Protein 3WVJ (pdb70)

InterPro domains:
  IPR000757 Beta-glucanase-like, N-terminal domain [PF00722] (58-225)
  IPR000757 Beta-glucanase-like, N-terminal domain [PS51762] (27-248)
  IPR002105 Dockerin type I repeat [PF00404] (271-327)
  IPR002105 Dockerin type I repeat [PS00448] (308-327)
  IPR008263 Glycoside hydrolase, family 16, active site [PS01034] (136-146)
  IPR008264 Beta-glucanase [PR00737] (93-111)
  IPR008264 Beta-glucanase [PR00737] (112-128)
  IPR008264 Beta-glucanase [PR00737] (133-148)
  IPR008264 Beta-glucanase [PR00737] (149-162)
  IPR008264 Beta-glucanase [PR00737] (167-184)
  IPR008264 Beta-glucanase [PR00737] (187-204)
  IPR008264 Beta-glucanase [PR00737] (207-229)
  IPR008264 Beta-glucanase [PR00737] (231-243)
  IPR013320 Concanavalin A-like lectin/glucanase domain superfamily [SSF49899] (26-244)
  IPR016134 Dockerin domain [PS51766] (267-334)
  IPR018247 EF-Hand 1, calcium-binding site [PS00018] (273-285)
  IPR018247 EF-Hand 1, calcium-binding site [PS00018] (308-320)
  IPR036439 Dockerin domain superfamily [G3DSA:1.10.1330.10] (270-334)
  IPR036439 Dockerin domain superfamily [SSF63446] (269-332)
  IPR044791 Beta-glucanase/XTH [PTHR31062] (58-215)

Foldseek 3Di:
DDADQAKDKAFQLDGDPVQKDKDPAQPPDFFQATEHPVQFDDDDLKTKKKWFADPPDPGRIYIIKMWGPHWHFFFKKKWKKADWAFFQKKKWKKFFDPVVVPDFTWMWIWIQQNPAQQKIWTWIDASRDIPPTDIDGNNDGRNPHIWMWMWGADPQWIFIDTRQDTDDIDGPRHYGDTGIIMIIMGGTHPQCVPRNHGPNDDTIMMITRMMMTHSDDGD/DDADLAKFKAFQLDHDCVFKDKAQAQPDDFFQATEDSVQFDADPLKTKWKWAADPPDDGRIYIIKMWGPHWHFFFKKKWWKADWAFFQKKWWKKFFDPVVVPDQTWMWIWIQQRPAQQWIWTWIAASRRIDRTDIHGQNDGSNPDIWMWMWGADPAKIFIDTRLHGDDMDGPRHYGDTGMIMIIMGGGDPPCVPRNHGDNDDTIMMIIRMMMTHSHYDDD

Secondary structure (DSSP, 8-state):
---B-S-EEEETTS--GGGEEE--SB--TTB-SEE-GGGEEEETTEEEEEEEE-SSSSSSEEE-EEEEEEEE-SEEEEEEEE----TTEEEEEEEEE-GGGT---EEEEEEEETT-TTEEEEEEEBTTB----EEEE-SS-TTTS-EEEEEEEETTEEEEEETTEEEEEE-SS---S-EEEEEEEEEBSS-HHHH--------EEEEEEEEEEESS---/-PPB-S-EEEETTB--GGGEEE--BB--TTB-SEE-GGGEEEETTEEEEEEEE--SSSSSEEE-EEEESS-B-SEEEEEEEE----TTEEEEEEEEE-GGGTS--EEEEEEEETT-TTEEEEEEEBTTB----EEEE-SS-TTSS-EEEEEEEETTEEEEEETTEEEEEE-SS---S-BEEEEEEEEBSS-HHHH--------EEEEEEEEEEETT-S--

Radius of gyration: 22.63 Å; Cα contacts (8 Å, |Δi|>4): 1287; chains: 2; bounding box: 57×41×66 Å

Nearest PDB structures (foldseek):
  3wvj-assembly1_A  TM=9.998E-01  e=1.814E-43  Acetivibrio thermocellus ATCC 27405
  3i4i-assembly2_B  TM=9.831E-01  e=4.134E-32  uncultured murine large bowel bacterium BAC 14
  1u0a-assembly1_A  TM=9.533E-01  e=3.481E-31  Paenibacillus macerans
  1glh-assembly1_A  TM=9.541E-01  e=3.872E-31  synthetic construct
  3o5s-assembly1_A  TM=9.650E-01  e=3.260E-30  Bacillus subtilis

Organism: Acetivibrio thermocellus (strain ATCC 27405 / DSM 1237 / JCM 9322 / NBRC 103400 / NCIMB 10682 / NRRL B-4536 / VPI 7372) (NCBI:txid203119)

CATH classification: 2.60.120.200

Structure (mmCIF, N/CA/C/O backbone):
data_3WVJ
#
_entry.id   3WVJ
#
_cell.length_a   74.450
_cell.length_b   74.450
_cell.length_c   182.918
_cell.angle_alpha   90.00
_cell.angle_beta   90.00
_cell.angle_gamma   120.00
#
_symmetry.space_group_name_H-M   'P 31 2 1'
#
loop_
_entity.id
_entity.type
_entity.pdbx_description
1 polymer Beta-glucanase
2 non-polymer 2-[3-(2-HYDROXY-1,1-DIHYDROXYMETHYL-ETHYLAMINO)-PROPYLAMINO]-2-HYDROXYMETHYL-PROPANE-1,3-DIOL
3 water water
#
loop_
_atom_site.group_PDB
_atom_site.id
_atom_site.type_symbol
_atom_site.label_atom_id
_atom_site.label_alt_id
_atom_site.label_comp_id
_atom_site.label_asym_id
_atom_site.label_entity_id
_atom_site.label_seq_id
_atom_site.pdbx_PDB_ins_code
_atom_site.Cartn_x
_atom_site.Cartn_y
_atom_site.Cartn_z
_atom_site.occupancy
_atom_site.B_iso_or_equiv
_atom_site.auth_seq_id
_atom_site.auth_comp_id
_atom_site.auth_asym_id
_atom_site.auth_atom_id
_atom_site.pdbx_PDB_model_num
ATOM 1 N N . ALA A 1 1 ? -12.566 17.020 -7.136 1.00 84.62 30 ALA A N 1
ATOM 2 C CA . ALA A 1 1 ? -12.722 18.392 -7.723 1.00 86.79 30 ALA A CA 1
ATOM 3 C C . ALA A 1 1 ? -11.386 19.005 -8.236 1.00 86.78 30 ALA A C 1
ATOM 4 O O . ALA A 1 1 ? -11.273 20.243 -8.382 1.00 97.53 30 ALA A O 1
ATOM 6 N N . THR A 1 2 ? -10.377 18.174 -8.520 1.00 76.94 31 THR A N 1
ATOM 7 C CA . THR A 1 2 ? -9.119 18.713 -9.086 1.00 72.78 31 THR A CA 1
ATOM 8 C C . THR A 1 2 ? -9.244 18.903 -10.608 1.00 67.10 31 THR A C 1
ATOM 9 O O . THR A 1 2 ? -9.632 17.960 -11.324 1.00 63.03 31 THR A O 1
ATOM 13 N N . VAL A 1 3 ? -8.922 20.101 -11.108 1.00 59.09 32 VAL A N 1
ATOM 14 C CA . VAL A 1 3 ? -8.722 20.225 -12.544 1.00 57.09 32 VAL A CA 1
ATOM 15 C C . VAL A 1 3 ? -7.892 19.022 -13.008 1.00 58.15 32 VAL A C 1
ATOM 16 O O . VAL A 1 3 ? -6.906 18.666 -12.371 1.00 60.38 32 VAL A O 1
ATOM 20 N N . VAL A 1 4 ? -8.301 18.386 -14.101 1.00 56.05 33 VAL A N 1
ATOM 21 C CA . VAL A 1 4 ? -7.516 17.302 -14.682 1.00 58.04 33 VAL A CA 1
ATOM 22 C C . VAL A 1 4 ? -6.251 17.869 -15.383 1.00 61.22 33 VAL A C 1
ATOM 23 O O . VAL A 1 4 ? -6.341 18.796 -16.227 1.00 60.69 33 VAL A O 1
ATOM 27 N N . ASN A 1 5 ? -5.087 17.337 -14.977 1.00 63.74 34 ASN A N 1
ATOM 28 C CA . ASN A 1 5 ? -3.772 17.777 -15.458 1.00 65.50 34 ASN A CA 1
ATOM 29 C C . ASN A 1 5 ? -2.955 16.622 -15.984 1.00 65.95 34 ASN A C 1
ATOM 30 O O . ASN A 1 5 ? -1.743 16.737 -16.126 1.00 68.63 34 ASN A O 1
ATOM 35 N N . THR A 1 6 ? -3.625 15.499 -16.238 1.00 63.86 35 THR A N 1
ATOM 36 C CA . THR A 1 6 ? -3.016 14.257 -16.716 1.00 61.85 35 THR A CA 1
ATOM 37 C C . THR A 1 6 ? -3.778 13.868 -17.990 1.00 58.62 35 THR A C 1
ATOM 38 O O . THR A 1 6 ? -4.906 14.345 -18.201 1.00 54.09 35 THR A O 1
ATOM 42 N N . PRO A 1 7 ? -3.188 12.983 -18.826 1.00 59.28 36 PRO A N 1
ATOM 43 C CA . PRO A 1 7 ? -3.877 12.646 -20.081 1.00 58.02 36 PRO A CA 1
ATOM 44 C C . PRO A 1 7 ? -5.248 12.019 -19.847 1.00 56.09 36 PRO A C 1
ATOM 45 O O . PRO A 1 7 ? -5.434 11.262 -18.908 1.00 55.84 36 PRO A O 1
ATOM 49 N N . PHE A 1 8 ? -6.206 12.393 -20.687 1.00 53.67 37 PHE A N 1
ATOM 50 C CA . PHE A 1 8 ? -7.582 11.913 -20.628 1.00 51.92 37 PHE A CA 1
ATOM 51 C C . PHE A 1 8 ? -7.928 11.402 -22.008 1.00 52.72 37 PHE A C 1
ATOM 52 O O . PHE A 1 8 ? -7.623 12.043 -23.017 1.00 51.01 37 PHE A O 1
ATOM 60 N N . VAL A 1 9 ? -8.475 10.181 -22.038 1.00 53.27 38 VAL A N 1
ATOM 61 C CA . VAL A 1 9 ? -8.847 9.544 -23.298 1.00 53.24 38 VAL A CA 1
ATOM 62 C C . VAL A 1 9 ? -10.197 8.905 -23.127 1.00 51.94 38 VAL A C 1
ATOM 63 O O . VAL A 1 9 ? -10.344 8.019 -22.266 1.00 51.28 38 VAL A O 1
ATOM 67 N N . ALA A 1 10 ? -11.162 9.332 -23.943 1.00 48.96 39 ALA A N 1
ATOM 68 C CA . ALA A 1 10 ? -12.428 8.675 -24.026 1.00 48.56 39 ALA A CA 1
ATOM 69 C C . ALA A 1 10 ? -12.629 8.200 -25.452 1.00 50.39 39 ALA A C 1
ATOM 70 O O . ALA A 1 10 ? -12.980 9.008 -26.337 1.00 49.16 39 ALA A O 1
ATOM 72 N N . VAL A 1 11 ? -12.442 6.906 -25.710 1.00 51.63 40 VAL A N 1
ATOM 73 C CA . VAL A 1 11 ? -12.797 6.391 -27.029 1.00 53.59 40 VAL A CA 1
ATOM 74 C C . VAL A 1 11 ? -14.191 5.824 -26.902 1.00 54.07 40 VAL A C 1
ATOM 75 O O . VAL A 1 11 ? -14.373 4.861 -26.124 1.00 56.02 40 VAL A O 1
ATOM 79 N N . PHE A 1 12 ? -15.162 6.343 -27.663 1.00 52.89 41 PHE A N 1
ATOM 80 C CA . PHE A 1 12 ? -16.571 5.967 -27.405 1.00 53.38 41 PHE A CA 1
ATOM 81 C C . PHE A 1 12 ? -16.986 4.534 -27.790 1.00 57.34 41 PHE A C 1
ATOM 82 O O . PHE A 1 12 ? -18.108 4.107 -27.493 1.00 57.52 41 PHE A O 1
ATOM 90 N N . SER A 1 13 ? -16.082 3.819 -28.456 1.00 60.50 42 SER A N 1
ATOM 91 C CA . SER A 1 13 ? -16.248 2.365 -28.691 1.00 65.12 42 SER A CA 1
ATOM 92 C C . SER A 1 13 ? -16.021 1.588 -27.421 1.00 66.37 42 SER A C 1
ATOM 93 O O . SER A 1 13 ? -16.461 0.443 -27.289 1.00 72.32 42 SER A O 1
ATOM 96 N N . ASN A 1 14 ? -15.292 2.182 -26.492 1.00 65.27 43 ASN A N 1
ATOM 97 C CA . ASN A 1 14 ? -15.069 1.549 -25.234 1.00 64.82 43 ASN A CA 1
ATOM 98 C C . ASN A 1 14 ? -14.489 2.448 -24.183 1.00 62.24 43 ASN A C 1
ATOM 99 O O . ASN A 1 14 ? -13.274 2.594 -24.146 1.00 63.34 43 ASN A O 1
ATOM 104 N N . PHE A 1 15 ? -15.315 2.968 -23.275 1.00 58.21 44 PHE A N 1
ATOM 105 C CA . PHE A 1 15 ? -14.866 4.025 -22.353 1.00 56.52 44 PHE A CA 1
ATOM 106 C C . PHE A 1 15 ? -15.613 4.040 -21.023 1.00 55.45 44 PHE A C 1
ATOM 107 O O . PHE A 1 15 ? -16.678 3.451 -20.889 1.00 56.45 44 PHE A O 1
ATOM 115 N N . ASP A 1 16 ? -15.069 4.786 -20.066 1.00 55.85 45 ASP A N 1
ATOM 116 C CA . ASP A 1 16 ? -15.700 4.977 -18.757 1.00 54.28 45 ASP A CA 1
ATOM 117 C C . ASP A 1 16 ? -16.743 6.107 -18.807 1.00 52.10 45 ASP A C 1
ATOM 118 O O . ASP A 1 16 ? -16.449 7.311 -18.688 1.00 50.47 45 ASP A O 1
ATOM 123 N N . SER A 1 17 ? -17.958 5.635 -19.021 1.00 51.78 46 SER A N 1
ATOM 124 C CA . SER A 1 17 ? -19.199 6.335 -19.057 1.00 50.06 46 SER A CA 1
ATOM 125 C C . SER A 1 17 ? -19.377 7.225 -17.838 1.00 47.92 46 SER A C 1
ATOM 126 O O . SER A 1 17 ? -20.188 8.180 -17.868 1.00 45.70 46 SER A O 1
ATOM 129 N N . SER A 1 18 ? -18.674 6.875 -16.754 1.00 46.77 47 SER A N 1
ATOM 130 C CA . SER A 1 18 ? -18.925 7.487 -15.461 1.00 45.66 47 SER A CA 1
ATOM 131 C C . SER A 1 18 ? -18.298 8.892 -15.397 1.00 44.33 47 SER A C 1
ATOM 132 O O . SER A 1 18 ? -18.633 9.676 -14.521 1.00 42.66 47 SER A O 1
ATOM 135 N N . GLN A 1 19 ? -17.440 9.188 -16.372 1.00 44.30 48 GLN A N 1
ATOM 136 C CA . GLN A 1 19 ? -16.769 10.499 -16.495 1.00 43.83 48 GLN A CA 1
ATOM 137 C C . GLN A 1 19 ? -17.655 11.526 -17.197 1.00 41.40 48 GLN A C 1
ATOM 138 O O . GLN A 1 19 ? -17.232 12.674 -17.430 1.00 40.88 48 GLN A O 1
ATOM 144 N N . TRP A 1 20 ? -18.872 11.133 -17.581 1.00 41.21 49 TRP A N 1
ATOM 145 C CA . TRP A 1 20 ? -19.737 12.007 -18.466 1.00 39.26 49 TRP A CA 1
ATOM 146 C C . TRP A 1 20 ? -21.139 12.183 -17.970 1.00 39.43 49 TRP A C 1
ATOM 147 O O . TRP A 1 20 ? -21.652 11.358 -17.153 1.00 39.13 49 TRP A O 1
ATOM 158 N N . GLU A 1 21 ? -21.755 13.258 -18.457 1.00 37.00 50 GLU A N 1
ATOM 159 C CA . GLU A 1 21 ? -23.125 13.622 -18.150 1.00 36.94 50 GLU A CA 1
ATOM 160 C C . GLU A 1 21 ? -23.873 13.948 -19.418 1.00 35.90 50 GLU A C 1
ATOM 161 O O . GLU A 1 21 ? -23.355 14.688 -20.270 1.00 34.48 50 GLU A O 1
ATOM 167 N N . LYS A 1 22 ? -25.093 13.418 -19.570 1.00 35.50 51 LYS A N 1
ATOM 168 C CA . LYS A 1 22 ? -25.926 13.862 -20.728 1.00 35.19 51 LYS A CA 1
ATOM 169 C C . LYS A 1 22 ? -26.783 15.005 -20.265 1.00 34.40 51 LYS A C 1
ATOM 170 O O . LYS A 1 22 ? -27.317 14.912 -19.185 1.00 35.04 51 LYS A O 1
ATOM 176 N N . ALA A 1 23 ? -26.911 16.100 -21.020 1.00 33.22 52 ALA A N 1
ATOM 177 C CA . ALA A 1 23 ? -27.739 17.208 -20.534 1.00 32.90 52 ALA A CA 1
ATOM 178 C C . ALA A 1 23 ? -29.225 16.847 -20.641 1.00 33.82 52 ALA A C 1
ATOM 179 O O . ALA A 1 23 ? -29.672 16.142 -21.563 1.00 34.10 52 ALA A O 1
ATOM 181 N N . ASP A 1 24 ? -30.004 17.406 -19.724 1.00 34.23 53 ASP A N 1
ATOM 182 C CA . ASP A 1 24 ? -31.426 17.061 -19.658 1.00 35.56 53 ASP A CA 1
ATOM 183 C C . ASP A 1 24 ? -32.084 18.404 -19.307 1.00 35.53 53 ASP A C 1
ATOM 184 O O . ASP A 1 24 ? -32.614 18.532 -18.227 1.00 36.78 53 ASP A O 1
ATOM 189 N N . TRP A 1 25 ? -31.994 19.413 -20.180 1.00 34.14 54 TRP A N 1
ATOM 190 C CA . TRP A 1 25 ? -32.557 20.763 -19.964 1.00 33.97 54 TRP A CA 1
ATOM 191 C C . TRP A 1 25 ? -32.372 21.594 -21.220 1.00 33.20 54 TRP A C 1
ATOM 192 O O . TRP A 1 25 ? -31.745 21.119 -22.194 1.00 32.98 54 TRP A O 1
ATOM 203 N N . ALA A 1 26 ? -32.882 22.814 -21.238 1.00 32.93 55 ALA A N 1
ATOM 204 C CA . ALA A 1 26 ? -32.749 23.655 -22.453 1.00 32.49 55 ALA A CA 1
ATOM 205 C C . ALA A 1 26 ? -31.687 24.711 -22.226 1.00 31.42 55 ALA A C 1
ATOM 206 O O . ALA A 1 26 ? -31.723 25.403 -21.195 1.00 31.37 55 ALA A O 1
ATOM 208 N N . ASN A 1 27 ? -30.722 24.799 -23.150 1.00 30.43 56 ASN A N 1
ATOM 209 C CA . ASN A 1 27 ? -29.590 25.790 -23.007 1.00 29.94 56 ASN A CA 1
ATOM 210 C C . ASN A 1 27 ? -30.132 27.191 -23.115 1.00 29.63 56 ASN A C 1
ATOM 211 O O . ASN A 1 27 ? -29.563 28.091 -22.466 1.00 29.82 56 ASN A O 1
ATOM 216 N N . GLY A 1 28 ? -31.248 27.396 -23.849 1.00 29.71 57 GLY A N 1
ATOM 217 C CA . GLY A 1 28 ? -31.804 28.715 -24.136 1.00 29.86 57 GLY A CA 1
ATOM 218 C C . GLY A 1 28 ? -30.939 29.472 -25.184 1.00 29.15 57 GLY A C 1
ATOM 219 O O . GLY A 1 28 ? -30.432 28.882 -26.147 1.00 28.23 57 GLY A O 1
ATOM 220 N N . SER A 1 29 ? -30.799 30.801 -25.077 1.00 29.47 58 SER A N 1
ATOM 221 C CA . SER A 1 29 ? -29.915 31.469 -25.996 1.00 28.97 58 SER A CA 1
ATOM 222 C C . SER A 1 29 ? -30.301 31.233 -27.476 1.00 28.65 58 SER A C 1
ATOM 223 O O . SER A 1 29 ? -31.501 31.273 -27.830 1.00 29.43 58 SER A O 1
ATOM 226 N N . VAL A 1 30 ? -29.353 30.982 -28.378 1.00 27.66 59 VAL A N 1
ATOM 227 C CA . VAL A 1 30 ? -29.763 30.878 -29.795 1.00 27.97 59 VAL A CA 1
ATOM 228 C C . VAL A 1 30 ? -30.106 29.474 -30.213 1.00 28.43 59 VAL A C 1
ATOM 229 O O . VAL A 1 30 ? -30.158 29.204 -31.396 1.00 29.02 59 VAL A O 1
ATOM 233 N N . PHE A 1 31 ? -30.344 28.589 -29.247 1.00 28.38 60 PHE A N 1
ATOM 234 C CA . PHE A 1 31 ? -30.466 27.114 -29.494 1.00 28.93 60 PHE A CA 1
ATOM 235 C C . PHE A 1 31 ? -31.970 26.833 -29.489 1.00 29.92 60 PHE A C 1
ATOM 236 O O . PHE A 1 31 ? -32.613 27.041 -28.462 1.00 30.52 60 PHE A O 1
ATOM 244 N N . ASN A 1 32 ? -32.524 26.354 -30.601 1.00 30.56 61 ASN A N 1
ATOM 245 C CA . ASN A 1 32 ? -33.981 26.092 -30.739 1.00 31.75 61 ASN A CA 1
ATOM 246 C C . ASN A 1 32 ? -34.273 24.597 -30.475 1.00 32.55 61 ASN A C 1
ATOM 247 O O . ASN A 1 32 ? -34.992 23.984 -31.240 1.00 33.84 61 ASN A O 1
ATOM 252 N N . CYS A 1 33 ? -33.686 24.007 -29.443 1.00 32.27 62 CYS A N 1
ATOM 253 C CA . CYS A 1 33 ? -33.965 22.588 -29.062 1.00 33.53 62 CYS A CA 1
ATOM 254 C C . CYS A 1 33 ? -33.833 22.496 -27.545 1.00 33.32 62 CYS A C 1
ATOM 255 O O . CYS A 1 33 ? -33.236 23.373 -26.876 1.00 32.75 62 CYS A O 1
ATOM 258 N N . VAL A 1 34 ? -34.354 21.414 -26.996 1.00 34.32 63 VAL A N 1
ATOM 259 C CA . VAL A 1 34 ? -34.102 21.052 -25.620 1.00 34.42 63 VAL A CA 1
ATOM 260 C C . VAL A 1 34 ? -33.120 19.883 -25.706 1.00 34.20 63 VAL A C 1
ATOM 261 O O . VAL A 1 34 ? -33.145 19.114 -26.675 1.00 34.39 63 VAL A O 1
ATOM 265 N N . TRP A 1 35 ? -32.194 19.829 -24.748 1.00 33.16 64 TRP A N 1
ATOM 266 C CA . TRP A 1 35 ? -31.382 18.639 -24.657 1.00 33.30 64 TRP A CA 1
ATOM 267 C C . TRP A 1 35 ? -32.132 17.541 -23.957 1.00 34.62 64 TRP A C 1
ATOM 268 O O . TRP A 1 35 ? -32.671 17.726 -22.889 1.00 34.54 64 TRP A O 1
ATOM 279 N N . LYS A 1 36 ? -32.110 16.380 -24.555 1.00 36.10 65 LYS A N 1
ATOM 280 C CA . LYS A 1 36 ? -32.573 15.214 -23.832 1.00 37.83 65 LYS A CA 1
ATOM 281 C C . LYS A 1 36 ? -31.447 14.161 -23.793 1.00 37.86 65 LYS A C 1
ATOM 282 O O . LYS A 1 36 ? -30.757 13.930 -24.831 1.00 37.46 65 LYS A O 1
ATOM 288 N N . PRO A 1 37 ? -31.321 13.414 -22.659 1.00 38.28 66 PRO A N 1
ATOM 289 C CA . PRO A 1 37 ? -30.413 12.231 -22.676 1.00 38.82 66 PRO A CA 1
ATOM 290 C C . PRO A 1 37 ? -30.686 11.219 -23.777 1.00 40.05 66 PRO A C 1
ATOM 291 O O . PRO A 1 37 ? -29.754 10.679 -24.341 1.00 39.96 66 PRO A O 1
ATOM 295 N N . SER A 1 38 ? -31.944 11.022 -24.118 1.00 41.99 67 SER A N 1
ATOM 296 C CA . SER A 1 38 ? -32.325 9.989 -25.140 1.00 43.55 67 SER A CA 1
ATOM 297 C C . SER A 1 38 ? -31.600 10.276 -26.490 1.00 43.36 67 SER A C 1
ATOM 298 O O . SER A 1 38 ? -31.466 9.379 -27.328 1.00 44.63 67 SER A O 1
ATOM 301 N N . GLN A 1 39 ? -31.089 11.521 -26.673 1.00 41.04 68 GLN A N 1
ATOM 302 C CA . GLN A 1 39 ? -30.526 11.896 -27.946 1.00 41.01 68 GLN A CA 1
ATOM 303 C C . GLN A 1 39 ? -29.009 11.693 -28.064 1.00 40.33 68 GLN A C 1
ATOM 304 O O . GLN A 1 39 ? -28.374 12.079 -29.107 1.00 40.39 68 GLN A O 1
ATOM 310 N N . VAL A 1 40 ? -28.421 11.218 -26.966 1.00 39.81 69 VAL A N 1
ATOM 311 C CA . VAL A 1 40 ? -27.048 10.778 -26.951 1.00 39.94 69 VAL A CA 1
ATOM 312 C C . VAL A 1 40 ? -27.071 9.252 -26.883 1.00 42.76 69 VAL A C 1
ATOM 313 O O . VAL A 1 40 ? -27.449 8.762 -25.867 1.00 42.96 69 VAL A O 1
ATOM 317 N N . THR A 1 41 ? -26.623 8.525 -27.910 1.00 44.90 70 THR A N 1
ATOM 318 C CA . THR A 1 41 ? -26.718 7.049 -27.941 1.00 49.70 70 THR A CA 1
ATOM 319 C C . THR A 1 41 ? -25.359 6.643 -28.464 1.00 51.66 70 THR A C 1
ATOM 320 O O . THR A 1 41 ? -24.524 7.540 -28.788 1.00 49.82 70 THR A O 1
ATOM 324 N N . PHE A 1 42 ? -25.116 5.340 -28.482 1.00 54.73 71 PHE A N 1
ATOM 325 C CA . PHE A 1 42 ? -23.836 4.750 -28.854 1.00 57.70 71 PHE A CA 1
ATOM 326 C C . PHE A 1 42 ? -24.076 3.614 -29.855 1.00 62.60 71 PHE A C 1
ATOM 327 O O . PHE A 1 42 ? -24.909 2.741 -29.626 1.00 66.19 71 PHE A O 1
ATOM 335 N N . SER A 1 43 ? -23.397 3.673 -31.000 1.00 63.64 72 SER A N 1
ATOM 336 C CA . SER A 1 43 ? -23.332 2.557 -31.927 1.00 66.66 72 SER A CA 1
ATOM 337 C C . SER A 1 43 ? -22.074 2.660 -32.801 1.00 67.28 72 SER A C 1
ATOM 338 O O . SER A 1 43 ? -21.536 3.767 -33.027 1.00 63.66 72 SER A O 1
ATOM 341 N N . ASN A 1 44 ? -21.624 1.497 -33.284 1.00 67.71 73 ASN A N 1
ATOM 342 C CA . ASN A 1 44 ? -20.506 1.332 -34.247 1.00 69.48 73 ASN A CA 1
ATOM 343 C C . ASN A 1 44 ? -19.190 1.912 -33.847 1.00 66.25 73 ASN A C 1
ATOM 344 O O . ASN A 1 44 ? -18.401 2.422 -34.696 1.00 65.33 73 ASN A O 1
ATOM 349 N N . GLY A 1 45 ? -18.948 1.825 -32.556 1.00 63.91 74 GLY A N 1
ATOM 350 C CA . GLY A 1 45 ? -17.795 2.494 -31.987 1.00 62.60 74 GLY A CA 1
ATOM 351 C C . GLY A 1 45 ? -17.970 3.977 -31.726 1.00 58.75 74 GLY A C 1
ATOM 352 O O . GLY A 1 45 ? -17.014 4.634 -31.206 1.00 57.57 74 GLY A O 1
ATOM 353 N N . LYS A 1 46 ? -19.159 4.510 -32.053 1.00 57.08 75 LYS A N 1
ATOM 354 C CA . LYS A 1 46 ? -19.389 5.994 -31.958 1.00 53.97 75 LYS A CA 1
ATOM 355 C C . LYS A 1 46 ? -20.425 6.493 -30.949 1.00 51.27 75 LYS A C 1
ATOM 356 O O . LYS A 1 46 ? -21.269 5.735 -30.492 1.00 52.40 75 LYS A O 1
ATOM 362 N N . MET A 1 47 ? -20.259 7.743 -30.507 1.00 48.02 76 MET A N 1
ATOM 363 C CA . MET A 1 47 ? -21.279 8.413 -29.780 1.00 45.40 76 MET A CA 1
ATOM 364 C C . MET A 1 47 ? -22.074 9.180 -30.830 1.00 44.79 76 MET A C 1
ATOM 365 O O . MET A 1 47 ? -21.493 9.818 -31.759 1.00 44.38 76 MET A O 1
ATOM 370 N N . ILE A 1 48 ? -23.400 9.092 -30.758 1.00 44.60 77 ILE A N 1
ATOM 371 C CA . ILE A 1 48 ? -24.265 9.714 -31.774 1.00 44.30 77 ILE A CA 1
ATOM 372 C C . ILE A 1 48 ? -25.110 10.798 -31.073 1.00 42.12 77 ILE A C 1
ATOM 373 O O . ILE A 1 48 ? -25.649 10.562 -29.998 1.00 41.50 77 ILE A O 1
ATOM 378 N N . LEU A 1 49 ? -25.115 12.020 -31.620 1.00 40.78 78 LEU A N 1
ATOM 379 C CA . LEU A 1 49 ? -26.054 13.021 -31.201 1.00 39.41 78 LEU A CA 1
ATOM 380 C C . LEU A 1 49 ? -27.113 13.107 -32.268 1.00 40.34 78 LEU A C 1
ATOM 381 O O . LEU A 1 49 ? -26.790 13.215 -33.456 1.00 40.75 78 LEU A O 1
ATOM 386 N N . THR A 1 50 ? -28.380 13.018 -31.867 1.00 40.76 79 THR A N 1
ATOM 387 C CA . THR A 1 50 ? -29.478 13.000 -32.847 1.00 42.12 79 THR A CA 1
ATOM 388 C C . THR A 1 50 ? -30.430 14.138 -32.566 1.00 41.45 79 THR A C 1
ATOM 389 O O . THR A 1 50 ? -30.991 14.224 -31.475 1.00 40.90 79 THR A O 1
ATOM 393 N N . LEU A 1 51 ? -30.546 15.022 -33.548 1.00 41.93 80 LEU A N 1
ATOM 394 C CA . LEU A 1 51 ? -31.492 16.121 -33.547 1.00 41.77 80 LEU A CA 1
ATOM 395 C C . LEU A 1 51 ? -32.731 15.571 -34.210 1.00 44.09 80 LEU A C 1
ATOM 396 O O . LEU A 1 51 ? -32.693 14.986 -35.315 1.00 45.47 80 LEU A O 1
ATOM 401 N N . ASP A 1 52 ? -33.831 15.717 -33.509 1.00 45.35 81 ASP A N 1
ATOM 402 C CA . ASP A 1 52 ? -35.091 15.134 -33.912 1.00 49.01 81 ASP A CA 1
ATOM 403 C C . ASP A 1 52 ? -36.211 16.021 -33.394 1.00 49.55 81 ASP A C 1
ATOM 404 O O . ASP A 1 52 ? -36.011 16.898 -32.516 1.00 48.37 81 ASP A O 1
ATOM 409 N N . ARG A 1 53 ? -37.370 15.866 -33.995 1.00 52.64 82 ARG A N 1
ATOM 410 C CA . ARG A 1 53 ? -38.525 16.584 -33.589 1.00 55.10 82 ARG A CA 1
ATOM 411 C C . ARG A 1 53 ? -38.844 16.188 -32.169 1.00 54.58 82 ARG A C 1
ATOM 412 O O . ARG A 1 53 ? -38.546 15.055 -31.748 1.00 52.93 82 ARG A O 1
ATOM 420 N N . GLU A 1 54 ? -39.466 17.116 -31.445 1.00 54.78 83 GLU A N 1
ATOM 421 C CA . GLU A 1 54 ? -39.816 16.944 -30.049 1.00 57.63 83 GLU A CA 1
ATOM 422 C C . GLU A 1 54 ? -41.276 17.149 -29.967 1.00 60.48 83 GLU A C 1
ATOM 423 O O . GLU A 1 54 ? -41.756 18.057 -30.579 1.00 60.08 83 GLU A O 1
ATOM 429 N N . TYR A 1 55 ? -41.974 16.335 -29.180 1.00 65.11 84 TYR A N 1
ATOM 430 C CA . TYR A 1 55 ? -43.439 16.349 -29.137 1.00 70.60 84 TYR A CA 1
ATOM 431 C C . TYR A 1 55 ? -44.032 16.804 -27.805 1.00 71.89 84 TYR A C 1
ATOM 432 O O . TYR A 1 55 ? -43.749 16.216 -26.770 1.00 75.26 84 TYR A O 1
ATOM 441 N N . GLY A 1 56 ? -44.852 17.851 -27.844 1.00 71.15 85 GLY A N 1
ATOM 442 C CA . GLY A 1 56 ? -45.465 18.406 -26.644 1.00 70.55 85 GLY A CA 1
ATOM 443 C C . GLY A 1 56 ? -44.510 18.950 -25.584 1.00 68.45 85 GLY A C 1
ATOM 444 O O . GLY A 1 56 ? -44.875 19.057 -24.425 1.00 71.59 85 GLY A O 1
ATOM 445 N N . GLY A 1 57 ? -43.287 19.281 -25.956 1.00 63.75 86 GLY A N 1
ATOM 446 C CA . GLY A 1 57 ? -42.384 19.981 -25.038 1.00 61.32 86 GLY A CA 1
ATOM 447 C C . GLY A 1 57 ? -42.543 21.464 -25.295 1.00 59.91 86 GLY A C 1
ATOM 448 O O . GLY A 1 57 ? -43.489 21.884 -25.956 1.00 61.92 86 GLY A O 1
ATOM 449 N N . SER A 1 58 ? -41.639 22.278 -24.807 1.00 57.64 87 SER A N 1
ATOM 450 C CA . SER A 1 58 ? -41.771 23.717 -25.085 1.00 55.45 87 SER A CA 1
ATOM 451 C C . SER A 1 58 ? -40.899 24.104 -26.237 1.00 53.28 87 SER A C 1
ATOM 452 O O . SER A 1 58 ? -40.914 25.250 -26.687 1.00 52.30 87 SER A O 1
ATOM 455 N N . TYR A 1 59 ? -40.112 23.149 -26.706 1.00 51.79 88 TYR A N 1
ATOM 456 C CA . TYR A 1 59 ? -39.177 23.382 -27.792 1.00 50.35 88 TYR A CA 1
ATOM 457 C C . TYR A 1 59 ? -39.658 22.468 -28.941 1.00 49.17 88 TYR A C 1
ATOM 458 O O . TYR A 1 59 ? -40.296 21.485 -28.674 1.00 49.15 88 TYR A O 1
ATOM 467 N N . PRO A 1 60 ? -39.427 22.851 -30.193 1.00 47.23 89 PRO A N 1
ATOM 468 C CA . PRO A 1 60 ? -39.944 22.110 -31.346 1.00 47.67 89 PRO A CA 1
ATOM 469 C C . PRO A 1 60 ? -39.025 20.971 -31.669 1.00 45.48 89 PRO A C 1
ATOM 470 O O . PRO A 1 60 ? -39.418 20.042 -32.368 1.00 47.11 89 PRO A O 1
ATOM 474 N N . TYR A 1 61 ? -37.805 21.056 -31.138 1.00 41.82 90 TYR A N 1
ATOM 475 C CA . TYR A 1 61 ? -36.796 20.060 -31.374 1.00 40.67 90 TYR A CA 1
ATOM 476 C C . TYR A 1 61 ? -36.085 19.538 -30.124 1.00 38.91 90 TYR A C 1
ATOM 477 O O . TYR A 1 61 ? -35.990 20.229 -29.127 1.00 37.55 90 TYR A O 1
ATOM 486 N N . LYS A 1 62 ? -35.635 18.282 -30.183 1.00 38.85 91 LYS A N 1
ATOM 487 C CA . LYS A 1 62 ? -34.749 17.756 -29.142 1.00 37.74 91 LYS A CA 1
ATOM 488 C C . LYS A 1 62 ? -33.430 17.363 -29.752 1.00 36.95 91 LYS A C 1
ATOM 489 O O . LYS A 1 62 ? -33.373 16.857 -30.913 1.00 38.01 91 LYS A O 1
ATOM 495 N N . SER A 1 63 ? -32.404 17.515 -28.945 1.00 35.36 92 SER A N 1
ATOM 496 C CA . SER A 1 63 ? -31.139 17.048 -29.340 1.00 35.19 92 SER A CA 1
ATOM 497 C C . SER A 1 63 ? -30.251 16.670 -28.140 1.00 34.39 92 SER A C 1
ATOM 498 O O . SER A 1 63 ? -30.706 16.561 -26.998 1.00 34.35 92 SER A O 1
ATOM 501 N N . GLY A 1 64 ? -28.957 16.491 -28.405 1.00 34.02 93 GLY A N 1
ATOM 502 C CA . GLY A 1 64 ? -28.044 15.878 -27.418 1.00 33.85 93 GLY A CA 1
ATOM 503 C C . GLY A 1 64 ? -26.893 16.833 -27.110 1.00 32.73 93 GLY A C 1
ATOM 504 O O . GLY A 1 64 ? -26.362 17.491 -28.027 1.00 31.98 93 GLY A O 1
ATOM 505 N N . GLU A 1 65 ? -26.489 16.845 -25.861 1.00 32.14 94 GLU A N 1
ATOM 506 C CA . GLU A 1 65 ? -25.197 17.492 -25.448 1.00 31.78 94 GLU A CA 1
ATOM 507 C C . GLU A 1 65 ? -24.516 16.549 -24.476 1.00 32.23 94 GLU A C 1
ATOM 508 O O . GLU A 1 65 ? -25.116 16.158 -23.458 1.00 32.44 94 GL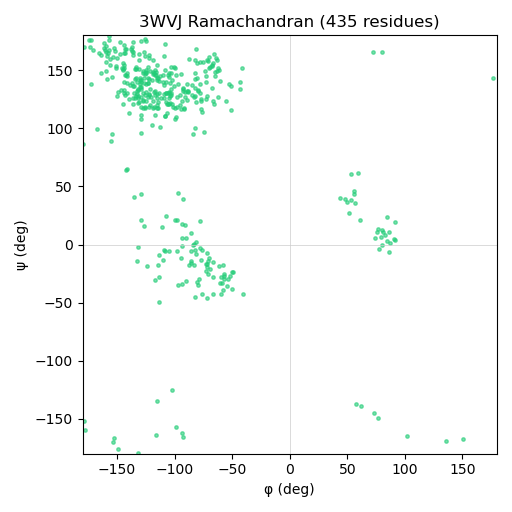U A O 1
ATOM 514 N N . TYR A 1 66 ? -23.257 16.181 -24.755 1.00 32.82 95 TYR A N 1
ATOM 515 C CA . TYR A 1 66 ? -22.537 15.245 -23.893 1.00 33.45 95 TYR A CA 1
ATOM 516 C C . TYR A 1 66 ? -21.373 15.986 -23.287 1.00 33.35 95 TYR A C 1
ATOM 517 O O . TYR A 1 66 ? -20.623 16.717 -24.001 1.00 33.64 95 TYR A O 1
ATOM 526 N N . ARG A 1 67 ? -21.239 15.887 -21.972 1.00 33.80 96 ARG A N 1
ATOM 527 C CA . ARG A 1 67 ? -20.306 16.773 -21.204 1.00 33.48 96 ARG A CA 1
ATOM 528 C C . ARG A 1 67 ? -19.464 16.034 -20.164 1.00 33.99 96 ARG A C 1
ATOM 529 O O . ARG A 1 67 ? -19.959 15.146 -19.496 1.00 34.92 96 ARG A O 1
ATOM 537 N N . THR A 1 68 ? -18.175 16.328 -20.055 1.00 33.87 97 THR A N 1
ATOM 538 C CA . THR A 1 68 ? -17.318 15.682 -19.052 1.00 34.13 97 THR A CA 1
ATOM 539 C C . THR A 1 68 ? -17.795 16.176 -17.692 1.00 34.07 97 THR A C 1
ATOM 540 O O . THR A 1 68 ? -18.342 17.295 -17.604 1.00 33.58 97 THR A O 1
ATOM 544 N N . LYS A 1 69 ? -17.572 15.401 -16.633 1.00 34.75 98 LYS A N 1
ATOM 545 C CA . LYS A 1 69 ? -17.759 15.892 -15.250 1.00 35.15 98 LYS A CA 1
ATOM 546 C C . LYS A 1 69 ? -16.535 16.707 -14.818 1.00 35.20 98 LYS A C 1
ATOM 547 O O . LYS A 1 69 ? -16.649 17.645 -14.065 1.00 35.19 98 LYS A O 1
ATOM 553 N N . SER A 1 70 ? -15.360 16.348 -15.314 1.00 36.00 99 SER A N 1
ATOM 554 C CA . SER A 1 70 ? -14.115 17.026 -14.989 1.00 36.38 99 SER A CA 1
ATOM 555 C C . SER A 1 70 ? -13.890 18.326 -15.783 1.00 35.23 99 SER A C 1
ATOM 556 O O . SER A 1 70 ? -14.391 18.520 -16.900 1.00 33.82 99 SER A O 1
ATOM 559 N N . PHE A 1 71 ? -13.074 19.178 -15.162 1.00 35.68 100 PHE A N 1
ATOM 560 C CA . PHE A 1 71 ? -12.607 20.402 -15.783 1.00 36.09 100 PHE A CA 1
ATOM 561 C C . PHE A 1 71 ? -11.174 20.123 -16.215 1.00 37.36 100 PHE A C 1
ATOM 562 O O . PHE A 1 71 ? -10.479 19.344 -15.514 1.00 38.69 100 PHE A O 1
ATOM 570 N N . PHE A 1 72 ? -10.732 20.741 -17.325 1.00 36.82 101 PHE A N 1
ATOM 571 C CA . PHE A 1 72 ? -9.412 20.510 -17.911 1.00 38.08 101 PHE A CA 1
ATOM 572 C C . PHE A 1 72 ? -8.731 21.835 -18.161 1.00 38.46 101 PHE A C 1
ATOM 573 O O . PHE A 1 72 ? -9.381 22.783 -18.595 1.00 37.31 101 PHE A O 1
ATOM 581 N N . GLY A 1 73 ? -7.417 21.882 -17.920 1.00 40.40 102 GLY A N 1
ATOM 582 C CA . GLY A 1 73 ? -6.629 23.125 -18.094 1.00 40.94 102 GLY A CA 1
ATOM 583 C C . GLY A 1 73 ? -5.939 23.319 -19.452 1.00 41.68 102 GLY A C 1
ATOM 584 O O . GLY A 1 73 ? -6.329 22.696 -20.464 1.00 41.19 102 GLY A O 1
ATOM 585 N N . TYR A 1 74 ? -4.954 24.225 -19.495 1.00 42.85 103 TYR A N 1
ATOM 586 C CA . TYR A 1 74 ? -4.060 24.329 -20.681 1.00 44.90 103 TYR A CA 1
ATOM 587 C C . TYR A 1 74 ? -3.639 22.955 -21.256 1.00 45.63 103 TYR A C 1
ATOM 588 O O . TYR A 1 74 ? -3.580 21.966 -20.528 1.00 45.99 103 TYR A O 1
ATOM 597 N N . GLY A 1 75 ? -3.364 22.893 -22.552 1.00 45.60 104 GLY A N 1
ATOM 598 C CA . GLY A 1 75 ? -2.989 21.628 -23.188 1.00 46.46 104 GLY A CA 1
ATOM 599 C C . GLY A 1 75 ? -3.702 21.424 -24.519 1.00 45.65 104 GLY A C 1
ATOM 600 O O . GLY A 1 75 ? -4.355 22.353 -25.038 1.00 43.34 104 GLY A O 1
ATOM 601 N N . TYR A 1 76 ? -3.590 20.192 -25.045 1.00 46.63 105 TYR A N 1
ATOM 602 C CA . TYR A 1 76 ? -4.079 19.841 -26.397 1.00 46.39 105 TYR A CA 1
ATOM 603 C C . TYR A 1 76 ? -5.329 18.979 -26.332 1.00 45.36 105 TYR A C 1
ATOM 604 O O . TYR A 1 76 ? -5.338 17.894 -25.691 1.00 45.59 105 TYR A O 1
ATOM 613 N N . TYR A 1 77 ? -6.387 19.492 -26.975 1.00 43.29 106 TYR A N 1
ATOM 614 C CA . TYR A 1 77 ? -7.697 18.860 -26.974 1.00 42.29 106 TYR A CA 1
ATOM 615 C C . TYR A 1 77 ? -7.939 18.312 -28.378 1.00 43.33 106 TYR A C 1
ATOM 616 O O . TYR A 1 77 ? -7.750 19.031 -29.382 1.00 43.24 106 TYR A O 1
ATOM 625 N N . GLU A 1 78 ? -8.334 17.040 -28.471 1.00 44.17 107 GLU A N 1
ATOM 626 C CA . GLU A 1 78 ? -8.609 16.516 -29.806 1.00 45.47 107 GLU A CA 1
ATOM 627 C C . GLU A 1 78 ? -9.871 15.701 -29.865 1.00 44.90 107 GLU A C 1
ATOM 628 O O . GLU A 1 78 ? -10.114 14.873 -28.995 1.00 45.53 107 GLU A O 1
ATOM 634 N N . VAL A 1 79 ? -10.653 15.923 -30.906 1.00 43.66 108 VAL A N 1
ATOM 635 C CA . VAL A 1 79 ? -11.828 15.132 -31.167 1.00 43.45 108 VAL A CA 1
ATOM 636 C C . VAL A 1 79 ? -11.643 14.456 -32.527 1.00 45.37 108 VAL A C 1
ATOM 637 O O . VAL A 1 79 ? -11.039 15.034 -33.420 1.00 46.73 108 VAL A O 1
ATOM 641 N N . ARG A 1 80 ? -12.164 13.254 -32.702 1.00 46.85 109 ARG A N 1
ATOM 642 C CA . ARG A 1 80 ? -12.359 12.660 -34.023 1.00 49.17 109 ARG A CA 1
ATOM 643 C C . ARG A 1 80 ? -13.874 12.491 -34.219 1.00 48.15 109 ARG A C 1
ATOM 644 O O . ARG A 1 80 ? -14.542 11.890 -33.364 1.00 48.24 109 ARG A O 1
ATOM 652 N N . MET A 1 81 ? -14.406 13.032 -35.313 1.00 47.12 110 MET A N 1
ATOM 653 C CA . MET A 1 81 ? -15.843 13.241 -35.486 1.00 45.91 110 MET A CA 1
ATOM 654 C C . MET A 1 81 ? -16.264 13.453 -36.978 1.00 46.54 110 MET A C 1
ATOM 655 O O . MET A 1 81 ? -15.431 13.684 -37.868 1.00 47.42 110 MET A O 1
ATOM 660 N N . LYS A 1 82 ? -17.570 13.420 -37.211 1.00 45.97 111 LYS A N 1
ATOM 661 C CA . LYS A 1 82 ? -18.154 13.543 -38.551 1.00 46.97 111 LYS A CA 1
ATOM 662 C C . LYS A 1 82 ? -19.367 14.413 -38.322 1.00 45.15 111 LYS A C 1
ATOM 663 O O . LYS A 1 82 ? -20.288 14.021 -37.574 1.00 44.29 111 LYS A O 1
ATOM 669 N N . ALA A 1 83 ? -19.337 15.630 -38.880 1.00 43.97 112 ALA A N 1
ATOM 670 C CA . ALA A 1 83 ? -20.416 16.576 -38.672 1.00 42.89 112 ALA A CA 1
ATOM 671 C C . ALA A 1 83 ? -21.752 16.249 -39.386 1.00 44.30 112 ALA A C 1
ATOM 672 O O . ALA A 1 83 ? -21.785 15.550 -40.387 1.00 46.04 112 ALA A O 1
ATOM 674 N N . ALA A 1 84 ? -22.857 16.810 -38.868 1.00 43.86 113 ALA A N 1
ATOM 675 C CA . ALA A 1 84 ? -24.152 16.739 -39.571 1.00 44.66 113 ALA A CA 1
ATOM 676 C C . ALA A 1 84 ? -24.177 17.824 -40.656 1.00 44.11 113 ALA A C 1
ATOM 677 O O . ALA A 1 84 ? -23.647 18.917 -40.454 1.00 42.19 113 ALA A O 1
ATOM 679 N N . LYS A 1 85 ? -24.781 17.525 -41.805 1.00 44.76 114 LYS A N 1
ATOM 680 C CA . LYS A 1 85 ? -24.860 18.502 -42.852 1.00 44.29 114 LYS A CA 1
ATOM 681 C C . LYS A 1 85 ? -26.334 18.822 -43.031 1.00 44.36 114 LYS A C 1
ATOM 682 O O . LYS A 1 85 ? -27.148 17.926 -43.319 1.00 44.79 114 LYS A O 1
ATOM 688 N N . ASN A 1 86 ? -26.687 20.101 -42.831 1.00 42.11 115 ASN A N 1
ATOM 689 C CA . ASN A 1 86 ? -28.041 20.596 -43.050 1.00 42.45 115 ASN A CA 1
ATOM 690 C C . ASN A 1 86 ? -27.973 22.126 -42.886 1.00 40.56 115 ASN A C 1
ATOM 691 O O . ASN A 1 86 ? -27.357 22.590 -41.963 1.00 39.38 115 ASN A O 1
ATOM 696 N N . VAL A 1 87 ? -28.632 22.884 -43.725 1.00 40.98 116 VAL A N 1
ATOM 697 C CA . VAL A 1 87 ? -28.790 24.322 -43.453 1.00 39.25 116 VAL A CA 1
ATOM 698 C C . VAL A 1 87 ? -29.321 24.582 -42.023 1.00 38.01 116 VAL A C 1
ATOM 699 O O . VAL A 1 87 ? -30.229 23.905 -41.535 1.00 38.52 116 VAL A O 1
ATOM 703 N N . GLY A 1 88 ? -28.738 25.562 -41.332 1.00 36.36 117 GLY A N 1
ATOM 704 C CA . GLY A 1 88 ? -29.352 26.056 -40.087 1.00 35.20 117 GLY A CA 1
ATOM 705 C C . GLY A 1 88 ? -28.950 25.402 -38.788 1.00 34.29 117 GLY A C 1
ATOM 706 O O . GLY A 1 88 ? -29.524 25.709 -37.747 1.00 33.47 117 GLY A O 1
ATOM 707 N N . ILE A 1 89 ? -27.987 24.464 -38.803 1.00 34.55 118 ILE A N 1
ATOM 708 C CA . ILE A 1 89 ? -27.646 23.752 -37.574 1.00 33.97 118 ILE A CA 1
ATOM 709 C C . ILE A 1 89 ? -26.159 23.913 -37.330 1.00 33.19 118 ILE A C 1
ATOM 710 O O . ILE A 1 89 ? -25.449 24.415 -38.228 1.00 33.49 118 ILE A O 1
ATOM 715 N N . VAL A 1 90 ? -25.711 23.397 -36.181 1.00 32.14 119 VAL A N 1
ATOM 716 C CA . VAL A 1 90 ? -24.308 23.372 -35.776 1.00 31.42 119 VAL A CA 1
ATOM 717 C C . VAL A 1 90 ? -24.017 22.018 -35.148 1.00 32.01 119 VAL A C 1
ATOM 718 O O . VAL A 1 90 ? -24.837 21.536 -34.301 1.00 31.91 119 VAL A O 1
ATOM 722 N N . SER A 1 91 ? -22.856 21.448 -35.501 1.00 32.58 120 SER A N 1
ATOM 723 C CA . SER A 1 91 ? -22.265 20.319 -34.710 1.00 33.65 120 SER A CA 1
ATOM 724 C C . SER A 1 91 ? -21.001 20.794 -34.079 1.00 32.91 120 SER A C 1
ATOM 725 O O . SER A 1 91 ? -20.235 21.460 -34.765 1.00 33.64 120 SER A O 1
ATOM 728 N N . SER A 1 92 ? -20.718 20.402 -32.838 1.00 32.46 121 SER A N 1
ATOM 729 C CA . SER A 1 92 ? -19.604 21.045 -32.164 1.00 32.42 121 SER A CA 1
ATOM 730 C C . SER A 1 92 ? -18.770 20.157 -31.279 1.00 32.84 121 SER A C 1
ATOM 731 O O . SER A 1 92 ? -19.105 18.982 -30.940 1.00 33.27 121 SER A O 1
ATOM 734 N N . PHE A 1 93 ? -17.653 20.745 -30.900 1.00 32.79 122 PHE A N 1
ATOM 735 C CA . PHE A 1 93 ? -16.805 20.113 -29.917 1.00 33.56 122 PHE A CA 1
ATOM 736 C C . PHE A 1 93 ? -16.174 21.314 -29.247 1.00 32.23 122 PHE A C 1
ATOM 737 O O . PHE A 1 93 ? -15.609 22.150 -29.964 1.00 32.89 122 PHE A O 1
ATOM 745 N N . PHE A 1 94 ? -16.215 21.444 -27.921 1.00 31.04 123 PHE A N 1
ATOM 746 C CA . PHE A 1 94 ? -15.749 22.726 -27.363 1.00 30.43 123 PHE A CA 1
ATOM 747 C C . PHE A 1 94 ? -15.433 22.532 -25.895 1.00 30.50 123 PHE A C 1
ATOM 748 O O . PHE A 1 94 ? -15.703 21.454 -25.335 1.00 30.64 123 PHE A O 1
ATOM 756 N N . THR A 1 95 ? -14.877 23.546 -25.267 1.00 29.79 124 THR A N 1
ATOM 757 C CA . THR A 1 95 ? -14.747 23.557 -23.830 1.00 30.07 124 THR A CA 1
ATOM 758 C C . THR A 1 95 ? -15.575 24.706 -23.319 1.00 29.17 124 THR A C 1
ATOM 759 O O . THR A 1 95 ? -15.712 25.759 -23.972 1.00 28.63 124 THR A O 1
ATOM 763 N N . TYR A 1 96 ? -16.160 24.515 -22.157 1.00 29.01 125 TYR A N 1
ATOM 764 C CA . TYR A 1 96 ? -17.005 25.561 -21.562 1.00 28.86 125 TYR A CA 1
ATOM 765 C C . TYR A 1 96 ? -16.914 25.566 -20.041 1.00 29.34 125 TYR A C 1
ATOM 766 O O . TYR A 1 96 ? -16.964 24.467 -19.380 1.00 30.35 125 TYR A O 1
ATOM 775 N N . THR A 1 97 ? -16.737 26.770 -19.490 1.00 29.44 126 THR A N 1
ATOM 776 C CA . THR A 1 97 ? -17.145 27.059 -18.114 1.00 29.69 126 THR A CA 1
ATOM 777 C C . THR A 1 97 ? -17.865 28.421 -18.001 1.00 29.62 126 THR A C 1
ATOM 778 O O . THR A 1 97 ? -17.706 29.245 -18.890 1.00 29.45 126 THR A O 1
ATOM 782 N N . GLY A 1 98 ? -18.545 28.695 -16.883 1.00 29.91 127 GLY A N 1
ATOM 783 C CA . GLY A 1 98 ? -19.283 29.901 -16.735 1.00 30.27 127 GLY A CA 1
ATOM 784 C C . GLY A 1 98 ? -19.879 29.895 -15.361 1.00 31.41 127 GLY A C 1
ATOM 785 O O . GLY A 1 98 ? -19.324 29.275 -14.424 1.00 31.64 127 GLY A O 1
ATOM 786 N N . PRO A 1 99 ? -21.018 30.577 -15.209 1.00 32.14 128 PRO A N 1
ATOM 787 C CA . PRO A 1 99 ? -21.540 30.993 -13.863 1.00 33.61 128 PRO A CA 1
ATOM 788 C C . PRO A 1 99 ? -22.078 29.793 -13.085 1.00 32.86 128 PRO A C 1
ATOM 789 O O . PRO A 1 99 ? -22.248 29.860 -11.866 1.00 33.56 128 PRO A O 1
ATOM 793 N N . SER A 1 100 ? -22.321 28.706 -13.790 1.00 31.76 129 SER A N 1
ATOM 794 C CA . SER A 1 100 ? -22.690 27.469 -13.053 1.00 31.88 129 SER A CA 1
ATOM 795 C C . SER A 1 100 ? -21.610 27.059 -12.057 1.00 32.13 129 SER A C 1
ATOM 796 O O . SER A 1 100 ? -21.911 26.475 -10.990 1.00 32.96 129 SER A O 1
ATOM 799 N N . ASP A 1 101 ? -20.379 27.248 -12.516 1.00 31.40 130 ASP A N 1
ATOM 800 C CA . ASP A 1 101 ? -19.165 26.892 -11.859 1.00 32.01 130 ASP A CA 1
ATOM 801 C C . ASP A 1 101 ? -18.588 28.152 -11.133 1.00 33.09 130 ASP A C 1
ATOM 802 O O . ASP A 1 101 ? -17.438 28.119 -10.730 1.00 33.39 130 ASP A O 1
ATOM 807 N N . ASN A 1 102 ? -19.403 29.162 -10.843 1.00 33.84 131 ASN A N 1
ATOM 808 C CA . ASN A 1 102 ? -18.862 30.421 -10.271 1.00 35.92 131 ASN A CA 1
ATOM 809 C C . ASN A 1 102 ? -17.709 30.969 -11.075 1.00 35.35 131 ASN A C 1
ATOM 810 O O . ASN A 1 102 ? -16.860 31.750 -10.567 1.00 37.22 131 ASN A O 1
ATOM 815 N N . ASN A 1 103 ? -17.700 30.644 -12.351 1.00 33.91 132 ASN A N 1
ATOM 816 C CA . ASN A 1 103 ? -16.643 31.045 -13.231 1.00 34.31 132 ASN A CA 1
ATOM 817 C C . ASN A 1 103 ? -17.024 32.109 -14.255 1.00 33.90 132 ASN A C 1
ATOM 818 O O . ASN A 1 103 ? -18.163 32.314 -14.527 1.00 33.58 132 ASN A O 1
ATOM 823 N N . PRO A 1 104 ? -15.929 32.770 -14.844 1.00 34.47 133 PRO A N 1
ATOM 824 C CA . PRO A 1 104 ? -16.303 33.610 -15.988 1.00 33.65 133 PRO A CA 1
ATOM 825 C C . PRO A 1 104 ? -16.664 32.671 -17.140 1.00 32.29 133 PRO A C 1
ATOM 826 O O . PRO A 1 104 ? -16.225 31.559 -17.123 1.00 31.76 133 PRO A O 1
ATOM 830 N N . TRP A 1 105 ? -17.423 33.142 -18.106 1.00 31.62 134 TRP A N 1
ATOM 831 C CA . TRP A 1 105 ? -17.720 32.390 -19.313 1.00 29.97 134 TRP A CA 1
ATOM 832 C C . TRP A 1 105 ? -16.541 32.366 -20.211 1.00 30.20 134 TRP A C 1
ATOM 833 O O . TRP A 1 105 ? -16.281 33.335 -20.940 1.00 29.82 134 TRP A O 1
ATOM 844 N N . ASP A 1 106 ? -15.782 31.287 -20.129 1.00 30.21 135 ASP A N 1
ATOM 845 C CA . ASP A 1 106 ? -14.516 31.101 -20.827 1.00 30.78 135 ASP A CA 1
ATOM 846 C C . ASP A 1 106 ? -14.780 29.791 -21.636 1.00 30.30 135 ASP A C 1
ATOM 847 O O . ASP A 1 106 ? -15.214 28.772 -21.071 1.00 29.98 135 ASP A O 1
ATOM 852 N N . GLU A 1 107 ? -14.541 29.837 -22.954 1.00 29.89 136 GLU A N 1
ATOM 853 C CA . GLU A 1 107 ? -15.018 28.753 -23.847 1.00 29.08 136 GLU A CA 1
ATOM 854 C C . GLU A 1 107 ? -14.204 28.746 -25.130 1.00 29.38 136 GLU A C 1
ATOM 855 O O . GLU A 1 107 ? -13.836 29.812 -25.653 1.00 29.78 136 GLU A O 1
ATOM 861 N N . ILE A 1 108 ? -13.915 27.578 -25.649 1.00 29.39 137 ILE A N 1
ATOM 862 C CA . ILE A 1 108 ? -13.189 27.474 -26.943 1.00 30.07 137 ILE A CA 1
ATOM 863 C C . ILE A 1 108 ? -14.018 26.555 -27.823 1.00 29.75 137 ILE A C 1
ATOM 864 O O . ILE A 1 108 ? -14.329 25.449 -27.378 1.00 29.36 137 ILE A O 1
ATOM 869 N N . ASP A 1 109 ? -14.412 27.035 -29.003 1.00 29.73 138 ASP A N 1
ATOM 870 C CA . ASP A 1 109 ? -15.341 26.291 -29.842 1.00 29.89 138 ASP A CA 1
ATOM 871 C C . ASP A 1 109 ? -14.731 25.849 -31.154 1.00 31.12 138 ASP A C 1
ATOM 872 O O . ASP A 1 109 ? -13.980 26.626 -31.832 1.00 31.23 138 ASP A O 1
ATOM 877 N N . ILE A 1 110 ? -15.116 24.654 -31.594 1.00 31.62 139 ILE A N 1
ATOM 878 C CA . ILE A 1 110 ? -14.885 24.220 -32.981 1.00 32.52 139 ILE A CA 1
ATOM 879 C C . ILE A 1 110 ? -16.275 23.834 -33.400 1.00 32.48 139 ILE A C 1
ATOM 880 O O . ILE A 1 110 ? -16.868 22.963 -32.795 1.00 32.43 139 ILE A O 1
ATOM 885 N N . GLU A 1 111 ? -16.803 24.529 -34.389 1.00 32.28 140 GLU A N 1
ATOM 886 C CA . GLU A 1 111 ? -18.203 24.423 -34.750 1.00 31.81 140 GLU A CA 1
ATOM 887 C C . GLU A 1 111 ? -18.350 24.224 -36.272 1.00 32.46 140 GLU A C 1
ATOM 888 O O . GLU A 1 111 ? -17.722 24.954 -37.097 1.00 32.61 140 GLU A O 1
ATOM 894 N N . PHE A 1 112 ? -19.184 23.261 -36.642 1.00 32.48 141 PHE A N 1
ATOM 895 C CA . PHE A 1 112 ? -19.374 22.949 -38.058 1.00 33.59 141 PHE A CA 1
ATOM 896 C C . PHE A 1 112 ? -20.741 23.441 -38.381 1.00 33.57 141 PHE A C 1
ATOM 897 O O . PHE A 1 112 ? -21.751 22.867 -37.896 1.00 33.35 141 PHE A O 1
ATOM 905 N N . LEU A 1 113 ? -20.790 24.504 -39.192 1.00 33.38 142 LEU A N 1
ATOM 906 C CA . LEU A 1 113 ? -22.059 25.091 -39.568 1.00 33.80 142 LEU A CA 1
ATOM 907 C C . LEU A 1 113 ? -22.629 24.149 -40.634 1.00 35.73 142 LEU A C 1
ATOM 908 O O . LEU A 1 113 ? -21.962 23.938 -41.661 1.00 37.10 142 LEU A O 1
ATOM 913 N N . GLY A 1 114 ? -23.789 23.513 -40.358 1.00 36.06 143 GLY A N 1
ATOM 914 C CA . GLY A 1 114 ? -24.411 22.572 -41.251 1.00 37.72 143 GLY A CA 1
ATOM 915 C C . GLY A 1 114 ? -24.615 23.048 -42.679 1.00 39.53 143 GLY A C 1
ATOM 916 O O . GLY A 1 114 ? -24.658 22.226 -43.631 1.00 40.22 143 GLY A O 1
ATOM 917 N N . LYS A 1 115 ? -24.749 24.366 -42.853 1.00 39.24 144 LYS A N 1
ATOM 918 C CA . LYS A 1 115 ? -25.086 24.898 -44.156 1.00 41.30 144 LYS A CA 1
ATOM 919 C C . LYS A 1 115 ? -23.942 24.732 -45.111 1.00 42.29 144 LYS A C 1
ATOM 920 O O . LYS A 1 115 ? -24.164 24.849 -46.314 1.00 44.46 144 LYS A O 1
ATOM 926 N N . ASP A 1 116 ? -22.735 24.558 -44.604 1.00 41.47 145 ASP A N 1
ATOM 927 C CA . ASP A 1 116 ? -21.559 24.345 -45.431 1.00 43.46 145 ASP A CA 1
ATOM 928 C C . ASP A 1 116 ? -20.484 23.581 -44.685 1.00 42.91 145 ASP A C 1
ATOM 929 O O . ASP A 1 116 ? -19.623 24.153 -44.015 1.00 41.08 145 ASP A O 1
ATOM 934 N N . THR A 1 117 ? -20.483 22.272 -44.892 1.00 43.75 146 THR A N 1
ATOM 935 C CA . THR A 1 117 ? -19.558 21.397 -44.195 1.00 43.90 146 THR A CA 1
ATOM 936 C C . THR A 1 117 ? -18.165 21.243 -44.864 1.00 45.44 146 THR A C 1
ATOM 937 O O . THR A 1 117 ? -17.359 20.451 -44.408 1.00 45.95 146 THR A O 1
ATOM 941 N N . THR A 1 118 ? -17.847 22.053 -45.872 1.00 45.95 147 THR A N 1
ATOM 942 C CA . THR A 1 118 ? -16.449 22.156 -46.305 1.00 47.69 147 THR A CA 1
ATOM 943 C C . THR A 1 118 ? -15.643 23.171 -45.442 1.00 46.38 147 THR A C 1
ATOM 944 O O . THR A 1 118 ? -14.435 23.359 -45.647 1.00 47.12 147 THR A O 1
ATOM 948 N N . LYS A 1 119 ? -16.320 23.789 -44.468 1.00 44.46 148 LYS A N 1
ATOM 949 C CA . LYS A 1 119 ? -15.733 24.795 -43.593 1.00 43.38 148 LYS A CA 1
ATOM 950 C C . LYS A 1 119 ? -15.908 24.400 -42.145 1.00 41.46 148 LYS A C 1
ATOM 951 O O . LYS A 1 119 ? -16.860 23.722 -41.780 1.00 41.54 148 LYS A O 1
ATOM 957 N N . VAL A 1 120 ? -14.948 24.832 -41.331 1.00 40.35 149 VAL A N 1
ATOM 958 C CA . VAL A 1 120 ? -15.027 24.667 -39.892 1.00 38.00 149 VAL A CA 1
ATOM 959 C C . VAL A 1 120 ? -14.812 26.045 -39.287 1.00 36.71 149 VAL A C 1
ATOM 960 O O . VAL A 1 120 ? -13.999 26.856 -39.775 1.00 37.23 149 VAL A O 1
ATOM 964 N N . GLN A 1 121 ? -15.599 26.332 -38.261 1.00 35.47 150 GLN A N 1
ATOM 965 C CA . GLN A 1 121 ? -15.514 27.628 -37.596 1.00 34.52 150 GLN A CA 1
ATOM 966 C C . GLN A 1 121 ? -14.813 27.537 -36.245 1.00 33.84 150 GLN A C 1
ATOM 967 O O . GLN A 1 121 ? -15.133 26.667 -35.387 1.00 33.54 150 GLN A O 1
ATOM 973 N N . PHE A 1 122 ? -13.844 28.416 -36.034 1.00 33.53 151 PHE A N 1
ATOM 974 C CA . PHE A 1 122 ? -13.226 28.494 -34.692 1.00 32.77 151 PHE A CA 1
ATOM 975 C C . PHE A 1 122 ? -13.735 29.782 -33.997 1.00 31.61 151 PHE A C 1
ATOM 976 O O . PHE A 1 122 ? -14.023 30.761 -34.645 1.00 31.72 151 PHE A O 1
ATOM 984 N N . ASN A 1 123 ? -13.913 29.717 -32.672 1.00 31.12 152 ASN A N 1
ATOM 985 C CA . ASN A 1 123 ? -14.331 30.862 -31.887 1.00 30.38 152 ASN A CA 1
ATOM 986 C C . ASN A 1 123 ? -13.893 30.594 -30.450 1.00 30.13 152 ASN A C 1
ATOM 987 O O . ASN A 1 123 ? -13.559 29.460 -30.084 1.00 30.31 152 ASN A O 1
ATOM 992 N N . TRP A 1 124 ? -13.893 31.631 -29.617 1.00 29.98 153 TRP A N 1
ATOM 993 C CA . TRP A 1 124 ? -13.665 31.408 -28.197 1.00 29.63 153 TRP A CA 1
ATOM 994 C C . TRP A 1 124 ? -14.201 32.587 -27.460 1.00 29.77 153 TRP A C 1
ATOM 995 O O . TRP A 1 124 ? -14.342 33.712 -28.050 1.00 29.34 153 TRP A O 1
ATOM 1006 N N . TYR A 1 125 ? -14.511 32.349 -26.177 1.00 29.67 154 TYR A N 1
ATOM 1007 C CA . TYR A 1 125 ? -14.995 33.420 -25.318 1.00 29.97 154 TYR A CA 1
ATOM 1008 C C . TYR A 1 125 ? -14.075 33.615 -24.147 1.00 30.54 154 TYR A C 1
ATOM 1009 O O . TYR A 1 125 ? -13.586 32.660 -23.599 1.00 30.22 154 TYR A O 1
ATOM 1018 N N . LYS A 1 126 ? -13.865 34.871 -23.756 1.00 30.68 155 LYS A N 1
ATOM 1019 C CA . LYS A 1 126 ? -13.235 35.159 -22.457 1.00 32.05 155 LYS A CA 1
ATOM 1020 C C . LYS A 1 126 ? -14.066 36.115 -21.651 1.00 32.40 155 LYS A C 1
ATOM 1021 O O . LYS A 1 126 ? -14.346 37.231 -22.169 1.00 32.16 155 LYS A O 1
ATOM 1027 N N . ASN A 1 127 ? -14.439 35.723 -20.415 1.00 32.74 156 ASN A N 1
ATOM 1028 C CA . ASN A 1 127 ? -15.283 36.540 -19.574 1.00 34.20 156 ASN A CA 1
ATOM 1029 C C . ASN A 1 127 ? -16.527 36.896 -20.378 1.00 33.74 156 ASN A C 1
ATOM 1030 O O . ASN A 1 127 ? -16.988 38.034 -20.361 1.00 34.35 156 ASN A O 1
ATOM 1035 N N . GLY A 1 128 ? -17.031 35.977 -21.170 1.00 32.47 157 GLY A N 1
ATOM 1036 C CA . GLY A 1 128 ? -18.297 36.209 -21.768 1.00 32.41 157 GLY A CA 1
ATOM 1037 C C . GLY A 1 128 ? -18.258 37.106 -23.013 1.00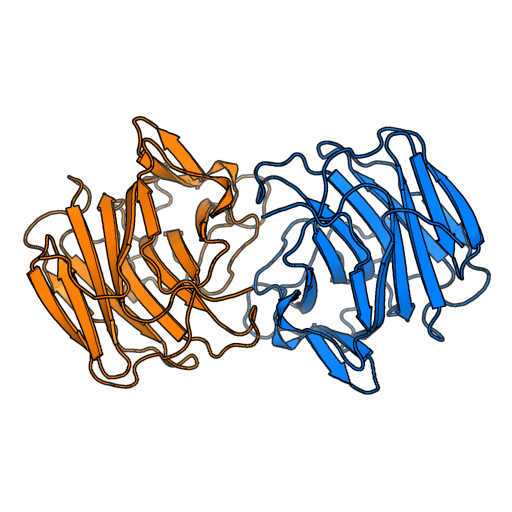 32.92 157 GLY A C 1
ATOM 1038 O O . GLY A 1 128 ? -19.308 37.377 -23.604 1.00 33.85 157 GLY A O 1
ATOM 1039 N N . VAL A 1 129 ? -17.093 37.388 -23.523 1.00 32.69 158 VAL A N 1
ATOM 1040 C CA . VAL A 1 129 ? -16.972 38.218 -24.718 1.00 33.02 158 VAL A CA 1
ATOM 1041 C C . VAL A 1 129 ? -16.325 37.374 -25.824 1.00 31.99 158 VAL A C 1
ATOM 1042 O O . VAL A 1 129 ? -15.234 36.840 -25.634 1.00 31.93 158 VAL A O 1
ATOM 1046 N N . GLY A 1 130 ? -17.049 37.175 -26.933 1.00 31.01 159 GLY A N 1
ATOM 1047 C CA . GLY A 1 130 ? -16.524 36.388 -28.024 1.00 30.10 159 GLY A CA 1
ATOM 1048 C C . GLY A 1 130 ? -16.038 37.278 -29.143 1.00 30.86 159 GLY A C 1
ATOM 1049 O O . GLY A 1 130 ? -15.217 38.215 -28.903 1.00 31.38 159 GLY A O 1
ATOM 1050 N N . GLY A 1 131 ? -16.553 37.044 -30.355 1.00 30.27 160 GLY A N 1
ATOM 1051 C CA . GLY A 1 131 ? -16.238 37.980 -31.434 1.00 31.02 160 GLY A CA 1
ATOM 1052 C C . GLY A 1 131 ? -14.989 37.513 -32.176 1.00 31.47 160 GLY A C 1
ATOM 1053 O O . GLY A 1 131 ? -14.411 38.307 -32.887 1.00 31.90 160 GLY A O 1
ATOM 1054 N N . ASN A 1 132 ? -14.621 36.213 -32.044 1.00 31.04 161 ASN A N 1
ATOM 1055 C CA . ASN A 1 132 ? -13.419 35.654 -32.676 1.00 31.72 161 ASN A CA 1
ATOM 1056 C C . ASN A 1 132 ? -13.647 34.650 -33.818 1.00 32.21 161 ASN A C 1
ATOM 1057 O O . ASN A 1 132 ? -12.704 33.886 -34.209 1.00 33.06 161 ASN A O 1
ATOM 1062 N N . GLU A 1 133 ? -14.882 34.620 -34.339 1.00 31.96 162 GLU A N 1
ATOM 1063 C CA . GLU A 1 133 ? -15.302 33.667 -35.378 1.00 32.40 162 GLU A CA 1
ATOM 1064 C C . GLU A 1 133 ? -14.313 33.690 -36.538 1.00 33.56 162 GLU A C 1
ATOM 1065 O O . GLU A 1 133 ? -14.144 34.721 -37.193 1.00 33.89 162 GLU A O 1
ATOM 1071 N N . TYR A 1 134 ? -13.632 32.583 -36.782 1.00 34.40 163 TYR A N 1
ATOM 1072 C CA . TYR A 1 134 ? -12.705 32.511 -37.910 1.00 36.14 163 TYR A CA 1
ATOM 1073 C C . TYR A 1 134 ? -13.137 31.285 -38.721 1.00 36.49 163 TYR A C 1
ATOM 1074 O O . TYR A 1 134 ? -13.087 30.197 -38.208 1.00 35.82 163 TYR A O 1
ATOM 1083 N N . LEU A 1 135 ? -13.532 31.455 -39.967 1.00 36.78 164 LEU A N 1
ATOM 1084 C CA . LEU A 1 135 ? -13.895 30.282 -40.802 1.00 37.63 164 LEU A CA 1
ATOM 1085 C C . LEU A 1 135 ? -12.780 29.689 -41.634 1.00 39.20 164 LEU A C 1
ATOM 1086 O O . LEU A 1 135 ? -12.292 30.335 -42.526 1.00 40.16 164 LEU A O 1
ATOM 1091 N N . HIS A 1 136 ? -12.414 28.445 -41.391 1.00 39.65 165 HIS A N 1
ATOM 1092 C CA . HIS A 1 136 ? -11.348 27.817 -42.142 1.00 41.81 165 HIS A CA 1
ATOM 1093 C C . HIS A 1 136 ? -11.858 26.910 -43.222 1.00 43.17 165 HIS A C 1
ATOM 1094 O O . HIS A 1 136 ? -12.744 26.107 -42.969 1.00 42.55 165 HIS A O 1
ATOM 1101 N N . ASN A 1 137 ? -11.273 26.975 -44.420 1.00 45.31 166 ASN A N 1
ATOM 1102 C CA . ASN A 1 137 ? -11.651 26.027 -45.468 1.00 47.27 166 ASN A CA 1
ATOM 1103 C C . ASN A 1 137 ? -10.931 24.704 -45.287 1.00 48.92 166 ASN A C 1
ATOM 1104 O O . ASN A 1 137 ? -9.689 24.671 -45.272 1.00 50.42 166 ASN A O 1
ATOM 1109 N N . LEU A 1 138 ? -11.685 23.610 -45.166 1.00 49.14 167 LEU A N 1
ATOM 1110 C CA . LEU A 1 138 ? -11.053 22.337 -44.843 1.00 50.78 167 LEU A CA 1
ATOM 1111 C C . LEU A 1 138 ? -10.392 21.692 -46.033 1.00 54.52 167 LEU A C 1
ATOM 1112 O O . LEU A 1 138 ? -9.420 20.960 -45.867 1.00 57.24 167 LEU A O 1
ATOM 1117 N N . GLY A 1 139 ? -10.903 21.931 -47.234 1.00 56.19 168 GLY A N 1
ATOM 1118 C CA . GLY A 1 139 ? -10.363 21.245 -48.397 1.00 58.89 168 GLY A CA 1
ATOM 1119 C C . GLY A 1 139 ? -10.856 19.820 -48.453 1.00 59.82 168 GLY A C 1
ATOM 1120 O O . GLY A 1 139 ? -10.330 19.018 -49.202 1.00 62.65 168 GLY A O 1
ATOM 1121 N N . PHE A 1 140 ? -11.867 19.517 -47.648 1.00 57.47 169 PHE A N 1
ATOM 1122 C CA . PHE A 1 140 ? -12.646 18.289 -47.764 1.00 58.51 169 PHE A CA 1
ATOM 1123 C C . PHE A 1 140 ? -14.007 18.530 -47.121 1.00 57.04 169 PHE A C 1
ATOM 1124 O O . PHE A 1 140 ? -14.242 19.570 -46.527 1.00 55.37 169 PHE A O 1
ATOM 1132 N N . ASP A 1 141 ? -14.891 17.543 -47.201 1.00 58.33 170 ASP A N 1
ATOM 1133 C CA . ASP A 1 141 ? -16.217 17.659 -46.608 1.00 56.22 170 ASP A CA 1
ATOM 1134 C C . ASP A 1 141 ? -16.304 16.958 -45.249 1.00 55.10 170 ASP A C 1
ATOM 1135 O O . ASP A 1 141 ? -16.187 15.747 -45.154 1.00 56.13 170 ASP A O 1
ATOM 1140 N N . ALA A 1 142 ? -16.579 17.737 -44.203 1.00 51.89 171 ALA A N 1
ATOM 1141 C CA . ALA A 1 142 ? -16.458 17.245 -42.837 1.00 50.63 171 ALA A CA 1
ATOM 1142 C C . ALA A 1 142 ? -17.570 16.262 -42.503 1.00 50.91 171 ALA A C 1
ATOM 1143 O O . ALA A 1 142 ? -17.471 15.483 -41.567 1.00 51.12 171 ALA A O 1
ATOM 1145 N N . SER A 1 143 ? -18.635 16.305 -43.289 1.00 51.42 172 SER A N 1
ATOM 1146 C CA . SER A 1 143 ? -19.741 15.402 -43.083 1.00 52.21 172 SER A CA 1
ATOM 1147 C C . SER A 1 143 ? -19.534 14.041 -43.789 1.00 55.07 172 SER A C 1
ATOM 1148 O O . SER A 1 143 ? -20.347 13.155 -43.636 1.00 56.03 172 SER A O 1
ATOM 1151 N N . GLN A 1 144 ? -18.472 13.876 -44.565 1.00 57.26 173 GLN A N 1
ATOM 1152 C CA . GLN A 1 144 ? -18.408 12.726 -45.449 1.00 61.55 173 GLN A CA 1
ATOM 1153 C C . GLN A 1 144 ? -17.764 11.552 -44.791 1.00 62.47 173 GLN A C 1
ATOM 1154 O O . GLN A 1 144 ? -18.074 10.431 -45.138 1.00 64.69 173 GLN A O 1
ATOM 1160 N N . ASP A 1 145 ? -16.824 11.822 -43.888 1.00 60.34 174 ASP A N 1
ATOM 1161 C CA . ASP A 1 145 ? -16.139 10.810 -43.134 1.00 60.64 174 ASP A CA 1
ATOM 1162 C C . ASP A 1 145 ? -15.584 11.416 -41.842 1.00 57.54 174 ASP A C 1
ATOM 1163 O O . ASP A 1 145 ? -15.763 12.608 -41.572 1.00 54.98 174 ASP A O 1
ATOM 1168 N N . PHE A 1 146 ? -14.936 10.598 -41.027 1.00 56.96 175 PHE A N 1
ATOM 1169 C CA . PHE A 1 146 ? -14.440 11.104 -39.769 1.00 54.30 175 PHE A CA 1
ATOM 1170 C C . PHE A 1 146 ? -13.116 11.793 -40.020 1.00 54.15 175 PHE A C 1
ATOM 1171 O O . PHE A 1 146 ? -12.401 11.398 -40.939 1.00 56.46 175 PHE A O 1
ATOM 1179 N N . HIS A 1 147 ? -12.824 12.836 -39.239 1.00 51.22 176 HIS A N 1
ATOM 1180 C CA . HIS A 1 147 ? -11.544 13.504 -39.292 1.00 51.38 176 HIS A CA 1
ATOM 1181 C C . HIS A 1 147 ? -11.217 13.856 -37.897 1.00 49.88 176 HIS A C 1
ATOM 1182 O O . HIS A 1 147 ? -12.068 13.776 -37.055 1.00 48.41 176 HIS A O 1
ATOM 1189 N N . THR A 1 148 ? -9.994 14.264 -37.601 1.00 50.84 177 THR A N 1
ATOM 1190 C CA . THR A 1 148 ? -9.730 14.758 -36.253 1.00 49.80 177 THR A CA 1
ATOM 1191 C C . THR A 1 148 ? -9.525 16.264 -36.292 1.00 48.64 177 THR A C 1
ATOM 1192 O O . THR A 1 148 ? -9.082 16.811 -37.319 1.00 49.32 177 THR A O 1
ATOM 1196 N N . TYR A 1 149 ? -9.889 16.915 -35.187 1.00 46.67 178 TYR A N 1
ATOM 1197 C CA . TYR A 1 149 ? -9.891 18.386 -35.057 1.00 44.87 178 TYR A CA 1
ATOM 1198 C C . TYR A 1 149 ? -9.467 18.626 -33.629 1.00 44.50 178 TYR A C 1
ATOM 1199 O O . TYR A 1 149 ? -9.709 17.776 -32.737 1.00 44.67 178 TYR A O 1
ATOM 1208 N N . GLY A 1 150 ? -8.841 19.766 -33.375 1.00 43.55 179 GLY A N 1
ATOM 1209 C CA . GLY A 1 150 ? -8.278 19.970 -32.032 1.00 43.14 179 GLY A CA 1
ATOM 1210 C C . GLY A 1 150 ? -7.747 21.369 -31.867 1.00 42.24 179 GLY A C 1
ATOM 1211 O O . GLY A 1 150 ? -7.659 22.097 -32.854 1.00 42.53 179 GLY A O 1
ATOM 1212 N N . PHE A 1 151 ? -7.409 21.734 -30.619 1.00 41.43 180 PHE A N 1
ATOM 1213 C CA . PHE A 1 151 ? -6.704 22.980 -30.315 1.00 41.23 180 PHE A CA 1
ATOM 1214 C C . PHE A 1 151 ? -5.723 22.787 -29.174 1.00 42.41 180 PHE A C 1
ATOM 1215 O O . PHE A 1 151 ? -6.017 22.045 -28.210 1.00 42.23 180 PHE A O 1
ATOM 1223 N N . GLU A 1 152 ? -4.544 23.390 -29.270 1.00 43.83 181 GLU A N 1
ATOM 1224 C CA . GLU A 1 152 ? -3.668 23.491 -28.099 1.00 44.67 181 GLU A CA 1
ATOM 1225 C C . GLU A 1 152 ? -3.998 24.854 -27.526 1.00 43.40 181 GLU A C 1
ATOM 1226 O O . GLU A 1 152 ? -3.793 25.888 -28.172 1.00 43.86 181 GLU A O 1
ATOM 1232 N N . TRP A 1 153 ? -4.519 24.833 -26.314 1.00 42.17 182 TRP A N 1
ATOM 1233 C CA . TRP A 1 153 ? -4.836 26.000 -25.525 1.00 41.23 182 TRP A CA 1
ATOM 1234 C C . TRP A 1 153 ? -3.733 26.277 -24.536 1.00 43.11 182 TRP A C 1
ATOM 1235 O O . TRP A 1 153 ? -3.345 25.394 -23.725 1.00 43.87 182 TRP A O 1
ATOM 1246 N N . ARG A 1 154 ? -3.244 27.515 -24.574 1.00 43.59 183 ARG A N 1
ATOM 1247 C CA . ARG A 1 154 ? -2.154 27.972 -23.717 1.00 46.40 183 ARG A CA 1
ATOM 1248 C C . ARG A 1 154 ? -2.472 29.373 -23.196 1.00 46.01 183 ARG A C 1
ATOM 1249 O O . ARG A 1 154 ? -3.437 30.018 -23.640 1.00 43.99 183 ARG A O 1
ATOM 1257 N N . PRO A 1 155 ? -1.702 29.845 -22.223 1.00 47.88 184 PRO A N 1
ATOM 1258 C CA . PRO A 1 155 ? -2.121 31.122 -21.622 1.00 48.26 184 PRO A CA 1
ATOM 1259 C C . PRO A 1 155 ? -2.184 32.270 -22.616 1.00 48.75 184 PRO A C 1
ATOM 1260 O O . PRO A 1 155 ? -2.984 33.210 -22.460 1.00 48.80 184 PRO A O 1
ATOM 1264 N N . ASP A 1 156 ? -1.375 32.225 -23.673 1.00 50.38 185 ASP A N 1
ATOM 1265 C CA . ASP A 1 156 ? -1.348 33.347 -24.612 1.00 51.15 185 ASP A CA 1
ATOM 1266 C C . ASP A 1 156 ? -1.970 33.032 -25.958 1.00 49.30 185 ASP A C 1
ATOM 1267 O O . ASP A 1 156 ? -1.998 33.898 -26.836 1.00 48.44 185 ASP A O 1
ATOM 1272 N N . TYR A 1 157 ? -2.380 31.784 -26.186 1.00 46.78 186 TYR A N 1
ATOM 1273 C CA . TYR A 1 157 ? -2.853 31.460 -27.541 1.00 45.52 186 TYR A CA 1
ATOM 1274 C C . TYR A 1 157 ? -3.692 30.232 -27.585 1.00 43.69 186 TYR A C 1
ATOM 1275 O O . TYR A 1 157 ? -3.736 29.445 -26.625 1.00 43.70 186 TYR A O 1
ATOM 1284 N N . ILE A 1 158 ? -4.339 30.078 -28.733 1.00 42.40 187 ILE A N 1
ATOM 1285 C CA . ILE A 1 158 ? -5.041 28.876 -29.093 1.00 41.21 187 ILE A CA 1
ATOM 1286 C C . ILE A 1 158 ? -4.610 28.513 -30.516 1.00 41.61 187 ILE A C 1
ATOM 1287 O O . ILE A 1 158 ? -4.800 29.269 -31.433 1.00 41.18 187 ILE A O 1
ATOM 1292 N N . ASP A 1 159 ? -4.061 27.326 -30.677 1.00 42.32 188 ASP A N 1
ATOM 1293 C CA . ASP A 1 159 ? -3.662 26.853 -31.974 1.00 43.42 188 ASP A CA 1
ATOM 1294 C C . ASP A 1 159 ? -4.609 25.794 -32.446 1.00 42.53 188 ASP A C 1
ATOM 1295 O O . ASP A 1 159 ? -4.774 24.765 -31.729 1.00 42.88 188 ASP A O 1
ATOM 1300 N N . PHE A 1 160 ? -5.246 26.031 -33.599 1.00 41.70 189 PHE A N 1
ATOM 1301 C CA . PHE A 1 160 ? -6.242 25.107 -34.161 1.00 40.90 189 PHE A CA 1
ATOM 1302 C C . PHE A 1 160 ? -5.657 24.076 -35.169 1.00 42.79 189 PHE A C 1
ATOM 1303 O O . PHE A 1 160 ? -4.896 24.416 -36.044 1.00 43.91 189 PHE A O 1
ATOM 1311 N N . TYR A 1 161 ? -6.022 22.808 -34.965 1.00 43.28 190 TYR A N 1
ATOM 1312 C CA . TYR A 1 161 ? -5.566 21.646 -35.785 1.00 45.36 190 TYR A CA 1
ATOM 1313 C C . TYR A 1 161 ? -6.719 20.999 -36.551 1.00 45.10 190 TYR A C 1
ATOM 1314 O O . TYR A 1 161 ? -7.865 20.933 -36.080 1.00 43.41 190 TYR A O 1
ATOM 1323 N N . VAL A 1 162 ? -6.406 20.557 -37.764 1.00 46.99 191 VAL A N 1
ATOM 1324 C CA . VAL A 1 162 ? -7.322 19.770 -38.557 1.00 47.10 191 VAL A CA 1
ATOM 1325 C C . VAL A 1 162 ? -6.514 18.560 -38.986 1.00 49.81 191 VAL A C 1
ATOM 1326 O O . VAL A 1 162 ? -5.523 18.714 -39.656 1.00 51.83 191 VAL A O 1
ATOM 1330 N N . ASP A 1 163 ? -6.909 17.351 -38.609 1.00 50.30 192 ASP A N 1
ATOM 1331 C CA . ASP A 1 163 ? -6.168 16.156 -39.006 1.00 53.30 192 ASP A CA 1
ATOM 1332 C C . ASP A 1 163 ? -4.701 16.178 -38.615 1.00 55.02 192 ASP A C 1
ATOM 1333 O O . ASP A 1 163 ? -3.842 15.772 -39.411 1.00 57.44 192 ASP A O 1
ATOM 1338 N N . GLY A 1 164 ? -4.423 16.623 -37.390 1.00 54.02 193 GLY A N 1
ATOM 1339 C CA . GLY A 1 164 ? -3.072 16.589 -36.835 1.00 55.44 193 GLY A CA 1
ATOM 1340 C C . GLY A 1 164 ? -2.127 17.695 -37.282 1.00 56.39 193 GLY A C 1
ATOM 1341 O O . GLY A 1 164 ? -0.941 17.629 -36.934 1.00 57.65 193 GLY A O 1
ATOM 1342 N N . LYS A 1 165 ? -2.650 18.690 -38.043 1.00 55.26 194 LYS A N 1
ATOM 1343 C CA . LYS A 1 165 ? -1.870 19.809 -38.615 1.00 56.45 194 LYS A CA 1
ATOM 1344 C C . LYS A 1 165 ? -2.373 21.178 -38.174 1.00 53.32 194 LYS A C 1
ATOM 1345 O O . LYS A 1 165 ? -3.562 21.458 -38.219 1.00 50.94 194 LYS A O 1
ATOM 1351 N N . LYS A 1 166 ? -1.478 22.027 -37.695 1.00 53.33 195 LYS A N 1
ATOM 1352 C CA . LYS A 1 166 ? -1.895 23.329 -37.161 1.00 50.95 195 LYS A CA 1
ATOM 1353 C C . LYS A 1 166 ? -2.200 24.270 -38.312 1.00 50.43 195 LYS A C 1
ATOM 1354 O O . LYS A 1 166 ? -1.356 24.497 -39.164 1.00 52.22 195 LYS A O 1
ATOM 1360 N N . VAL A 1 167 ? -3.414 24.811 -38.345 1.00 48.05 196 VAL A N 1
ATOM 1361 C CA . VAL A 1 167 ? -3.813 25.658 -39.437 1.00 47.83 196 VAL A CA 1
ATOM 1362 C C . VAL A 1 167 ? -4.052 27.112 -39.078 1.00 46.46 196 VAL A C 1
ATOM 1363 O O . VAL A 1 167 ? -4.225 27.898 -39.960 1.00 46.62 196 VAL A O 1
ATOM 1367 N N . TYR A 1 168 ? -4.067 27.459 -37.790 1.00 45.37 197 TYR A N 1
ATOM 1368 C CA . TYR A 1 168 ? -4.445 28.786 -37.341 1.00 43.86 197 TYR A CA 1
ATOM 1369 C C . TYR A 1 168 ? -4.008 29.021 -35.897 1.00 43.34 197 TYR A C 1
ATOM 1370 O O . TYR A 1 168 ? -3.970 28.065 -35.093 1.00 42.77 197 TYR A O 1
ATOM 1379 N N . ARG A 1 169 ? -3.671 30.279 -35.578 1.00 43.04 198 ARG A N 1
ATOM 1380 C CA . ARG A 1 169 ? -3.429 30.691 -34.175 1.00 42.30 198 ARG A CA 1
ATOM 1381 C C . ARG A 1 169 ? -4.341 31.895 -33.832 1.00 40.65 198 ARG A C 1
ATOM 1382 O O . ARG A 1 169 ? -4.368 32.829 -34.568 1.00 40.43 198 ARG A O 1
ATOM 1390 N N . GLY A 1 170 ? -5.056 31.861 -32.703 1.00 39.23 199 GLY A N 1
ATOM 1391 C CA . GLY A 1 170 ? -5.706 33.070 -32.191 1.00 38.28 199 GLY A CA 1
ATOM 1392 C C . GLY A 1 170 ? -4.917 33.581 -31.006 1.00 39.21 199 GLY A C 1
ATOM 1393 O O . GLY A 1 170 ? -4.274 32.803 -30.267 1.00 39.69 199 GLY A O 1
ATOM 1394 N N . THR A 1 171 ? -4.910 34.887 -30.851 1.00 39.73 200 THR A N 1
ATOM 1395 C CA . THR A 1 171 ? -4.140 35.514 -29.803 1.00 41.25 200 THR A CA 1
ATOM 1396 C C . THR A 1 171 ? -4.911 36.555 -29.016 1.00 40.88 200 THR A C 1
ATOM 1397 O O . THR A 1 171 ? -4.401 36.984 -27.993 1.00 42.26 200 THR A O 1
ATOM 1401 N N . ARG A 1 172 ? -6.070 37.008 -29.507 1.00 39.98 201 ARG A N 1
ATOM 1402 C CA . ARG A 1 172 ? -6.878 38.066 -28.852 1.00 40.28 201 ARG A CA 1
ATOM 1403 C C . ARG A 1 172 ? -7.759 37.483 -27.752 1.00 38.97 201 ARG A C 1
ATOM 1404 O O . ARG A 1 172 ? -8.535 36.557 -28.022 1.00 37.16 201 ARG A O 1
ATOM 1412 N N . ASN A 1 173 ? -7.674 38.047 -26.550 1.00 39.31 202 ASN A N 1
ATOM 1413 C CA . ASN A 1 173 ? -8.607 37.775 -25.493 1.00 38.54 202 ASN A CA 1
ATOM 1414 C C . ASN A 1 173 ? -8.723 36.252 -25.262 1.00 36.98 202 ASN A C 1
ATOM 1415 O O . ASN A 1 173 ? -9.804 35.712 -25.413 1.00 35.52 202 ASN A O 1
ATOM 1420 N N . ILE A 1 174 ? -7.617 35.584 -24.899 1.00 37.33 203 ILE A N 1
ATOM 1421 C CA . ILE A 1 174 ? -7.579 34.138 -24.727 1.00 36.67 203 ILE A CA 1
ATOM 1422 C C . ILE A 1 174 ? -8.174 33.746 -23.363 1.00 35.94 203 ILE A C 1
ATOM 1423 O O . ILE A 1 174 ? -7.796 34.319 -22.327 1.00 36.81 203 ILE A O 1
ATOM 1428 N N . PRO A 1 175 ? -9.071 32.729 -23.323 1.00 34.64 204 PRO A N 1
ATOM 1429 C CA . PRO A 1 175 ? -9.635 32.368 -22.055 1.00 34.18 204 PRO A CA 1
ATOM 1430 C C . PRO A 1 175 ? -8.578 31.849 -21.095 1.00 35.41 204 PRO A C 1
ATOM 1431 O O . PRO A 1 175 ? -7.526 31.362 -21.520 1.00 36.32 204 PRO A O 1
ATOM 1435 N N . VAL A 1 176 ? -8.928 31.888 -19.815 1.00 35.75 205 VAL A N 1
ATOM 1436 C CA . VAL A 1 176 ? -8.079 31.573 -18.714 1.00 37.31 205 VAL A CA 1
ATOM 1437 C C . VAL A 1 176 ? -8.561 30.354 -17.908 1.00 37.83 205 VAL A C 1
ATOM 1438 O O . VAL A 1 176 ? -7.753 29.629 -17.334 1.00 39.24 205 VAL A O 1
ATOM 1442 N N . THR A 1 177 ? -9.868 30.117 -17.851 1.00 36.55 206 THR A N 1
ATOM 1443 C CA . THR A 1 177 ? -10.402 29.322 -16.778 1.00 36.84 206 THR A CA 1
ATOM 1444 C C . THR A 1 177 ? -10.705 27.891 -17.242 1.00 36.12 206 THR A C 1
ATOM 1445 O O . THR A 1 177 ? -11.558 27.724 -18.146 1.00 35.86 206 THR A O 1
ATOM 1449 N N . PRO A 1 178 ? -10.077 26.859 -16.621 1.00 36.18 207 PRO A N 1
ATOM 1450 C CA . PRO A 1 178 ? -10.432 25.466 -17.002 1.00 35.20 207 PRO A CA 1
ATOM 1451 C C . PRO A 1 178 ? -11.939 25.196 -17.170 1.00 33.50 207 PRO A C 1
ATOM 1452 O O . PRO A 1 178 ? -12.739 25.626 -16.327 1.00 33.35 207 PRO A O 1
ATOM 1456 N N . GLY A 1 179 ? -12.279 24.410 -18.198 1.00 32.45 208 GLY A N 1
ATOM 1457 C CA . GLY A 1 179 ? -13.638 24.218 -18.597 1.00 31.12 208 GLY A CA 1
ATOM 1458 C C . GLY A 1 179 ? -13.955 22.697 -18.620 1.00 30.87 208 GLY A C 1
ATOM 1459 O O . GLY A 1 179 ? -13.073 21.875 -18.521 1.00 31.21 208 GLY A O 1
ATOM 1460 N N . LYS A 1 180 ? -15.192 22.380 -18.911 1.00 30.29 209 LYS A N 1
ATOM 1461 C CA . LYS A 1 180 ? -15.644 20.957 -19.156 1.00 30.78 209 LYS A CA 1
ATOM 1462 C C . LYS A 1 180 ? -15.587 20.752 -20.679 1.00 30.71 209 LYS A C 1
ATOM 1463 O O . LYS A 1 180 ? -15.786 21.702 -21.433 1.00 29.52 209 LYS A O 1
ATOM 1469 N N . ILE A 1 181 ? -15.263 19.545 -21.122 1.00 31.74 210 ILE A N 1
ATOM 1470 C CA . ILE A 1 181 ? -15.268 19.292 -22.557 1.00 32.16 210 ILE A CA 1
ATOM 1471 C C . ILE A 1 181 ? -16.666 18.822 -22.915 1.00 32.10 210 ILE A C 1
ATOM 1472 O O . ILE A 1 181 ? -17.251 17.952 -22.247 1.00 33.78 210 ILE A O 1
ATOM 1477 N N . MET A 1 182 ? -17.191 19.304 -24.021 1.00 31.85 211 MET A N 1
ATOM 1478 C CA . MET A 1 182 ? -18.589 19.084 -24.371 1.00 31.35 211 MET A CA 1
ATOM 1479 C C . MET A 1 182 ? -18.721 18.940 -25.890 1.00 31.78 211 MET A C 1
ATOM 1480 O O . MET A 1 182 ? -17.893 19.497 -26.667 1.00 31.44 211 MET A O 1
ATOM 1485 N N . MET A 1 183 ? -19.734 18.174 -26.300 1.00 32.23 212 MET A N 1
ATOM 1486 C CA . MET A 1 183 ? -20.157 18.105 -27.690 1.00 33.27 212 MET A CA 1
ATOM 1487 C C . MET A 1 183 ? -21.683 18.304 -27.753 1.00 33.53 212 MET A C 1
ATOM 1488 O O . MET A 1 183 ? -22.407 17.729 -26.914 1.00 34.60 212 MET A O 1
ATOM 1493 N N . ASN A 1 184 ? -22.171 19.091 -28.736 1.00 33.22 213 ASN A N 1
ATOM 1494 C CA . ASN A 1 184 ? -23.641 19.224 -28.965 1.00 32.48 213 ASN A CA 1
ATOM 1495 C C . ASN A 1 184 ? -24.027 19.360 -30.450 1.00 32.76 213 ASN A C 1
ATOM 1496 O O . ASN A 1 184 ? -23.170 19.558 -31.316 1.00 33.45 213 ASN A O 1
ATOM 1501 N N . LEU A 1 185 ? -25.318 19.314 -30.732 1.00 32.43 214 LEU A N 1
ATOM 1502 C CA . LEU A 1 185 ? -25.843 19.364 -32.080 1.00 32.97 214 LEU A CA 1
ATOM 1503 C C . LEU A 1 185 ? -27.111 20.128 -31.967 1.00 32.60 214 LEU A C 1
ATOM 1504 O O . LEU A 1 185 ? -27.992 19.721 -31.162 1.00 32.61 214 LEU A O 1
ATOM 1509 N N . TRP A 1 186 ? -27.216 21.259 -32.687 1.00 31.87 215 TRP A N 1
ATOM 1510 C CA . TRP A 1 186 ? -28.428 22.025 -32.505 1.00 31.73 215 TRP A CA 1
ATOM 1511 C C . TRP A 1 186 ? -28.867 22.807 -33.666 1.00 32.03 215 TRP A C 1
ATOM 1512 O O . TRP A 1 186 ? -28.040 23.226 -34.457 1.00 32.48 215 TRP A O 1
ATOM 1523 N N . PRO A 1 187 ? -30.174 23.050 -33.785 1.00 32.80 216 PRO A N 1
ATOM 1524 C CA . PRO A 1 187 ? -30.687 24.019 -34.772 1.00 32.99 216 PRO A CA 1
ATOM 1525 C C . PRO A 1 187 ? -30.657 25.458 -34.198 1.00 31.96 216 PRO A C 1
ATOM 1526 O O . PRO A 1 187 ? -31.002 25.697 -33.033 1.00 31.03 216 PRO A O 1
ATOM 1530 N N . GLY A 1 188 ? -30.232 26.412 -35.011 1.00 31.84 217 GLY A N 1
ATOM 1531 C CA . GLY A 1 188 ? -30.107 27.732 -34.504 1.00 31.44 217 GLY A CA 1
ATOM 1532 C C . GLY A 1 188 ? -31.433 28.492 -34.643 1.00 32.78 217 GLY A C 1
ATOM 1533 O O . GLY A 1 188 ? -32.331 28.082 -35.404 1.00 33.99 217 GLY A O 1
ATOM 1534 N N . ILE A 1 189 ? -31.578 29.555 -33.845 1.00 32.42 218 ILE A N 1
ATOM 1535 C CA . ILE A 1 189 ? -32.738 30.440 -33.875 1.00 33.62 218 ILE A CA 1
ATOM 1536 C C . ILE A 1 189 ? -32.283 31.907 -33.670 1.00 33.49 218 ILE A C 1
ATOM 1537 O O . ILE A 1 189 ? -31.496 32.184 -32.753 1.00 32.51 218 ILE A O 1
ATOM 1542 N N . GLY A 1 190 ? -32.751 32.803 -34.536 1.00 33.84 219 GLY A N 1
ATOM 1543 C CA . GLY A 1 190 ? -32.377 34.219 -34.429 1.00 33.92 219 GLY A CA 1
ATOM 1544 C C . GLY A 1 190 ? -31.007 34.461 -35.021 1.00 33.31 219 GLY A C 1
ATOM 1545 O O . GLY A 1 190 ? -30.397 35.494 -34.777 1.00 32.42 219 GLY A O 1
ATOM 1546 N N . VAL A 1 191 ? -30.487 33.484 -35.749 1.00 33.63 220 VAL A N 1
ATOM 1547 C CA . VAL A 1 191 ? -29.142 33.578 -36.263 1.00 34.31 220 VAL A CA 1
ATOM 1548 C C . VAL A 1 191 ? -29.063 33.141 -37.743 1.00 36.07 220 VAL A C 1
ATOM 1549 O O . VAL A 1 191 ? -28.124 32.427 -38.151 1.00 36.23 220 VAL A O 1
ATOM 1553 N N . ASP A 1 192 ? -30.053 33.552 -38.530 1.00 38.71 221 ASP A N 1
ATOM 1554 C CA . ASP A 1 192 ? -30.123 33.164 -39.945 1.00 40.59 221 ASP A CA 1
ATOM 1555 C C . ASP A 1 192 ? -28.938 33.579 -40.792 1.00 41.19 221 ASP A C 1
ATOM 1556 O O . ASP A 1 192 ? -28.449 32.777 -41.602 1.00 41.41 221 ASP A O 1
ATOM 1561 N N . GLU A 1 193 ? -28.460 34.805 -40.616 1.00 42.65 222 GLU A N 1
ATOM 1562 C CA . GLU A 1 193 ? -27.300 35.275 -41.394 1.00 44.21 222 GLU A CA 1
ATOM 1563 C C . GLU A 1 193 ? -26.101 34.400 -41.102 1.00 41.59 222 GLU A C 1
ATOM 1564 O O . GLU A 1 193 ? -25.267 34.167 -41.990 1.00 41.74 222 GLU A O 1
ATOM 1570 N N . TRP A 1 194 ? -25.991 33.889 -39.863 1.00 38.20 223 TRP A N 1
ATOM 1571 C CA . TRP A 1 194 ? -24.849 33.094 -39.532 1.00 35.76 223 TRP A CA 1
ATOM 1572 C C . TRP A 1 194 ? -24.951 31.636 -39.975 1.00 35.89 223 TRP A C 1
ATOM 1573 O O . TRP A 1 194 ? -23.984 31.071 -40.542 1.00 35.77 223 TRP A O 1
ATOM 1584 N N . LEU A 1 195 ? -26.103 31.009 -39.736 1.00 34.37 224 LEU A N 1
ATOM 1585 C CA . LEU A 1 195 ? -26.219 29.532 -39.929 1.00 34.01 224 LEU A CA 1
ATOM 1586 C C . LEU A 1 195 ? -27.069 29.115 -41.156 1.00 35.30 224 LEU A C 1
ATOM 1587 O O . LEU A 1 195 ? -27.201 27.935 -41.475 1.00 35.36 224 LEU A O 1
ATOM 1592 N N . GLY A 1 196 ? -27.682 30.095 -41.829 1.00 35.83 225 GLY A N 1
ATOM 1593 C CA . GLY A 1 196 ? -28.916 29.808 -42.604 1.00 37.37 225 GLY A CA 1
ATOM 1594 C C . GLY A 1 196 ? -30.129 29.568 -41.702 1.00 37.73 225 GLY A C 1
ATOM 1595 O O . GLY A 1 196 ? -29.995 29.375 -40.452 1.00 36.52 225 GLY A O 1
ATOM 1596 N N . ARG A 1 197 ? -31.322 29.594 -42.279 1.00 39.91 226 ARG A N 1
ATOM 1597 C CA . ARG A 1 197 ? -32.488 29.221 -41.508 1.00 41.78 226 ARG A CA 1
ATOM 1598 C C . ARG A 1 197 ? -32.607 27.681 -41.496 1.00 42.43 226 ARG A C 1
ATOM 1599 O O . ARG A 1 197 ? -32.446 27.025 -42.545 1.00 42.30 226 ARG A O 1
ATOM 1607 N N . TYR A 1 198 ? -32.869 27.123 -40.309 1.00 41.99 227 TYR A N 1
ATOM 1608 C CA . TYR A 1 198 ? -33.035 25.688 -40.154 1.00 42.56 227 TYR A CA 1
ATOM 1609 C C . TYR A 1 198 ? -34.282 25.271 -40.875 1.00 44.97 227 TYR A C 1
ATOM 1610 O O . TYR A 1 198 ? -35.325 25.881 -40.666 1.00 44.84 227 TYR A O 1
ATOM 1619 N N . ASP A 1 199 ? -34.067 24.315 -41.809 1.00 47.48 228 ASP A N 1
ATOM 1620 C CA . ASP A 1 199 ? -35.003 23.438 -42.569 1.00 53.24 228 ASP A CA 1
ATOM 1621 C C . ASP A 1 199 ? -36.214 22.805 -41.858 1.00 53.58 228 ASP A C 1
ATOM 1622 O O . ASP A 1 199 ? -37.274 22.669 -42.426 1.00 53.68 228 ASP A O 1
ATOM 1627 N N . GLY A 1 200 ? -36.000 22.311 -40.643 1.00 51.48 229 GLY A N 1
ATOM 1628 C CA . GLY A 1 200 ? -37.016 21.548 -39.890 1.00 51.05 229 GLY A CA 1
ATOM 1629 C C . GLY A 1 200 ? -36.873 20.063 -40.187 1.00 52.51 229 GLY A C 1
ATOM 1630 O O . GLY A 1 200 ? -37.645 19.243 -39.702 1.00 53.88 229 GLY A O 1
ATOM 1631 N N . ARG A 1 201 ? -35.854 19.729 -40.963 1.00 52.11 230 ARG A N 1
ATOM 1632 C CA . ARG A 1 201 ? -35.596 18.382 -41.381 1.00 54.09 230 ARG A CA 1
ATOM 1633 C C . ARG A 1 201 ? -34.946 17.524 -40.293 1.00 52.72 230 ARG A C 1
ATOM 1634 O O . ARG A 1 201 ? -33.935 17.910 -39.675 1.00 50.12 230 ARG A O 1
ATOM 1642 N N . THR A 1 202 ? -35.528 16.349 -40.076 1.00 52.68 231 THR A N 1
ATOM 1643 C CA . THR A 1 202 ? -35.070 15.412 -39.028 1.00 51.63 231 THR A CA 1
ATOM 1644 C C . THR A 1 202 ? -35.199 13.955 -39.555 1.00 53.88 231 THR A C 1
ATOM 1645 O O . THR A 1 202 ? -35.787 13.733 -40.608 1.00 56.13 231 THR A O 1
ATOM 1649 N N . PRO A 1 203 ? -34.558 12.973 -38.884 1.00 53.61 232 PRO A N 1
ATOM 1650 C CA . PRO A 1 203 ? -33.508 13.132 -37.867 1.00 51.21 232 PRO A CA 1
ATOM 1651 C C . PRO A 1 203 ? -32.273 13.617 -38.592 1.00 50.14 232 PRO A C 1
ATOM 1652 O O . PRO A 1 203 ? -32.190 13.459 -39.807 1.00 51.49 232 PRO A O 1
ATOM 1656 N N . LEU A 1 204 ? -31.334 14.185 -37.858 1.00 47.94 233 LEU A N 1
ATOM 1657 C CA . LEU A 1 204 ? -29.984 14.529 -38.299 1.00 47.14 233 LEU A CA 1
ATOM 1658 C C . LEU A 1 204 ? -29.055 14.042 -37.178 1.00 45.84 233 LEU A C 1
ATOM 1659 O O . LEU A 1 204 ? -29.453 14.061 -36.034 1.00 44.75 233 LEU A O 1
ATOM 1664 N N . GLN A 1 205 ? -27.819 13.666 -37.481 1.00 45.94 234 GLN A N 1
ATOM 1665 C CA . GLN A 1 205 ? -26.888 13.203 -36.448 1.00 45.53 234 GLN A CA 1
ATOM 1666 C C . GLN A 1 205 ? -25.467 13.619 -36.747 1.00 44.49 234 GLN A C 1
ATOM 1667 O O . GLN A 1 205 ? -25.062 13.743 -37.898 1.00 45.69 234 GLN A O 1
ATOM 1673 N N . ALA A 1 206 ? -24.717 13.802 -35.681 1.00 42.29 235 ALA A N 1
ATOM 1674 C CA . ALA A 1 206 ? -23.291 14.007 -35.724 1.00 42.03 235 ALA A CA 1
ATOM 1675 C C . ALA A 1 206 ? -22.752 12.804 -34.935 1.00 42.81 235 ALA A C 1
ATOM 1676 O O . ALA A 1 206 ? -23.352 12.361 -33.952 1.00 41.95 235 ALA A O 1
ATOM 1678 N N . GLU A 1 207 ? -21.576 12.341 -35.329 1.00 44.60 236 GLU A N 1
ATOM 1679 C CA . GLU A 1 207 ? -20.979 11.133 -34.742 1.00 46.39 236 GLU A CA 1
ATOM 1680 C C . GLU A 1 207 ? -19.555 11.412 -34.303 1.00 45.90 236 GLU A C 1
ATOM 1681 O O . GLU A 1 207 ? -18.817 12.185 -34.928 1.00 45.81 236 GLU A O 1
ATOM 1687 N N . TYR A 1 208 ? -19.178 10.840 -33.175 1.00 45.82 237 TYR A N 1
ATOM 1688 C CA . TYR A 1 208 ? -17.879 11.130 -32.563 1.00 45.16 237 TYR A CA 1
ATOM 1689 C C . TYR A 1 208 ? -17.235 9.797 -32.255 1.00 47.79 237 TYR A C 1
ATOM 1690 O O . TYR A 1 208 ? -17.891 8.960 -31.702 1.00 48.12 237 TYR A O 1
ATOM 1699 N N . GLU A 1 209 ? -15.954 9.612 -32.542 1.00 50.26 238 GLU A N 1
ATOM 1700 C CA . GLU A 1 209 ? -15.282 8.354 -32.141 1.00 53.99 238 GLU A CA 1
ATOM 1701 C C . GLU A 1 209 ? -14.52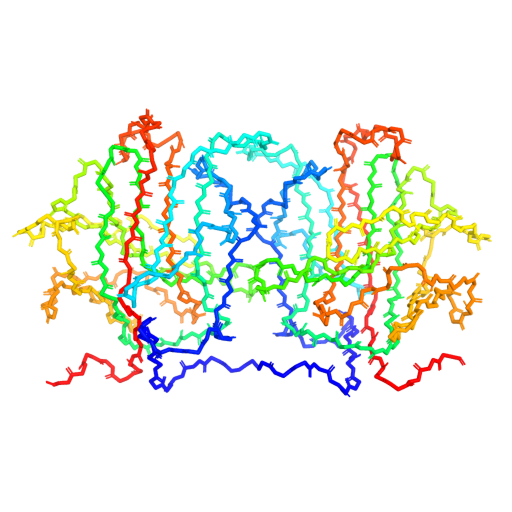3 8.487 -30.842 1.00 52.63 238 GLU A C 1
ATOM 1702 O O . GLU A 1 209 ? -14.415 7.530 -30.099 1.00 53.45 238 GLU A O 1
ATOM 1708 N N . TYR A 1 210 ? -13.943 9.659 -30.614 1.00 50.74 239 TYR A N 1
ATOM 1709 C CA . TYR A 1 210 ? -13.172 9.867 -29.379 1.00 50.10 239 TYR A CA 1
ATOM 1710 C C . TYR A 1 210 ? -13.006 11.355 -29.036 1.00 47.85 239 TYR A C 1
ATOM 1711 O O . TYR A 1 210 ? -13.341 12.238 -29.832 1.00 46.35 239 TYR A O 1
ATOM 1720 N N . VAL A 1 211 ? -12.485 11.567 -27.836 1.00 47.21 240 VAL A N 1
ATOM 1721 C CA . VAL A 1 211 ? -12.051 12.850 -27.315 1.00 45.44 240 VAL A CA 1
ATOM 1722 C C . VAL A 1 211 ? -10.816 12.511 -26.472 1.00 47.35 240 VAL A C 1
ATOM 1723 O O . VAL A 1 211 ? -10.813 11.519 -25.676 1.00 47.41 240 VAL A O 1
ATOM 1727 N N . LYS A 1 212 ? -9.742 13.265 -26.709 1.00 48.27 241 LYS A N 1
ATOM 1728 C CA . LYS A 1 212 ? -8.463 13.107 -26.013 1.00 50.20 241 LYS A CA 1
ATOM 1729 C C . LYS A 1 212 ? -7.965 14.462 -25.551 1.00 49.77 241 LYS A C 1
ATOM 1730 O O . LYS A 1 212 ? -8.149 15.513 -26.234 1.00 49.06 241 LYS A O 1
ATOM 1736 N N . TYR A 1 213 ? -7.411 14.467 -24.351 1.00 49.77 242 TYR A N 1
ATOM 1737 C CA . TYR A 1 213 ? -6.719 15.647 -23.822 1.00 49.38 242 TYR A CA 1
ATOM 1738 C C . TYR A 1 213 ? -5.292 15.281 -23.368 1.00 52.28 242 TYR A C 1
ATOM 1739 O O . TYR A 1 213 ? -5.064 14.264 -22.648 1.00 54.13 242 TYR A O 1
ATOM 1748 N N . TYR A 1 214 ? -4.340 16.066 -23.859 1.00 53.69 243 TYR A N 1
ATOM 1749 C CA . TYR A 1 214 ? -2.949 15.922 -23.502 1.00 56.86 243 TYR A CA 1
ATOM 1750 C C . TYR A 1 214 ? -2.466 17.218 -22.834 1.00 56.95 243 TYR A C 1
ATOM 1751 O O . TYR A 1 214 ? -2.462 18.287 -23.462 1.00 53.46 243 TYR A O 1
ATOM 1760 N N . PRO A 1 215 ? -2.062 17.129 -21.558 1.00 57.65 244 PRO A N 1
ATOM 1761 C CA . PRO A 1 215 ? -1.681 18.322 -20.832 1.00 58.46 244 PRO A CA 1
ATOM 1762 C C . PRO A 1 215 ? -0.358 18.863 -21.333 1.00 62.92 244 PRO A C 1
ATOM 1763 O O . PRO A 1 215 ? -0.048 20.021 -21.108 1.00 62.14 244 PRO A O 1
ATOM 1767 N N . ASN A 1 216 ? 0.399 18.048 -22.053 1.00 68.52 245 ASN A N 1
ATOM 1768 C CA . ASN A 1 216 ? 1.782 18.366 -22.379 1.00 77.00 245 ASN A CA 1
ATOM 1769 C C . ASN A 1 216 ? 2.026 18.604 -23.865 1.00 81.08 245 ASN A C 1
ATOM 1770 O O . ASN A 1 216 ? 2.665 19.575 -24.246 1.00 80.20 245 ASN A O 1
ATOM 1775 N N . GLY A 1 217 ? 1.555 17.700 -24.714 1.00 83.54 246 GLY A N 1
ATOM 1776 C CA . GLY A 1 217 ? 2.040 17.671 -26.091 1.00 81.28 246 GLY A CA 1
ATOM 1777 C C . GLY A 1 217 ? 1.064 18.150 -27.131 1.00 77.19 246 GLY A C 1
ATOM 1778 O O . GLY A 1 217 ? -0.082 18.433 -26.832 1.00 73.10 246 GLY A O 1
ATOM 1779 N N . VAL A 1 218 ? 1.586 18.250 -28.352 1.00 78.99 247 VAL A N 1
ATOM 1780 C CA . VAL A 1 218 ? 0.863 18.523 -29.599 1.00 78.46 247 VAL A CA 1
ATOM 1781 C C . VAL A 1 218 ? 1.319 17.425 -30.613 1.00 84.01 247 VAL A C 1
ATOM 1782 O O . VAL A 1 218 ? 2.173 16.609 -30.254 1.00 88.21 247 VAL A O 1
ATOM 1786 N N . PRO A 1 219 ? 0.732 17.358 -31.851 1.00 85.22 248 PRO A N 1
ATOM 1787 C CA . PRO A 1 219 ? 1.195 16.401 -32.923 1.00 88.17 248 PRO A CA 1
ATOM 1788 C C . PRO A 1 219 ? 2.407 16.779 -33.844 1.00 91.40 248 PRO A C 1
ATOM 1789 O O . PRO A 1 219 ? 3.334 15.989 -34.083 1.00 91.70 248 PRO A O 1
ATOM 1793 N N . ALA B 1 1 ? -15.330 9.671 -9.167 1.00 72.22 30 ALA B N 1
ATOM 1794 C CA . ALA B 1 1 ? -16.755 9.152 -9.205 1.00 80.86 30 ALA B CA 1
ATOM 1795 C C . ALA B 1 1 ? -17.131 7.932 -8.264 1.00 81.46 30 ALA B C 1
ATOM 1796 O O . ALA B 1 1 ? -17.558 6.865 -8.763 1.00 91.99 30 ALA B O 1
ATOM 1798 N N . THR B 1 2 ? -16.978 8.070 -6.932 1.00 75.17 31 THR B N 1
ATOM 1799 C CA . THR B 1 2 ? -17.756 7.198 -5.997 1.00 73.14 31 THR B CA 1
ATOM 1800 C C . THR B 1 2 ? -18.961 7.991 -5.509 1.00 65.68 31 THR B C 1
ATOM 1801 O O . THR B 1 2 ? -18.858 9.195 -5.264 1.00 67.12 31 THR B O 1
ATOM 1805 N N . VAL B 1 3 ? -20.068 7.294 -5.291 1.00 57.82 32 VAL B N 1
ATOM 1806 C CA . VAL B 1 3 ? -21.141 7.801 -4.431 1.00 51.84 32 VAL B CA 1
ATOM 1807 C C . VAL B 1 3 ? -20.714 7.949 -2.943 1.00 51.97 32 VAL B C 1
ATOM 1808 O O . VAL B 1 3 ? -19.908 7.154 -2.391 1.00 51.95 32 VAL B O 1
ATOM 1812 N N . VAL B 1 4 ? -21.248 8.971 -2.290 1.00 47.78 33 VAL B N 1
ATOM 1813 C CA . VAL B 1 4 ? -20.865 9.241 -0.899 1.00 49.34 33 VAL B CA 1
ATOM 1814 C C . VAL B 1 4 ? -21.695 8.389 0.120 1.00 49.60 33 VAL B C 1
ATOM 1815 O O . VAL B 1 4 ? -22.931 8.376 0.072 1.00 49.00 33 VAL B O 1
ATOM 1819 N N . ASN B 1 5 ? -20.995 7.702 1.029 1.00 54.07 34 ASN B N 1
ATOM 1820 C CA . ASN B 1 5 ? -21.582 6.836 2.112 1.00 55.98 34 ASN B CA 1
ATOM 1821 C C . ASN B 1 5 ? -20.945 7.266 3.438 1.00 53.71 34 ASN B C 1
ATOM 1822 O O . ASN B 1 5 ? -20.854 6.493 4.383 1.00 51.86 34 ASN B O 1
ATOM 1827 N N . THR B 1 6 ? -20.421 8.481 3.465 1.00 49.13 35 THR B N 1
ATOM 1828 C CA . THR B 1 6 ? -19.779 9.026 4.656 1.00 48.58 35 THR B CA 1
ATOM 1829 C C . THR B 1 6 ? -20.551 10.334 4.984 1.00 45.37 35 THR B C 1
ATOM 1830 O O . THR B 1 6 ? -21.250 10.848 4.127 1.00 43.89 35 THR B O 1
ATOM 1834 N N . PRO B 1 7 ? -20.459 10.844 6.231 1.00 43.61 36 PRO B N 1
ATOM 1835 C CA . PRO B 1 7 ? -21.434 11.904 6.502 1.00 41.32 36 PRO B CA 1
ATOM 1836 C C . PRO B 1 7 ? -21.053 13.162 5.686 1.00 40.75 36 PRO B C 1
ATOM 1837 O O . PRO B 1 7 ? -19.899 13.337 5.321 1.00 42.17 36 PRO B O 1
ATOM 1841 N N . PHE B 1 8 ? -22.021 13.971 5.330 1.00 37.84 37 PHE B N 1
ATOM 1842 C CA . PHE B 1 8 ? -21.755 15.111 4.475 1.00 37.10 37 PHE B CA 1
ATOM 1843 C C . PHE B 1 8 ? -22.460 16.270 5.154 1.00 35.87 37 PHE B C 1
ATOM 1844 O O . PHE B 1 8 ? -23.613 16.149 5.519 1.00 34.95 37 PHE B O 1
ATOM 1852 N N . VAL B 1 9 ? -21.776 17.387 5.360 1.00 35.16 38 VAL B N 1
ATOM 1853 C CA . VAL B 1 9 ? -22.413 18.501 6.076 1.00 34.75 38 VAL B CA 1
ATOM 1854 C C . VAL B 1 9 ? -22.150 19.790 5.229 1.00 35.05 38 VAL B C 1
ATOM 1855 O O . VAL B 1 9 ? -20.976 20.049 4.836 1.00 34.65 38 VAL B O 1
ATOM 1859 N N . ALA B 1 10 ? -23.213 20.539 4.913 1.00 33.79 39 ALA B N 1
ATOM 1860 C CA . ALA B 1 10 ? -23.050 21.797 4.252 1.00 33.92 39 ALA B CA 1
ATOM 1861 C C . ALA B 1 10 ? -23.839 22.867 5.010 1.00 34.04 39 ALA B C 1
ATOM 1862 O O . ALA B 1 10 ? -25.039 23.076 4.747 1.00 33.33 39 ALA B O 1
ATOM 1864 N N . VAL B 1 11 ? -23.134 23.591 5.905 1.00 33.99 40 VAL B N 1
ATOM 1865 C CA . VAL B 1 11 ? -23.809 24.543 6.748 1.00 33.85 40 VAL B CA 1
ATOM 1866 C C . VAL B 1 11 ? -23.409 25.893 6.102 1.00 34.11 40 VAL B C 1
ATOM 1867 O O . VAL B 1 11 ? -22.200 26.202 5.983 1.00 34.17 40 VAL B O 1
ATOM 1871 N N . PHE B 1 12 ? -24.393 26.667 5.674 1.00 33.80 41 PHE B N 1
ATOM 1872 C CA . PHE B 1 12 ? -24.086 27.667 4.664 1.00 34.56 41 PHE B CA 1
ATOM 1873 C C . PHE B 1 12 ? -23.396 28.881 5.282 1.00 36.29 41 PHE B C 1
ATOM 1874 O O . PHE B 1 12 ? -22.938 29.772 4.525 1.00 37.85 41 PHE B O 1
ATOM 1882 N N . SER B 1 13 ? -23.235 28.876 6.610 1.00 37.38 42 SER B N 1
ATOM 1883 C CA . SER B 1 13 ? -22.499 29.964 7.316 1.00 40.99 42 SER B CA 1
ATOM 1884 C C . SER B 1 13 ? -21.029 29.638 7.171 1.00 41.84 42 SER B C 1
ATOM 1885 O O . SER B 1 13 ? -20.165 30.430 7.542 1.00 44.57 42 SER B O 1
ATOM 1888 N N . ASN B 1 14 ? -20.741 28.455 6.637 1.00 41.26 43 ASN B N 1
ATOM 1889 C CA . ASN B 1 14 ? -19.408 27.996 6.693 1.00 42.39 43 ASN B CA 1
ATOM 1890 C C . ASN B 1 14 ? -19.194 26.599 6.024 1.00 40.94 43 ASN B C 1
ATOM 1891 O O . ASN B 1 14 ? -19.231 25.491 6.655 1.00 38.14 43 ASN B O 1
ATOM 1896 N N . PHE B 1 15 ? -18.962 26.637 4.716 1.00 39.08 44 PHE B N 1
ATOM 1897 C CA . PHE B 1 15 ? -19.051 25.314 3.974 1.00 38.02 44 PHE B CA 1
ATOM 1898 C C . PHE B 1 15 ? -18.094 25.358 2.806 1.00 37.65 44 PHE B C 1
ATOM 1899 O O . PHE B 1 15 ? -17.369 26.417 2.611 1.00 37.14 44 PHE B O 1
ATOM 1907 N N . ASP B 1 16 ? -18.101 24.305 2.001 1.00 36.58 45 ASP B N 1
ATOM 1908 C CA . ASP B 1 16 ? -17.169 24.190 0.867 1.00 36.54 45 ASP B CA 1
ATOM 1909 C C . ASP B 1 16 ? -17.932 24.262 -0.435 1.00 34.75 45 ASP B C 1
ATOM 1910 O O . ASP B 1 16 ? -18.669 23.297 -0.833 1.00 32.85 45 ASP B O 1
ATOM 1915 N N . SER B 1 17 ? -17.894 25.437 -1.068 1.00 33.61 46 SER B N 1
ATOM 1916 C CA . SER B 1 17 ? -18.876 25.666 -2.149 1.00 32.66 46 SER B CA 1
ATOM 1917 C C . SER B 1 17 ? -18.377 24.878 -3.354 1.00 32.81 46 SER B C 1
ATOM 1918 O O . SER B 1 17 ? -19.067 24.820 -4.351 1.00 33.39 46 SER B O 1
ATOM 1921 N N . SER B 1 18 ? -17.187 24.249 -3.276 1.00 33.21 47 SER B N 1
ATOM 1922 C CA . SER B 1 18 ? -16.668 23.468 -4.413 1.00 33.17 47 SER B CA 1
ATOM 1923 C C . SER B 1 18 ? -17.480 22.162 -4.634 1.00 33.18 47 SER B C 1
ATOM 1924 O O . SER B 1 18 ? -17.319 21.475 -5.667 1.00 32.55 47 SER B O 1
ATOM 1927 N N . GLN B 1 19 ? -18.314 21.871 -3.636 1.00 33.24 48 GLN B N 1
ATOM 1928 C CA . GLN B 1 19 ? -19.206 20.697 -3.628 1.00 33.33 48 GLN B CA 1
ATOM 1929 C C . GLN B 1 19 ? -20.525 20.859 -4.389 1.00 31.84 48 GLN B C 1
ATOM 1930 O O . GLN B 1 19 ? -21.280 19.854 -4.551 1.00 30.90 48 GLN B O 1
ATOM 1936 N N . TRP B 1 20 ? -20.765 22.075 -4.891 1.00 30.30 49 TRP B N 1
ATOM 1937 C CA . TRP B 1 20 ? -22.051 22.527 -5.432 1.00 29.63 49 TRP B CA 1
ATOM 1938 C C . TRP B 1 20 ? -21.921 23.241 -6.759 1.00 29.55 49 TRP B C 1
ATOM 1939 O O . TRP B 1 20 ? -20.911 23.927 -7.041 1.00 29.58 49 TRP B O 1
ATOM 1950 N N . GLU B 1 21 ? -22.996 23.117 -7.533 1.00 29.17 50 GLU B N 1
ATOM 1951 C CA . GLU B 1 21 ? -23.113 23.676 -8.878 1.00 29.20 50 GLU B CA 1
ATOM 1952 C C . GLU B 1 21 ? -24.405 24.507 -8.883 1.00 28.57 50 GLU B C 1
ATOM 1953 O O . GLU B 1 21 ? -25.378 24.099 -8.264 1.00 28.21 50 GLU B O 1
ATOM 1959 N N . LYS B 1 22 ? -24.422 25.654 -9.583 1.00 28.39 51 LYS B N 1
ATOM 1960 C CA . LYS B 1 22 ? -25.632 26.437 -9.788 1.00 28.02 51 LYS B CA 1
ATOM 1961 C C . LYS B 1 22 ? -26.117 26.198 -11.193 1.00 28.13 51 LYS B C 1
ATOM 1962 O O . LYS B 1 22 ? -25.343 26.274 -12.171 1.00 28.53 51 LYS B O 1
ATOM 1968 N N . ALA B 1 23 ? -27.415 25.959 -11.340 1.00 28.29 52 ALA B N 1
ATOM 1969 C CA . ALA B 1 23 ? -27.980 25.644 -12.679 1.00 28.28 52 ALA B CA 1
ATOM 1970 C C . ALA B 1 23 ? -28.022 26.888 -13.565 1.00 28.69 52 ALA B C 1
ATOM 1971 O O . ALA B 1 23 ? -28.289 27.987 -13.070 1.00 29.36 52 ALA B O 1
ATOM 1973 N N . ASP B 1 24 ? -27.803 26.732 -14.873 1.00 28.96 53 ASP B N 1
ATOM 1974 C CA . ASP B 1 24 ? -27.796 27.917 -15.837 1.00 29.61 53 ASP B CA 1
ATOM 1975 C C . ASP B 1 24 ? -28.478 27.380 -17.109 1.00 29.85 53 ASP B C 1
ATOM 1976 O O . ASP B 1 24 ? -27.824 27.205 -18.115 1.00 30.30 53 ASP B O 1
ATOM 1981 N N . TRP B 1 25 ? -29.759 27.044 -17.003 1.00 29.75 54 TRP B N 1
ATOM 1982 C CA . TRP B 1 25 ? -30.514 26.393 -18.118 1.00 30.13 54 TRP B CA 1
ATOM 1983 C C . TRP B 1 25 ? -31.953 26.347 -17.662 1.00 30.64 54 TRP B C 1
ATOM 1984 O O . TRP B 1 25 ? -32.225 26.800 -16.520 1.00 30.96 54 TRP B O 1
ATOM 1995 N N . ALA B 1 26 ? -32.886 25.874 -18.512 1.00 31.01 55 ALA B N 1
ATOM 1996 C CA . ALA B 1 26 ? -34.323 25.830 -18.158 1.00 32.10 55 ALA B CA 1
ATOM 1997 C C . ALA B 1 26 ? -34.688 24.333 -18.077 1.00 32.83 55 ALA B C 1
ATOM 1998 O O . ALA B 1 26 ? -34.303 23.555 -18.954 1.00 32.72 55 ALA B O 1
ATOM 2000 N N . ASN B 1 27 ? -35.332 23.955 -16.991 1.00 34.31 56 ASN B N 1
ATOM 2001 C CA . ASN B 1 27 ? -35.588 22.490 -16.653 1.00 35.36 56 ASN B CA 1
ATOM 2002 C C . ASN B 1 27 ? -36.638 21.981 -17.649 1.00 36.73 56 ASN B C 1
ATOM 2003 O O . ASN B 1 27 ? -36.676 20.746 -17.973 1.00 38.03 56 ASN B O 1
ATOM 2008 N N . GLY B 1 28 ? -37.466 22.893 -18.193 1.00 36.84 57 GLY B N 1
ATOM 2009 C CA . GLY B 1 28 ? -38.608 22.507 -19.049 1.00 38.18 57 GLY B CA 1
ATOM 2010 C C . GLY B 1 28 ? -39.771 21.964 -18.210 1.00 40.67 57 GLY B C 1
ATOM 2011 O O . GLY B 1 28 ? -39.945 22.347 -17.046 1.00 39.19 57 GLY B O 1
ATOM 2012 N N . SER B 1 29 ? -40.577 21.017 -18.770 1.00 43.69 58 SER B N 1
ATOM 2013 C CA . SER B 1 29 ? -41.625 20.337 -17.994 1.00 43.35 58 SER B CA 1
ATOM 2014 C C . SER B 1 29 ? -42.547 21.473 -17.582 1.00 41.90 58 SER B C 1
ATOM 2015 O O . SER B 1 29 ? -42.788 22.327 -18.409 1.00 40.69 58 SER B O 1
ATOM 2018 N N . VAL B 1 30 ? -43.062 21.494 -16.339 1.00 42.10 59 VAL B N 1
ATOM 2019 C CA . VAL B 1 30 ? -44.072 22.505 -15.887 1.00 41.37 59 VAL B CA 1
ATOM 2020 C C . VAL B 1 30 ? -43.474 23.755 -15.189 1.00 41.25 59 VAL B C 1
ATOM 2021 O O . VAL B 1 30 ? -44.197 24.521 -14.499 1.00 40.61 59 VAL B O 1
ATOM 2025 N N . PHE B 1 31 ? -42.167 23.968 -15.392 1.00 38.58 60 PHE B N 1
ATOM 2026 C CA . PHE B 1 31 ? -41.452 25.023 -14.672 1.00 37.75 60 PHE B CA 1
ATOM 2027 C C . PHE B 1 31 ? -41.525 26.275 -15.561 1.00 37.55 60 PHE B C 1
ATOM 2028 O O . PHE B 1 31 ? -41.018 26.277 -16.713 1.00 37.51 60 PHE B O 1
ATOM 2036 N N . ASN B 1 32 ? -42.178 27.332 -15.075 1.00 37.18 61 ASN B N 1
ATOM 2037 C CA . ASN B 1 32 ? -42.275 28.546 -15.835 1.00 38.34 61 ASN B CA 1
ATOM 2038 C C . ASN B 1 32 ? -41.158 29.560 -15.529 1.00 38.16 61 ASN B C 1
ATOM 2039 O O . ASN B 1 32 ? -41.430 30.758 -15.525 1.00 39.48 61 ASN B O 1
ATOM 2044 N N . CYS B 1 33 ? -39.916 29.119 -15.330 1.00 37.34 62 CYS B N 1
ATOM 2045 C CA . CYS B 1 33 ? -38.790 30.062 -15.109 1.00 36.92 62 CYS B CA 1
ATOM 2046 C C . CYS B 1 33 ? -37.552 29.466 -15.779 1.00 36.38 62 CYS B C 1
ATOM 2047 O O . CYS B 1 33 ? -37.569 28.308 -16.123 1.00 35.97 62 CYS B O 1
ATOM 2050 N N . VAL B 1 34 ? -36.495 30.255 -15.993 1.00 35.57 63 VAL B N 1
ATOM 2051 C CA . VAL B 1 34 ? -35.172 29.705 -16.351 1.00 34.73 63 VAL B CA 1
ATOM 2052 C C . VAL B 1 34 ? -34.359 29.705 -15.026 1.00 34.32 63 VAL B C 1
ATOM 2053 O O . VAL B 1 34 ? -34.629 30.554 -14.156 1.00 34.59 63 VAL B O 1
ATOM 2057 N N . TRP B 1 35 ? -33.389 28.792 -14.872 1.00 32.68 64 TRP B N 1
ATOM 2058 C CA . TRP B 1 35 ? -32.444 28.926 -13.747 1.00 31.19 64 TRP B CA 1
ATOM 2059 C C . TRP B 1 35 ? -31.278 29.797 -14.188 1.00 31.29 64 TRP B C 1
ATOM 2060 O O . TRP B 1 35 ? -30.657 29.534 -15.253 1.00 30.74 64 TRP B O 1
ATOM 2071 N N . LYS B 1 36 ? -30.938 30.791 -13.347 1.00 31.08 65 LYS B N 1
ATOM 2072 C CA . LYS B 1 36 ? -29.696 31.512 -13.518 1.00 31.52 65 LYS B CA 1
ATOM 2073 C C . LYS B 1 36 ? -28.863 31.402 -12.214 1.00 30.79 65 LYS B C 1
ATOM 2074 O O . LYS B 1 36 ? -29.397 31.449 -11.112 1.00 30.01 65 LYS B O 1
ATOM 2080 N N . PRO B 1 37 ? -27.545 31.199 -12.353 1.00 30.73 66 PRO B N 1
ATOM 2081 C CA . PRO B 1 37 ? -26.706 31.223 -11.137 1.00 31.24 66 PRO B CA 1
ATOM 2082 C C . PRO B 1 37 ? -26.875 32.527 -10.260 1.00 31.34 66 PRO B C 1
ATOM 2083 O O . PRO B 1 37 ? -26.759 32.476 -9.022 1.00 31.08 66 PRO B O 1
ATOM 2087 N N . SER B 1 38 ? -27.202 33.649 -10.881 1.00 32.19 67 SER B N 1
ATOM 2088 C CA . SER B 1 38 ? -27.342 34.947 -10.155 1.00 32.70 67 SER B CA 1
ATOM 2089 C C . SER B 1 38 ? -28.462 34.835 -9.096 1.00 32.86 67 SER B C 1
ATOM 2090 O O . SER B 1 38 ? -28.504 35.557 -8.103 1.00 32.78 67 SER B O 1
ATOM 2093 N N . GLN B 1 39 ? -29.337 33.824 -9.240 1.00 32.19 68 GLN B N 1
ATOM 2094 C CA . GLN B 1 39 ? -30.458 33.726 -8.316 1.00 32.70 68 GLN B CA 1
ATOM 2095 C C . GLN B 1 39 ? -30.141 32.818 -7.131 1.00 32.49 68 GLN B C 1
ATOM 2096 O O . GLN B 1 39 ? -31.041 32.463 -6.374 1.00 33.05 68 GLN B O 1
ATOM 2102 N N . VAL B 1 40 ? -28.908 32.345 -7.023 1.00 31.97 69 VAL B N 1
ATOM 2103 C CA . VAL B 1 40 ? -28.476 31.561 -5.846 1.00 31.17 69 VAL B CA 1
ATOM 2104 C C . VAL B 1 40 ? -27.527 32.520 -5.093 1.00 32.33 69 VAL B C 1
ATOM 2105 O O . VAL B 1 40 ? -26.420 32.840 -5.576 1.00 32.52 69 VAL B O 1
ATOM 2109 N N . THR B 1 41 ? -27.917 33.013 -3.920 1.00 32.69 70 THR B N 1
ATOM 2110 C CA . THR B 1 41 ? -26.959 33.900 -3.226 1.00 33.74 70 THR B CA 1
ATOM 2111 C C . THR B 1 41 ? -26.812 33.469 -1.739 1.00 34.45 70 THR B C 1
ATOM 2112 O O . THR B 1 41 ? -27.399 32.436 -1.283 1.00 32.74 70 THR B O 1
ATOM 2116 N N . PHE B 1 42 ? -25.989 34.199 -0.979 1.00 35.39 71 PHE B N 1
ATOM 2117 C CA . PHE B 1 42 ? -25.741 33.807 0.398 1.00 36.25 71 PHE B CA 1
ATOM 2118 C C . PHE B 1 42 ? -25.841 35.054 1.204 1.00 38.53 71 PHE B C 1
ATOM 2119 O O . PHE B 1 42 ? -25.197 36.054 0.886 1.00 37.80 71 PHE B O 1
ATOM 2127 N N . SER B 1 43 ? -26.681 35.024 2.231 1.00 39.55 72 SER B N 1
ATOM 2128 C CA . SER B 1 43 ? -26.860 36.189 3.077 1.00 41.98 72 SER B CA 1
ATOM 2129 C C . SER B 1 43 ? -27.075 35.722 4.532 1.00 43.04 72 SER B C 1
ATOM 2130 O O . SER B 1 43 ? -27.824 34.770 4.778 1.00 40.53 72 SER B O 1
ATOM 2133 N N . ASN B 1 44 ? -26.373 36.339 5.494 1.00 44.32 73 ASN B N 1
ATOM 2134 C CA . ASN B 1 44 ? -26.491 35.911 6.949 1.00 45.47 73 ASN B CA 1
ATOM 2135 C C . ASN B 1 44 ? -26.388 34.399 7.183 1.00 42.75 73 ASN B C 1
ATOM 2136 O O . ASN B 1 44 ? -27.091 33.809 8.005 1.00 42.96 73 ASN B O 1
ATOM 2141 N N . GLY B 1 45 ? -25.493 33.776 6.441 1.00 41.28 74 GLY B N 1
ATOM 2142 C CA . GLY B 1 45 ? -25.134 32.381 6.596 1.00 38.54 74 GLY B CA 1
ATOM 2143 C C . GLY B 1 45 ? -26.206 31.436 6.018 1.00 37.89 74 GLY B C 1
ATOM 2144 O O . GLY B 1 45 ? -26.115 30.198 6.300 1.00 36.54 74 GLY B O 1
ATOM 2145 N N . LYS B 1 46 ? -27.181 32.013 5.269 1.00 36.59 75 LYS B N 1
ATOM 2146 C CA . LYS B 1 46 ? -28.214 31.260 4.522 1.00 36.50 75 LYS B CA 1
ATOM 2147 C C . LYS B 1 46 ? -27.913 31.242 3.067 1.00 34.89 75 LYS B C 1
ATOM 2148 O O . LYS B 1 46 ? -27.507 32.292 2.519 1.00 34.57 75 LYS B O 1
ATOM 2154 N N . MET B 1 47 ? -28.129 30.085 2.435 1.00 33.26 76 MET B N 1
ATOM 2155 C CA . MET B 1 47 ? -28.233 30.076 0.955 1.00 32.33 76 MET B CA 1
ATOM 2156 C C . MET B 1 47 ? -29.625 30.591 0.645 1.00 32.14 76 MET B C 1
ATOM 2157 O O . MET B 1 47 ? -30.612 30.198 1.302 1.00 32.27 76 MET B O 1
ATOM 2162 N N . ILE B 1 48 ? -29.730 31.443 -0.351 1.00 32.17 77 ILE B N 1
ATOM 2163 C CA . ILE B 1 48 ? -31.018 32.038 -0.716 1.00 33.12 77 ILE B CA 1
ATOM 2164 C C . ILE B 1 48 ? -31.344 31.783 -2.236 1.00 32.42 77 ILE B C 1
ATOM 2165 O O . ILE B 1 48 ? -30.522 32.050 -3.120 1.00 32.17 77 ILE B O 1
ATOM 2170 N N . LEU B 1 49 ? -32.486 31.170 -2.509 1.00 31.89 78 LEU B N 1
ATOM 2171 C CA . LEU B 1 49 ? -33.061 31.083 -3.887 1.00 31.42 78 LEU B CA 1
ATOM 2172 C C . LEU B 1 49 ? -34.050 32.246 -4.093 1.00 32.39 78 LEU B C 1
ATOM 2173 O O . LEU B 1 49 ? -34.955 32.431 -3.300 1.00 33.06 78 LEU B O 1
ATOM 2178 N N . THR B 1 50 ? -33.826 33.069 -5.119 1.00 32.11 79 THR B N 1
ATOM 2179 C CA . THR B 1 50 ? -34.679 34.201 -5.426 1.00 32.96 79 THR B CA 1
ATOM 2180 C C . THR B 1 50 ? -35.438 34.065 -6.793 1.00 33.04 79 THR B C 1
ATOM 2181 O O . THR B 1 50 ? -34.826 33.939 -7.849 1.00 31.84 79 THR B O 1
ATOM 2185 N N . LEU B 1 51 ? -36.775 34.023 -6.722 1.00 33.97 80 LEU B N 1
ATOM 2186 C CA . LEU B 1 51 ? -37.623 34.037 -7.908 1.00 34.77 80 LEU B CA 1
ATOM 2187 C C . LEU B 1 51 ? -37.949 35.499 -8.282 1.00 36.48 80 LEU B C 1
ATOM 2188 O O . LEU B 1 51 ? -38.433 36.282 -7.457 1.00 37.02 80 LEU B O 1
ATOM 2193 N N . ASP B 1 52 ? -37.646 35.879 -9.515 1.00 37.37 81 ASP B N 1
ATOM 2194 C CA . ASP B 1 52 ? -37.807 37.278 -9.876 1.00 40.80 81 ASP B CA 1
ATOM 2195 C C . ASP B 1 52 ? -38.194 37.406 -11.352 1.00 41.13 81 ASP B C 1
ATOM 2196 O O . ASP B 1 52 ? -38.264 36.397 -12.079 1.00 39.41 81 ASP B O 1
ATOM 2201 N N . ARG B 1 53 ? -38.494 38.628 -11.775 1.00 42.69 82 ARG B N 1
ATOM 2202 C CA . ARG B 1 53 ? -38.776 38.835 -13.218 1.00 45.00 82 ARG B CA 1
ATOM 2203 C C . ARG B 1 53 ? -37.560 38.638 -14.094 1.00 43.32 82 ARG B C 1
ATOM 2204 O O . ARG B 1 53 ? -36.505 39.035 -13.725 1.00 42.56 82 ARG B O 1
ATOM 2212 N N . GLU B 1 54 ? -37.709 37.923 -15.195 1.00 43.64 83 GLU B N 1
ATOM 2213 C CA . GLU B 1 54 ? -36.669 37.836 -16.225 1.00 44.78 83 GLU B CA 1
ATOM 2214 C C . GLU B 1 54 ? -37.128 38.667 -17.469 1.00 47.35 83 GLU B C 1
ATOM 2215 O O . GLU B 1 54 ? -38.282 38.602 -17.877 1.00 48.58 83 GLU B O 1
ATOM 2221 N N . TYR B 1 55 ? -36.248 39.534 -17.967 1.00 48.02 84 TYR B N 1
ATOM 2222 C CA . TYR B 1 55 ? -36.502 40.276 -19.208 1.00 49.30 84 TYR B CA 1
ATOM 2223 C C . TYR B 1 55 ? -35.499 39.848 -20.222 1.00 51.06 84 TYR B C 1
ATOM 2224 O O . TYR B 1 55 ? -34.338 39.620 -19.907 1.00 53.42 84 TYR B O 1
ATOM 2233 N N . GLY B 1 56 ? -35.930 39.729 -21.461 1.00 52.56 85 GLY B N 1
ATOM 2234 C CA . GLY B 1 56 ? -34.972 39.474 -22.517 1.00 51.11 85 GLY B CA 1
ATOM 2235 C C . GLY B 1 56 ? -34.692 38.021 -22.714 1.00 49.97 85 GLY B C 1
ATOM 2236 O O . GLY B 1 56 ? -33.917 37.691 -23.555 1.00 48.91 85 GLY B O 1
ATOM 2237 N N . GLY B 1 57 ? -35.326 37.121 -21.963 1.00 50.18 86 GLY B N 1
ATOM 2238 C CA . GLY B 1 57 ? -35.228 35.716 -22.346 1.00 48.41 86 GLY B CA 1
ATOM 2239 C C . GLY B 1 57 ? -36.580 35.146 -22.741 1.00 48.51 86 GLY B C 1
ATOM 2240 O O . GLY B 1 57 ? -37.527 35.876 -22.971 1.00 51.13 86 GLY B O 1
ATOM 2241 N N . SER B 1 58 ? -36.668 33.833 -22.783 1.00 47.79 87 SER B N 1
ATOM 2242 C CA . SER B 1 58 ? -37.878 33.106 -23.194 1.00 46.56 87 SER B CA 1
ATOM 2243 C C . SER B 1 58 ? -38.911 32.857 -22.115 1.00 45.06 87 SER B C 1
ATOM 2244 O O . SER B 1 58 ? -40.028 32.416 -22.427 1.00 45.09 87 SER B O 1
ATOM 2247 N N . TYR B 1 59 ? -38.524 33.048 -20.853 1.00 43.16 88 TYR B N 1
ATOM 2248 C CA . TYR B 1 59 ? -39.457 32.882 -19.750 1.00 41.18 88 TYR B CA 1
ATOM 2249 C C . TYR B 1 59 ? -39.605 34.217 -19.098 1.00 39.88 88 TYR B C 1
ATOM 2250 O O . TYR B 1 59 ? -38.633 35.044 -19.032 1.00 39.13 88 TYR B O 1
ATOM 2259 N N . PRO B 1 60 ? -40.804 34.461 -18.562 1.00 39.36 89 PRO B N 1
ATOM 2260 C CA . PRO B 1 60 ? -40.885 35.727 -17.868 1.00 38.74 89 PRO B CA 1
ATOM 2261 C C . PRO B 1 60 ? -40.325 35.726 -16.423 1.00 38.44 89 PRO B C 1
ATOM 2262 O O . PRO B 1 60 ? -40.391 36.792 -15.795 1.00 38.45 89 PRO B O 1
ATOM 2266 N N . TYR B 1 61 ? -39.774 34.592 -15.927 1.00 37.28 90 TYR B N 1
ATOM 2267 C CA . TYR B 1 61 ? -39.202 34.512 -14.548 1.00 36.60 90 TYR B CA 1
ATOM 2268 C C . TYR B 1 61 ? -37.866 33.837 -14.553 1.00 35.68 90 TYR B C 1
ATOM 2269 O O . TYR B 1 61 ? -37.593 33.032 -15.434 1.00 35.33 90 TYR B O 1
ATOM 2278 N N . LYS B 1 62 ? -37.018 34.166 -13.579 1.00 35.78 91 LYS B N 1
ATOM 2279 C CA . LYS B 1 62 ? -35.711 33.492 -13.386 1.00 34.50 91 LYS B CA 1
ATOM 2280 C C . LYS B 1 62 ? -35.730 33.063 -11.928 1.00 33.57 91 LYS B C 1
ATOM 2281 O O . LYS B 1 62 ? -36.342 33.757 -11.089 1.00 33.35 91 LYS B O 1
ATOM 2287 N N . SER B 1 63 ? -35.050 31.943 -11.637 1.00 32.00 92 SER B N 1
ATOM 2288 C CA . SER B 1 63 ? -34.907 31.472 -10.268 1.00 31.00 92 SER B CA 1
ATOM 2289 C C . SER B 1 63 ? -33.631 30.653 -10.204 1.00 30.22 92 SER B C 1
ATOM 2290 O O . SER B 1 63 ? -32.779 30.744 -11.106 1.00 29.76 92 SER B O 1
ATOM 2293 N N . GLY B 1 64 ? -33.442 29.965 -9.082 1.00 29.33 93 GLY B N 1
ATOM 2294 C CA . GLY B 1 64 ? -32.177 29.301 -8.851 1.00 29.22 93 GLY B CA 1
ATOM 2295 C C . GLY B 1 64 ? -32.373 27.815 -8.544 1.00 28.69 93 GLY B C 1
ATOM 2296 O O . GLY B 1 64 ? -33.407 27.428 -7.950 1.00 28.74 93 GLY B O 1
ATOM 2297 N N . GLU B 1 65 ? -31.421 26.977 -8.959 1.00 28.45 94 GLU B N 1
ATOM 2298 C CA . GLU B 1 65 ? -31.461 25.583 -8.502 1.00 28.70 94 GLU B CA 1
ATOM 2299 C C . GLU B 1 65 ? -30.026 25.269 -8.121 1.00 28.76 94 GLU B C 1
ATOM 2300 O O . GLU B 1 65 ? -29.093 25.600 -8.935 1.00 29.03 94 GLU B O 1
ATOM 2306 N N . TYR B 1 66 ? -29.826 24.712 -6.914 1.00 28.37 95 TYR B N 1
ATOM 2307 C CA . TYR B 1 66 ? -28.483 24.539 -6.357 1.00 28.87 95 TYR B CA 1
ATOM 2308 C C . TYR B 1 66 ? -28.244 23.028 -6.174 1.00 28.84 95 TYR B C 1
ATOM 2309 O O . TYR B 1 66 ? -29.096 22.358 -5.641 1.00 28.64 95 TYR B O 1
ATOM 2318 N N . ARG B 1 67 ? -27.112 22.470 -6.630 1.00 29.23 96 ARG B N 1
ATOM 2319 C CA . ARG B 1 67 ? -27.068 20.955 -6.770 1.00 29.72 96 ARG B CA 1
ATOM 2320 C C . ARG B 1 67 ? -25.699 20.452 -6.349 1.00 29.51 96 ARG B C 1
ATOM 2321 O O . ARG B 1 67 ? -24.630 21.067 -6.721 1.00 29.73 96 ARG B O 1
ATOM 2329 N N . THR B 1 68 ? -25.654 19.368 -5.635 1.00 29.06 97 THR B N 1
ATOM 2330 C CA . THR B 1 68 ? -24.364 18.822 -5.274 1.00 28.96 97 THR B CA 1
ATOM 2331 C C . THR B 1 68 ? -23.665 18.330 -6.528 1.00 29.19 97 THR B C 1
ATOM 2332 O O . THR B 1 68 ? -24.373 17.934 -7.493 1.00 29.83 97 THR B O 1
ATOM 2336 N N . LYS B 1 69 ? -22.345 18.249 -6.514 1.00 29.24 98 LYS B N 1
ATOM 2337 C CA . LYS B 1 69 ? -21.605 17.546 -7.558 1.00 29.70 98 LYS B CA 1
ATOM 2338 C C . LYS B 1 69 ? -21.680 16.012 -7.251 1.00 30.51 98 LYS B C 1
ATOM 2339 O O . LYS B 1 69 ? -21.805 15.213 -8.156 1.00 30.98 98 LYS B O 1
ATOM 2345 N N . SER B 1 70 ? -21.671 15.634 -5.967 1.00 30.76 99 SER B N 1
ATOM 2346 C CA . SER B 1 70 ? -21.598 14.220 -5.561 1.00 31.49 99 SER B CA 1
ATOM 2347 C C . SER B 1 70 ? -22.920 13.534 -5.582 1.00 31.09 99 SER B C 1
ATOM 2348 O O . SER B 1 70 ? -23.942 14.186 -5.451 1.00 29.89 99 SER B O 1
ATOM 2351 N N . PHE B 1 71 ? -22.882 12.181 -5.666 1.00 32.08 100 PHE B N 1
ATOM 2352 C CA . PHE B 1 71 ? -24.093 11.390 -5.426 1.00 32.43 100 PHE B CA 1
ATOM 2353 C C . PHE B 1 71 ? -24.099 10.792 -4.011 1.00 32.75 100 PHE B C 1
ATOM 2354 O O . PHE B 1 71 ? -23.035 10.454 -3.474 1.00 33.65 100 PHE B O 1
ATOM 2362 N N . PHE B 1 72 ? -25.291 10.546 -3.463 1.00 32.21 101 PHE B N 1
ATOM 2363 C CA . PHE B 1 72 ? -25.398 10.036 -2.097 1.00 32.08 101 PHE B CA 1
ATOM 2364 C C . PHE B 1 72 ? -26.257 8.782 -2.019 1.00 32.44 101 PHE B C 1
ATOM 2365 O O . PHE B 1 72 ? -27.222 8.667 -2.801 1.00 32.42 101 PHE B O 1
ATOM 2373 N N . GLY B 1 73 ? -25.926 7.881 -1.090 1.00 32.45 102 GLY B N 1
ATOM 2374 C CA . GLY B 1 73 ? -26.684 6.568 -1.009 1.00 33.08 102 GLY B CA 1
ATOM 2375 C C . GLY B 1 73 ? -27.764 6.592 0.079 1.00 32.62 102 GLY B C 1
ATOM 2376 O O . GLY B 1 73 ? -28.351 7.632 0.473 1.00 31.73 102 GLY B O 1
ATOM 2377 N N . TYR B 1 74 ? -28.124 5.396 0.539 1.00 33.56 103 TYR B N 1
ATOM 2378 C CA . TYR B 1 74 ? -29.116 5.296 1.545 1.00 33.67 103 TYR B CA 1
ATOM 2379 C C . TYR B 1 74 ? -28.668 5.990 2.767 1.00 33.90 103 TYR B C 1
ATOM 2380 O O . TYR B 1 74 ? -27.431 6.113 3.038 1.00 34.09 103 TYR B O 1
ATOM 2389 N N . GLY B 1 75 ? -29.619 6.514 3.521 1.00 34.14 104 GLY B N 1
ATOM 2390 C CA . GLY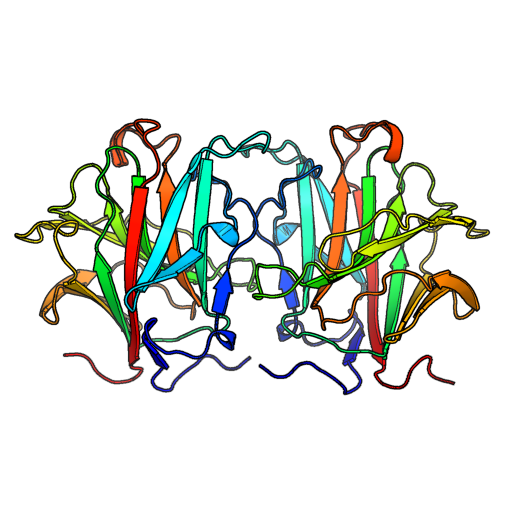 B 1 75 ? -29.198 7.206 4.721 1.00 34.79 104 GLY B CA 1
ATOM 2391 C C . GLY B 1 75 ? -30.217 8.271 4.984 1.00 34.59 104 GLY B C 1
ATOM 2392 O O . GLY B 1 75 ? -31.295 8.227 4.414 1.00 34.60 104 GLY B O 1
ATOM 2393 N N . TYR B 1 76 ? -29.883 9.178 5.891 1.00 34.56 105 TYR B N 1
ATOM 2394 C CA . TYR B 1 76 ? -30.830 10.150 6.364 1.00 34.15 105 TYR B CA 1
ATOM 2395 C C . TYR B 1 76 ? -30.378 11.523 5.850 1.00 33.20 105 TYR B C 1
ATOM 2396 O O . TYR B 1 76 ? -29.207 11.946 6.067 1.00 32.97 105 TYR B O 1
ATOM 2405 N N . TYR B 1 77 ? -31.321 12.182 5.177 1.00 32.57 106 TYR B N 1
ATOM 2406 C CA . TYR B 1 77 ? -31.104 13.525 4.565 1.00 31.96 106 TYR B CA 1
ATOM 2407 C C . TYR B 1 77 ? -31.816 14.601 5.336 1.00 32.28 106 TYR B C 1
ATOM 2408 O O . TYR B 1 77 ? -33.015 14.485 5.587 1.00 32.60 106 TYR B O 1
ATOM 2417 N N . GLU B 1 78 ? -31.102 15.691 5.676 1.00 32.52 107 GLU B N 1
ATOM 2418 C CA . GLU B 1 78 ? -31.746 16.702 6.479 1.00 33.09 107 GLU B CA 1
ATOM 2419 C C . GLU B 1 78 ? -31.416 18.127 5.962 1.00 32.78 107 GLU B C 1
ATOM 2420 O O . GLU B 1 78 ? -30.264 18.388 5.522 1.00 32.20 107 GLU B O 1
ATOM 2426 N N . VAL B 1 79 ? -32.446 18.969 5.958 1.00 32.48 108 VAL B N 1
ATOM 2427 C CA . VAL B 1 79 ? -32.347 20.340 5.471 1.00 32.79 108 VAL B CA 1
ATOM 2428 C C . VAL B 1 79 ? -33.028 21.226 6.521 1.00 33.82 108 VAL B C 1
ATOM 2429 O O . VAL B 1 79 ? -33.971 20.788 7.159 1.00 36.51 108 VAL B O 1
ATOM 2433 N N . ARG B 1 80 ? -32.501 22.399 6.756 1.00 34.50 109 ARG B N 1
ATOM 2434 C CA . ARG B 1 80 ? -33.160 23.382 7.583 1.00 34.66 109 ARG B CA 1
ATOM 2435 C C . ARG B 1 80 ? -33.384 24.561 6.645 1.00 34.27 109 ARG B C 1
ATOM 2436 O O . ARG B 1 80 ? -32.412 25.124 6.067 1.00 32.69 109 ARG B O 1
ATOM 2444 N N . MET B 1 81 ? -34.639 24.968 6.517 1.00 34.51 110 MET B N 1
ATOM 2445 C CA . MET B 1 81 ? -35.040 25.888 5.425 1.00 34.95 110 MET B CA 1
ATOM 2446 C C . MET B 1 81 ? -36.325 26.568 5.800 1.00 35.95 110 MET B C 1
ATOM 2447 O O . MET B 1 81 ? -36.919 26.167 6.777 1.00 36.05 110 MET B O 1
ATOM 2452 N N . LYS B 1 82 ? -36.607 27.691 5.102 1.00 37.93 111 LYS B N 1
ATOM 2453 C CA . LYS B 1 82 ? -37.817 28.486 5.248 1.00 38.95 111 LYS B CA 1
ATOM 2454 C C . LYS B 1 82 ? -38.398 28.698 3.853 1.00 38.79 111 LYS B C 1
ATOM 2455 O O . LYS B 1 82 ? -37.790 29.387 3.018 1.00 38.15 111 LYS B O 1
ATOM 2461 N N . ALA B 1 83 ? -39.549 28.087 3.597 1.00 37.80 112 ALA B N 1
ATOM 2462 C CA . ALA B 1 83 ? -40.260 28.201 2.304 1.00 38.05 112 ALA B CA 1
ATOM 2463 C C . ALA B 1 83 ? -40.852 29.576 1.924 1.00 38.68 112 ALA B C 1
ATOM 2464 O O . ALA B 1 83 ? -41.163 30.416 2.770 1.00 39.51 112 ALA B O 1
ATOM 2466 N N . ALA B 1 84 ? -40.981 29.805 0.620 1.00 38.60 113 ALA B N 1
ATOM 2467 C CA . ALA B 1 84 ? -41.629 31.019 0.121 1.00 39.45 113 ALA B CA 1
ATOM 2468 C C . ALA B 1 84 ? -43.113 30.807 0.139 1.00 40.84 113 ALA B C 1
ATOM 2469 O O . ALA B 1 84 ? -43.609 29.672 -0.124 1.00 39.49 113 ALA B O 1
ATOM 2471 N N . LYS B 1 85 ? -43.829 31.876 0.476 1.00 42.42 114 LYS B N 1
ATOM 2472 C CA . LYS B 1 85 ? -45.292 31.864 0.504 1.00 45.42 114 LYS B CA 1
ATOM 2473 C C . LYS B 1 85 ? -45.793 32.636 -0.715 1.00 46.34 114 LYS B C 1
ATOM 2474 O O . LYS B 1 85 ? -45.473 33.798 -0.852 1.00 47.60 114 LYS B O 1
ATOM 2480 N N . ASN B 1 86 ? -46.572 31.985 -1.569 1.00 46.01 115 ASN B N 1
ATOM 2481 C CA . ASN B 1 86 ? -47.209 32.607 -2.730 1.00 46.56 115 ASN B CA 1
ATOM 2482 C C . ASN B 1 86 ? -47.955 31.546 -3.534 1.00 45.88 115 ASN B C 1
ATOM 2483 O O . ASN B 1 86 ? -47.490 30.392 -3.673 1.00 43.63 115 ASN B O 1
ATOM 2488 N N . VAL B 1 87 ? -49.106 31.935 -4.078 1.00 45.46 116 VAL B N 1
ATOM 2489 C CA . VAL B 1 87 ? -49.829 31.029 -4.901 1.00 45.20 116 VAL B CA 1
ATOM 2490 C C . VAL B 1 87 ? -48.930 30.706 -6.138 1.00 44.51 116 VAL B C 1
ATOM 2491 O O . VAL B 1 87 ? -48.097 31.544 -6.512 1.00 44.13 116 VAL B O 1
ATOM 2495 N N . GLY B 1 88 ? -49.047 29.495 -6.699 1.00 43.27 117 GLY B N 1
ATOM 2496 C CA . GLY B 1 88 ? -48.416 29.112 -7.966 1.00 41.74 117 GLY B CA 1
ATOM 2497 C C . GLY B 1 88 ? -46.976 28.633 -7.911 1.00 40.75 117 GLY B C 1
ATOM 2498 O O . GLY B 1 88 ? -46.367 28.375 -8.963 1.00 40.15 117 GLY B O 1
ATOM 2499 N N . ILE B 1 89 ? -46.391 28.537 -6.707 1.00 39.36 118 ILE B N 1
ATOM 2500 C CA . ILE B 1 89 ? -44.946 28.213 -6.593 1.00 37.69 118 ILE B CA 1
ATOM 2501 C C . ILE B 1 89 ? -44.573 26.958 -5.773 1.00 36.87 118 ILE B C 1
ATOM 2502 O O . ILE B 1 89 ? -45.363 26.445 -5.021 1.00 38.16 118 ILE B O 1
ATOM 2507 N N . VAL B 1 90 ? -43.348 26.469 -5.943 1.00 36.12 119 VAL B N 1
ATOM 2508 C CA . VAL B 1 90 ? -42.794 25.411 -5.080 1.00 34.75 119 VAL B CA 1
ATOM 2509 C C . VAL B 1 90 ? -41.390 25.819 -4.552 1.00 34.41 119 VAL B C 1
ATOM 2510 O O . VAL B 1 90 ? -40.545 26.307 -5.354 1.00 33.30 119 VAL B O 1
ATOM 2514 N N . SER B 1 91 ? -41.137 25.599 -3.249 1.00 34.13 120 SER B N 1
ATOM 2515 C CA . SER B 1 91 ? -39.757 25.555 -2.708 1.00 34.14 120 SER B CA 1
ATOM 2516 C C . SER B 1 91 ? -39.469 24.121 -2.349 1.00 33.42 120 SER B C 1
ATOM 2517 O O . SER B 1 91 ? -40.344 23.489 -1.748 1.00 35.29 120 SER B O 1
ATOM 2520 N N . SER B 1 92 ? -38.269 23.597 -2.670 1.00 33.06 121 SER B N 1
ATOM 2521 C CA . SER B 1 92 ? -37.994 22.173 -2.501 1.00 32.88 121 SER B CA 1
ATOM 2522 C 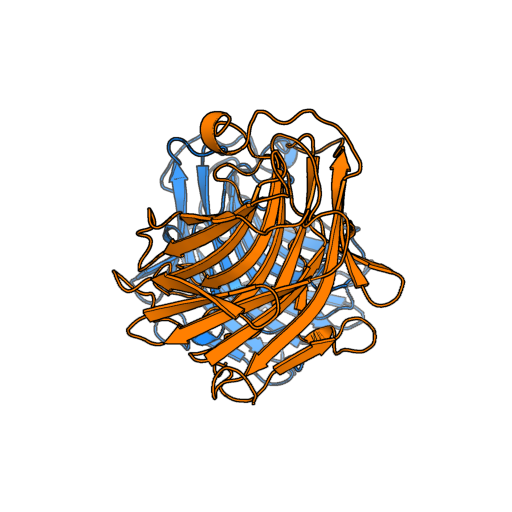C . SER B 1 92 ? -36.652 21.895 -1.892 1.00 32.24 121 SER B C 1
ATOM 2523 O O . SER B 1 92 ? -35.729 22.743 -1.946 1.00 31.06 121 SER B O 1
ATOM 2526 N N . PHE B 1 93 ? -36.550 20.636 -1.412 1.00 31.63 122 PHE B N 1
ATOM 2527 C CA . PHE B 1 93 ? -35.316 19.962 -1.063 1.00 30.97 122 PHE B CA 1
ATOM 2528 C C . PHE B 1 93 ? -35.482 18.529 -1.558 1.00 30.90 122 PHE B C 1
ATOM 2529 O O . PHE B 1 93 ? -36.476 17.880 -1.258 1.00 30.60 122 PHE B O 1
ATOM 2537 N N . PHE B 1 94 ? -34.550 18.034 -2.384 1.00 30.53 123 PHE B N 1
ATOM 2538 C CA . PHE B 1 94 ? -34.877 16.724 -2.951 1.00 30.47 123 PHE B CA 1
ATOM 2539 C C . PHE B 1 94 ? -33.625 16.001 -3.377 1.00 30.57 123 PHE B C 1
ATOM 2540 O O . PHE B 1 94 ? -32.525 16.606 -3.407 1.00 30.75 123 PHE B O 1
ATOM 2548 N N . THR B 1 95 ? -33.742 14.713 -3.668 1.00 30.33 124 THR B N 1
ATOM 2549 C CA . THR B 1 95 ? -32.643 14.014 -4.313 1.00 30.42 124 THR B CA 1
ATOM 2550 C C . THR B 1 95 ? -33.065 13.677 -5.744 1.00 30.51 124 THR B C 1
ATOM 2551 O O . THR B 1 95 ? -34.229 13.341 -6.022 1.00 31.35 124 THR B O 1
ATOM 2555 N N . TYR B 1 96 ? -32.141 13.703 -6.666 1.00 30.09 125 TYR B N 1
ATOM 2556 C CA . TYR B 1 96 ? -32.502 13.376 -8.015 1.00 29.98 125 TYR B CA 1
ATOM 2557 C C . TYR B 1 96 ? -31.343 12.729 -8.742 1.00 30.02 125 TYR B C 1
ATOM 2558 O O . TYR B 1 96 ? -30.196 13.206 -8.712 1.00 29.46 125 TYR B O 1
ATOM 2567 N N . THR B 1 97 ? -31.656 11.610 -9.393 1.00 30.27 126 THR B N 1
ATOM 2568 C CA . THR B 1 97 ? -30.870 11.149 -10.518 1.00 30.56 126 THR B CA 1
ATOM 2569 C C . THR B 1 97 ? -31.842 10.649 -11.658 1.00 31.06 126 THR B C 1
ATOM 2570 O O . THR B 1 97 ? -33.052 10.495 -11.441 1.00 31.16 126 THR B O 1
ATOM 2574 N N . GLY B 1 98 ? -31.309 10.446 -12.854 1.00 31.45 127 GLY B N 1
ATOM 2575 C CA . GLY B 1 98 ? -32.128 10.125 -13.995 1.00 32.10 127 GLY B CA 1
ATOM 2576 C C . GLY B 1 98 ? -31.205 9.905 -15.167 1.00 32.74 127 GLY B C 1
ATOM 2577 O O . GLY B 1 98 ? -30.016 9.578 -15.034 1.00 32.44 127 GLY B O 1
ATOM 2578 N N . PRO B 1 99 ? -31.765 10.008 -16.357 1.00 33.64 128 PRO B N 1
ATOM 2579 C CA . PRO B 1 99 ? -30.970 9.556 -17.534 1.00 34.56 128 PRO B CA 1
ATOM 2580 C C . PRO B 1 99 ? -29.781 10.458 -17.895 1.00 33.95 128 PRO B C 1
ATOM 2581 O O . PRO B 1 99 ? -28.884 10.063 -18.635 1.00 34.03 128 PRO B O 1
ATOM 2585 N N . SER B 1 100 ? -29.738 11.658 -17.342 1.00 33.81 129 SER B N 1
ATOM 2586 C CA . SER B 1 100 ? -28.473 12.431 -17.401 1.00 33.78 129 SER B CA 1
ATOM 2587 C C . SER B 1 100 ? -27.228 11.638 -16.946 1.00 34.20 129 SER B C 1
ATOM 2588 O O . SER B 1 100 ? -26.121 11.750 -17.533 1.00 33.82 129 SER B O 1
ATOM 2591 N N . ASP B 1 101 ? -27.446 10.807 -15.899 1.00 33.51 130 ASP B N 1
ATOM 2592 C CA . ASP B 1 101 ? -26.426 10.087 -15.259 1.00 34.05 130 ASP B CA 1
ATOM 2593 C C . ASP B 1 101 ? -26.517 8.554 -15.628 1.00 35.58 130 ASP B C 1
ATOM 2594 O O . ASP B 1 101 ? -26.017 7.765 -14.857 1.00 35.86 130 ASP B O 1
ATOM 2599 N N . ASN B 1 102 ? -27.109 8.215 -16.771 1.00 36.11 131 ASN B N 1
ATOM 2600 C CA . ASN B 1 102 ? -27.400 6.843 -17.186 1.00 37.81 131 ASN B CA 1
ATOM 2601 C C . ASN B 1 102 ? -28.101 6.034 -16.112 1.00 37.29 131 ASN B C 1
ATOM 2602 O O . ASN B 1 102 ? -27.880 4.832 -16.019 1.00 38.49 131 ASN B O 1
ATOM 2607 N N . ASN B 1 103 ? -28.981 6.677 -15.366 1.00 35.89 132 ASN B N 1
ATOM 2608 C CA . 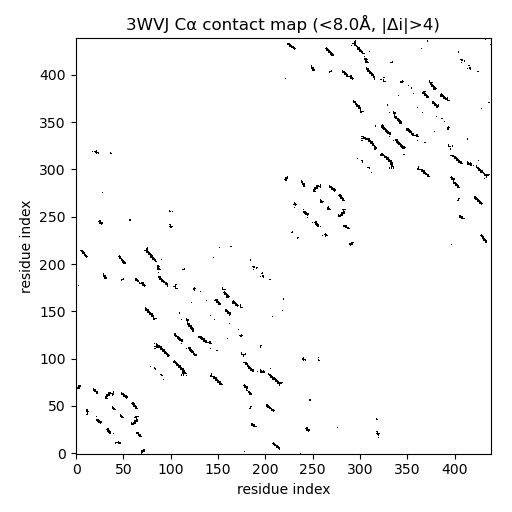ASN B 1 103 ? -29.682 6.077 -14.255 1.00 35.98 132 ASN B CA 1
ATOM 2609 C C . ASN B 1 103 ? -31.187 6.092 -14.487 1.00 36.23 132 ASN B C 1
ATOM 2610 O O . ASN B 1 103 ? -31.661 7.006 -15.192 1.00 36.01 132 ASN B O 1
ATOM 2615 N N . PRO B 1 104 ? -31.946 5.220 -13.794 1.00 36.60 133 PRO B N 1
ATOM 2616 C CA . PRO B 1 104 ? -33.404 5.376 -13.767 1.00 36.70 133 PRO B CA 1
ATOM 2617 C C . PRO B 1 104 ? -33.754 6.682 -13.096 1.00 35.76 133 PRO B C 1
ATOM 2618 O O . PRO B 1 104 ? -32.962 7.195 -12.294 1.00 34.79 133 PRO B O 1
ATOM 2622 N N . TRP B 1 105 ? -34.946 7.200 -13.360 1.00 36.03 134 TRP B N 1
ATOM 2623 C CA . TRP B 1 105 ? -35.340 8.441 -12.704 1.00 35.53 134 TRP B CA 1
ATOM 2624 C C . TRP B 1 105 ? -35.861 8.086 -11.313 1.00 35.10 134 TRP B C 1
ATOM 2625 O O . TRP B 1 105 ? -37.019 7.631 -11.121 1.00 34.90 134 TRP B O 1
ATOM 2636 N N . ASP B 1 106 ? -34.972 8.298 -10.362 1.00 33.71 135 ASP B N 1
ATOM 2637 C CA . ASP B 1 106 ? -35.147 7.880 -8.986 1.00 33.64 135 ASP B CA 1
ATOM 2638 C C . ASP B 1 106 ? -35.056 9.165 -8.225 1.00 32.62 135 ASP B C 1
ATOM 2639 O O . ASP B 1 106 ? -33.976 9.866 -8.218 1.00 31.75 135 ASP B O 1
ATOM 2644 N N . GLU B 1 107 ? -36.102 9.501 -7.507 1.00 32.50 136 GLU B N 1
ATOM 2645 C CA . GLU B 1 107 ? -36.010 10.885 -6.888 1.00 31.64 136 GLU B CA 1
ATOM 2646 C C . GLU B 1 107 ? -36.808 10.872 -5.597 1.00 31.83 136 GLU B C 1
ATOM 2647 O O . GLU B 1 107 ? -37.797 10.117 -5.528 1.00 32.12 136 GLU B O 1
ATOM 2653 N N . ILE B 1 108 ? -36.470 11.737 -4.622 1.00 31.38 137 ILE B N 1
ATOM 2654 C CA . ILE B 1 108 ? -37.307 11.843 -3.378 1.00 31.42 137 ILE B CA 1
ATOM 2655 C C . ILE B 1 108 ? -37.566 13.318 -3.096 1.00 31.18 137 ILE B C 1
ATOM 2656 O O . ILE B 1 108 ? -36.619 14.100 -3.028 1.00 31.08 137 ILE B O 1
ATOM 2661 N N . ASP B 1 109 ? -38.795 13.715 -2.833 1.00 31.88 138 ASP B N 1
ATOM 2662 C CA . ASP B 1 109 ? -39.143 15.130 -2.786 1.00 32.51 138 ASP B CA 1
ATOM 2663 C C . ASP B 1 109 ? -39.721 15.608 -1.482 1.00 32.96 138 ASP B C 1
ATOM 2664 O O . ASP B 1 109 ? -40.589 14.948 -0.941 1.00 32.99 138 ASP B O 1
ATOM 2669 N N . ILE B 1 110 ? -39.222 16.761 -0.981 1.00 31.96 139 ILE B N 1
ATOM 2670 C CA . ILE B 1 110 ? -39.951 17.540 0.041 1.00 32.46 139 ILE B CA 1
ATOM 2671 C C . ILE B 1 110 ? -40.241 18.868 -0.650 1.00 32.98 139 ILE B C 1
ATOM 2672 O O . ILE B 1 110 ? -39.281 19.621 -1.003 1.00 32.05 139 ILE B O 1
ATOM 2677 N N . GLU B 1 111 ? -41.522 19.088 -0.930 1.00 33.66 140 GLU B N 1
ATOM 2678 C CA . GLU B 1 111 ? -41.925 20.270 -1.709 1.00 34.03 140 GLU B CA 1
ATOM 2679 C C . GLU B 1 111 ? -42.910 21.094 -0.897 1.00 34.63 140 GLU B C 1
ATOM 2680 O O . GLU B 1 111 ? -43.848 20.542 -0.376 1.00 35.43 140 GLU B O 1
ATOM 2686 N N . PHE B 1 112 ? -42.656 22.403 -0.748 1.00 34.53 141 PHE B N 1
ATOM 2687 C CA . PHE B 1 112 ? -43.569 23.315 -0.093 1.00 35.23 141 PHE B CA 1
ATOM 2688 C C . PHE B 1 112 ? -44.306 23.998 -1.204 1.00 36.62 141 PHE B C 1
ATOM 2689 O O . PHE B 1 112 ? -43.713 24.840 -1.978 1.00 35.57 141 PHE B O 1
ATOM 2697 N N . LEU B 1 113 ? -45.585 23.643 -1.298 1.00 37.77 142 LEU B N 1
ATOM 2698 C CA . LEU B 1 113 ? -46.484 24.320 -2.238 1.00 39.50 142 LEU B CA 1
ATOM 2699 C C . LEU B 1 113 ? -46.808 25.649 -1.630 1.00 41.49 142 LEU B C 1
ATOM 2700 O O . LEU B 1 113 ? -47.445 25.710 -0.540 1.00 44.11 142 LEU B O 1
ATOM 2705 N N . GLY B 1 114 ? -46.338 26.705 -2.311 1.00 41.62 143 GLY B N 1
ATOM 2706 C CA . GLY B 1 114 ? -46.507 28.091 -1.874 1.00 42.03 143 GLY B CA 1
ATOM 2707 C C . GLY B 1 114 ? -47.911 28.646 -1.624 1.00 42.91 143 GLY B C 1
ATOM 2708 O O . GLY B 1 114 ? -48.051 29.607 -0.863 1.00 43.16 143 GLY B O 1
ATOM 2709 N N . LYS B 1 115 ? -48.946 28.098 -2.264 1.00 43.15 144 LYS B N 1
ATOM 2710 C CA . LYS B 1 115 ? -50.356 28.529 -1.980 1.00 44.86 144 LYS B CA 1
ATOM 2711 C C . LYS B 1 115 ? -50.857 28.174 -0.546 1.00 45.53 144 LYS B C 1
ATOM 2712 O O . LYS B 1 115 ? -51.878 28.698 -0.070 1.00 46.19 144 LYS B O 1
ATOM 2718 N N . ASP B 1 116 ? -50.140 27.295 0.141 1.00 44.41 145 ASP B N 1
ATOM 2719 C CA . ASP B 1 116 ? -50.491 26.948 1.511 1.00 44.84 145 ASP B CA 1
ATOM 2720 C C . ASP B 1 116 ? -49.258 26.447 2.245 1.00 44.40 145 ASP B C 1
ATOM 2721 O O . ASP B 1 116 ? -48.988 25.246 2.272 1.00 44.13 145 ASP B O 1
ATOM 2726 N N . THR B 1 117 ? -48.533 27.385 2.857 1.00 44.43 146 THR B N 1
ATOM 2727 C CA . THR B 1 117 ? -47.316 27.036 3.539 1.00 43.65 146 THR B CA 1
ATOM 2728 C C . THR B 1 117 ? -47.596 26.383 4.933 1.00 44.23 146 THR B C 1
ATOM 2729 O O . THR B 1 117 ? -46.709 26.324 5.754 1.00 44.47 146 THR B O 1
ATOM 2733 N N . THR B 1 118 ? -48.803 25.854 5.148 1.00 45.49 147 THR B N 1
ATOM 2734 C CA . THR B 1 118 ? -49.208 25.092 6.378 1.00 46.87 147 THR B CA 1
ATOM 2735 C C . THR B 1 118 ? -48.873 23.620 6.229 1.00 45.56 147 THR B C 1
ATOM 2736 O O . THR B 1 118 ? -48.879 22.875 7.191 1.00 44.66 147 THR B O 1
ATOM 2740 N N . LYS B 1 119 ? -48.657 23.227 4.972 1.00 44.74 148 LYS B N 1
ATOM 2741 C CA . LYS B 1 119 ? -48.630 21.863 4.528 1.00 43.56 148 LYS B CA 1
ATOM 2742 C C . LYS B 1 119 ? -47.290 21.720 3.839 1.00 43.01 148 LYS B C 1
ATOM 2743 O O . LYS B 1 119 ? -46.742 22.714 3.318 1.00 41.97 148 LYS B O 1
ATOM 2749 N N . VAL B 1 120 ? -46.727 20.522 3.924 1.00 40.84 149 VAL B N 1
ATOM 2750 C CA . VAL B 1 120 ? -45.556 20.129 3.159 1.00 39.36 149 VAL B CA 1
ATOM 2751 C C . VAL B 1 120 ? -46.027 18.914 2.353 1.00 39.30 149 VAL B C 1
ATOM 2752 O O . VAL B 1 120 ? -46.900 18.155 2.818 1.00 39.25 149 VAL B O 1
ATOM 2756 N N . GLN B 1 121 ? -45.454 18.731 1.174 1.00 37.99 150 GLN B N 1
ATOM 2757 C CA . GLN B 1 121 ? -45.835 17.591 0.341 1.00 38.13 150 GLN B CA 1
ATOM 2758 C C . GLN B 1 121 ? -44.646 16.679 0.148 1.00 37.30 150 GLN B C 1
ATOM 2759 O O . GLN B 1 121 ? -43.525 17.118 -0.194 1.00 36.75 150 GLN B O 1
ATOM 2765 N N . PHE B 1 122 ? -44.865 15.387 0.359 1.00 37.76 151 PHE B N 1
ATOM 2766 C CA . PHE B 1 122 ? -43.843 14.430 0.095 1.00 36.52 151 PHE B CA 1
ATOM 2767 C C . PHE B 1 122 ? -44.156 13.720 -1.231 1.00 36.19 151 PHE B C 1
ATOM 2768 O O . PHE B 1 122 ? -45.331 13.560 -1.595 1.00 36.88 151 PHE B O 1
ATOM 2776 N N . ASN B 1 123 ? -43.110 13.245 -1.912 1.00 34.79 152 ASN B N 1
ATOM 2777 C CA . ASN B 1 123 ? -43.248 12.420 -3.110 1.00 34.70 152 ASN B CA 1
ATOM 2778 C C . ASN B 1 123 ? -41.982 11.656 -3.328 1.00 33.99 152 ASN B C 1
ATOM 2779 O O . ASN B 1 123 ? -40.886 11.980 -2.753 1.00 33.41 152 ASN B O 1
ATOM 2784 N N . TRP B 1 124 ? -42.099 10.657 -4.199 1.00 34.36 153 TRP B N 1
ATOM 2785 C CA . TRP B 1 124 ? -40.941 9.993 -4.780 1.00 34.40 153 TRP B CA 1
ATOM 2786 C C . TRP B 1 124 ? -41.214 9.392 -6.125 1.00 35.06 153 TRP B C 1
ATOM 2787 O O . TRP B 1 124 ? -42.372 9.160 -6.514 1.00 35.56 153 TRP B O 1
ATOM 2798 N N . TYR B 1 125 ? -40.133 9.131 -6.856 1.00 35.19 154 TYR B N 1
ATOM 2799 C CA . TYR B 1 125 ? -40.217 8.580 -8.200 1.00 35.71 154 TYR B CA 1
ATOM 2800 C C . TYR B 1 125 ? -39.285 7.415 -8.184 1.00 35.66 154 TYR B C 1
ATOM 2801 O O . TYR B 1 125 ? -38.151 7.491 -7.630 1.00 34.43 154 TYR B O 1
ATOM 2810 N N . LYS B 1 126 ? -39.770 6.285 -8.724 1.00 36.11 155 LYS B N 1
ATOM 2811 C CA . LYS B 1 126 ? -38.885 5.203 -8.996 1.00 36.89 155 LYS B CA 1
ATOM 2812 C C . LYS B 1 126 ? -38.900 4.847 -10.462 1.00 38.24 155 LYS B C 1
ATOM 2813 O O . LYS B 1 126 ? -39.963 4.570 -11.004 1.00 38.64 155 LYS B O 1
ATOM 2819 N N . ASN B 1 127 ? -37.724 4.804 -11.087 1.00 39.24 156 ASN B N 1
ATOM 2820 C CA . ASN B 1 127 ? -37.624 4.590 -12.532 1.00 41.04 156 ASN B CA 1
ATOM 2821 C C . ASN B 1 127 ? -38.637 5.396 -13.278 1.00 40.70 156 ASN B C 1
ATOM 2822 O O . ASN B 1 127 ? -39.275 4.891 -14.234 1.00 39.77 156 ASN B O 1
ATOM 2827 N N . GLY B 1 128 ? -38.829 6.622 -12.804 1.00 39.37 157 GLY B N 1
ATOM 2828 C CA . GLY B 1 128 ? -39.673 7.580 -13.495 1.00 40.82 157 GLY B CA 1
ATOM 2829 C C . GLY B 1 128 ? -41.150 7.419 -13.189 1.00 41.43 157 GLY B C 1
ATOM 2830 O O . GLY B 1 128 ? -41.960 8.068 -13.792 1.00 42.48 157 GLY B O 1
ATOM 2831 N N . VAL B 1 129 ? -41.498 6.571 -12.242 1.00 41.95 158 VAL B N 1
ATOM 2832 C CA . VAL B 1 129 ? -42.883 6.425 -11.819 1.00 43.23 158 VAL B CA 1
ATOM 2833 C C . VAL B 1 129 ? -43.135 7.114 -10.484 1.00 43.09 158 VAL B C 1
ATOM 2834 O O . VAL B 1 129 ? -42.511 6.797 -9.475 1.00 42.64 158 VAL B O 1
ATOM 2838 N N . GLY B 1 130 ? -44.073 8.060 -10.482 1.00 43.63 159 GLY B N 1
ATOM 2839 C CA . GLY B 1 130 ? -44.268 8.954 -9.345 1.00 42.05 159 GLY B CA 1
ATOM 2840 C C . GLY B 1 130 ? -45.620 8.688 -8.761 1.00 42.50 159 GLY B C 1
ATOM 2841 O O . GLY B 1 130 ? -46.002 7.535 -8.590 1.00 41.99 159 GLY B O 1
ATOM 2842 N N . GLY B 1 131 ? -46.372 9.740 -8.456 1.00 41.96 160 GLY B N 1
ATOM 2843 C CA . GLY B 1 131 ? -47.783 9.478 -8.058 1.00 43.01 160 GLY B CA 1
ATOM 2844 C C . GLY B 1 131 ? -47.951 9.163 -6.552 1.00 43.28 160 GLY B C 1
ATOM 2845 O O . GLY B 1 131 ? -49.027 8.833 -6.133 1.00 43.65 160 GLY B O 1
ATOM 2846 N N . ASN B 1 132 ? -46.898 9.377 -5.743 1.00 42.35 161 ASN B N 1
ATOM 2847 C CA . ASN B 1 132 ? -46.907 9.129 -4.289 1.00 41.47 161 ASN B CA 1
ATOM 2848 C C . ASN B 1 132 ? -47.121 10.427 -3.495 1.00 40.66 161 ASN B C 1
ATOM 2849 O O . ASN B 1 132 ? -46.823 10.428 -2.286 1.00 40.77 161 ASN B O 1
ATOM 2854 N N . GLU B 1 133 ? -47.682 11.469 -4.128 1.00 40.44 162 GLU B N 1
ATOM 2855 C CA . GLU B 1 133 ? -47.866 12.781 -3.452 1.00 41.36 162 GLU B CA 1
ATOM 2856 C C . GLU B 1 133 ? -48.670 12.636 -2.129 1.00 42.90 162 GLU B C 1
ATOM 2857 O O . GLU B 1 133 ? -49.780 12.121 -2.125 1.00 42.90 162 GLU 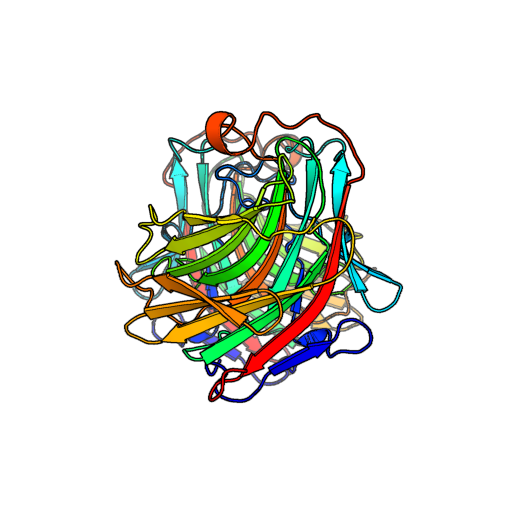B O 1
ATOM 2863 N N . TYR B 1 134 ? -48.085 13.087 -1.014 1.00 41.54 163 TYR B N 1
ATOM 2864 C CA . TYR B 1 134 ? -48.794 13.117 0.283 1.00 42.01 163 TYR B CA 1
ATOM 2865 C C . TYR B 1 134 ? -48.683 14.502 0.947 1.00 41.61 163 TYR B C 1
ATOM 2866 O O . TYR B 1 134 ? -47.569 15.003 1.140 1.00 39.10 163 TYR B O 1
ATOM 2875 N N . LEU B 1 135 ? -49.820 15.086 1.324 1.00 43.11 164 LEU B N 1
ATOM 2876 C CA . LEU B 1 135 ? -49.821 16.394 1.969 1.00 44.23 164 LEU B CA 1
ATOM 2877 C C . LEU B 1 135 ? -49.920 16.248 3.468 1.00 44.44 164 LEU B C 1
ATOM 2878 O O . LEU B 1 135 ? -50.894 15.666 3.992 1.00 45.88 164 LEU B O 1
ATOM 2883 N N . HIS B 1 136 ? -48.901 16.726 4.159 1.00 42.70 165 HIS B N 1
ATOM 2884 C CA . HIS B 1 136 ? -48.779 16.592 5.601 1.00 43.32 165 HIS B CA 1
ATOM 2885 C C . HIS B 1 136 ? -49.061 17.915 6.192 1.00 44.11 165 HIS B C 1
ATOM 2886 O O . HIS B 1 136 ? -48.467 18.929 5.756 1.00 42.13 165 HIS B O 1
ATOM 2893 N N . ASN B 1 137 ? -49.946 17.953 7.192 1.00 46.56 166 ASN B N 1
ATOM 2894 C CA . ASN B 1 137 ? -50.175 19.208 7.926 1.00 47.66 166 ASN B CA 1
ATOM 2895 C C . ASN B 1 137 ? -49.092 19.518 8.921 1.00 45.95 166 ASN B C 1
ATOM 2896 O O . ASN B 1 137 ? -48.746 18.706 9.770 1.00 43.85 166 ASN B O 1
ATOM 2901 N N . LEU B 1 138 ? -48.532 20.702 8.779 1.00 43.75 167 LEU B N 1
ATOM 2902 C CA . LEU B 1 138 ? -47.328 21.029 9.565 1.00 43.36 167 LEU B CA 1
ATOM 2903 C C . LEU B 1 138 ? -47.657 21.337 11.018 1.00 44.63 167 LEU B C 1
ATOM 2904 O O . LEU B 1 138 ? -46.943 20.826 11.931 1.00 45.10 167 LEU B O 1
ATOM 2909 N N . GLY B 1 139 ? -48.731 22.105 11.229 1.00 45.21 168 GLY B N 1
ATOM 2910 C CA . GLY B 1 139 ? -49.001 22.647 12.545 1.00 46.68 168 GLY B CA 1
ATOM 2911 C C . GLY B 1 139 ? -48.222 23.939 12.757 1.00 46.28 168 GLY B C 1
ATOM 2912 O O . GLY B 1 139 ? -47.987 24.306 13.887 1.00 46.88 168 GLY B O 1
ATOM 2913 N N . PHE B 1 140 ? -47.839 24.627 11.666 1.00 45.35 169 PHE B N 1
ATOM 2914 C CA . PHE B 1 140 ? -47.154 25.920 11.708 1.00 45.47 169 PHE B CA 1
ATOM 2915 C C . PHE B 1 140 ? -46.968 26.302 10.249 1.00 45.67 169 PHE B C 1
ATOM 2916 O O . PHE B 1 140 ? -47.204 25.466 9.341 1.00 44.58 169 PHE B O 1
ATOM 2924 N N . ASP B 1 141 ? -46.553 27.549 10.031 1.00 45.14 170 ASP B N 1
ATOM 2925 C CA . ASP B 1 141 ? -46.390 28.083 8.683 1.00 45.20 170 ASP B CA 1
ATOM 2926 C C . ASP B 1 141 ? -44.916 28.012 8.313 1.00 44.17 170 ASP B C 1
ATOM 2927 O O . ASP B 1 141 ? -44.091 28.754 8.853 1.00 44.28 170 ASP B O 1
ATOM 2932 N N . ALA B 1 142 ? -44.610 27.087 7.405 1.00 42.62 171 ALA B N 1
ATOM 2933 C CA . ALA B 1 142 ? -43.268 26.913 6.909 1.00 41.92 171 ALA B CA 1
ATOM 2934 C C . ALA B 1 142 ? -42.532 28.211 6.437 1.00 42.33 171 ALA B C 1
ATOM 2935 O O . ALA B 1 142 ? -41.307 28.262 6.403 1.00 42.68 171 ALA B O 1
ATOM 2937 N N . SER B 1 143 ? -43.258 29.248 6.064 1.00 43.15 172 SER B N 1
ATOM 2938 C CA . SER B 1 143 ? -42.615 30.452 5.524 1.00 44.15 172 SER B CA 1
ATOM 2939 C C . SER B 1 143 ? -42.151 31.438 6.608 1.00 45.69 172 SER B C 1
ATOM 2940 O O . SER B 1 143 ? -41.390 32.362 6.294 1.00 46.05 172 SER B O 1
ATOM 2943 N N . GLN B 1 144 ? -42.646 31.275 7.843 1.00 46.44 173 GLN B N 1
ATOM 2944 C CA . GLN B 1 144 ? -42.473 32.283 8.896 1.00 48.74 173 GLN B CA 1
ATOM 2945 C C . GLN B 1 144 ? -41.263 31.987 9.784 1.00 47.78 173 GLN B C 1
ATOM 2946 O O . GLN B 1 144 ? -40.871 32.813 10.609 1.00 49.13 173 GLN B O 1
ATOM 2952 N N . ASP B 1 145 ? -40.688 30.796 9.660 1.00 45.78 174 ASP B N 1
ATOM 2953 C CA . ASP B 1 145 ? -39.515 30.423 10.478 1.00 45.33 174 ASP B CA 1
ATOM 2954 C C . ASP B 1 145 ? -38.735 29.325 9.758 1.00 42.59 174 ASP B C 1
ATOM 2955 O O . ASP B 1 145 ? -39.284 28.619 8.875 1.00 41.46 174 ASP B O 1
ATOM 2960 N N . PHE B 1 146 ? -37.462 29.168 10.126 1.00 40.99 175 PHE B N 1
ATOM 2961 C CA . PHE B 1 146 ? -36.715 27.976 9.724 1.00 39.47 175 PHE B CA 1
ATOM 2962 C C . PHE B 1 146 ? -37.211 26.787 10.509 1.00 39.18 175 PHE B C 1
ATOM 2963 O O . PHE B 1 146 ? -37.486 26.924 11.684 1.00 40.44 175 PHE B O 1
ATOM 2971 N N . HIS B 1 147 ? -37.325 25.664 9.836 1.00 37.95 176 HIS B N 1
ATOM 2972 C CA . HIS B 1 147 ? -37.565 24.377 10.466 1.00 38.64 176 HIS B CA 1
ATOM 2973 C C . HIS B 1 147 ? -36.690 23.364 9.811 1.00 38.00 176 HIS B C 1
ATOM 2974 O O . HIS B 1 147 ? -36.120 23.631 8.714 1.00 36.47 176 HIS B O 1
ATOM 2981 N N . THR B 1 148 ? -36.646 22.180 10.422 1.00 37.62 177 THR B N 1
ATOM 2982 C CA . THR B 1 148 ? -35.844 21.156 9.839 1.00 37.92 177 THR B CA 1
ATOM 2983 C C . THR B 1 148 ? -36.710 20.025 9.312 1.00 37.56 177 THR B C 1
ATOM 2984 O O . THR B 1 148 ? -37.799 19.814 9.821 1.00 37.89 177 THR B O 1
ATOM 2988 N N . TYR B 1 149 ? -36.284 19.409 8.197 1.00 36.13 178 TYR B N 1
ATOM 2989 C CA . TYR B 1 149 ? -37.055 18.477 7.418 1.00 34.39 178 TYR B CA 1
ATOM 2990 C C . TYR B 1 149 ? -36.094 17.452 6.933 1.00 34.44 178 TYR B C 1
ATOM 2991 O O . TYR B 1 149 ? -34.891 17.701 6.858 1.00 34.06 178 TYR B O 1
ATOM 3000 N N . GLY B 1 150 ? -36.589 16.226 6.652 1.00 33.92 179 GLY B N 1
ATOM 3001 C CA . GLY B 1 150 ? -35.598 15.226 6.317 1.00 33.63 179 GLY B CA 1
ATOM 3002 C C . GLY B 1 150 ? -36.298 13.961 5.804 1.00 33.69 179 GLY B C 1
ATOM 3003 O O . GLY B 1 150 ? -37.539 13.848 5.838 1.00 33.27 179 GLY B O 1
ATOM 3004 N N . PHE B 1 151 ? -35.504 13.075 5.232 1.00 33.46 180 PHE B N 1
ATOM 3005 C CA . PHE B 1 151 ? -36.059 11.771 4.988 1.00 33.85 180 PHE B CA 1
ATOM 3006 C C . PHE B 1 151 ? -35.003 10.738 5.259 1.00 34.19 180 PHE B C 1
ATOM 3007 O O . PHE B 1 151 ? -33.779 10.985 5.009 1.00 33.79 180 PHE B O 1
ATOM 3015 N N . GLU B 1 152 ? -35.446 9.591 5.790 1.00 34.88 181 GLU B N 1
ATOM 3016 C CA . GLU B 1 152 ? -34.542 8.531 5.850 1.00 35.88 181 GLU B CA 1
ATOM 3017 C C . GLU B 1 152 ? -34.997 7.608 4.729 1.00 36.03 181 GLU B C 1
ATOM 3018 O O . GLU B 1 152 ? -36.166 7.146 4.697 1.00 35.66 181 GLU B O 1
ATOM 3024 N N . TRP B 1 153 ? -33.995 7.234 3.952 1.00 35.42 182 TRP B N 1
ATOM 3025 C CA . TRP B 1 153 ? -34.106 6.485 2.758 1.00 34.70 182 TRP B CA 1
ATOM 3026 C C . TRP B 1 153 ? -33.443 5.163 2.902 1.00 35.18 182 TRP B C 1
ATOM 3027 O O . TRP B 1 153 ? -32.212 5.059 3.076 1.00 34.50 182 TRP B O 1
ATOM 3038 N N . ARG B 1 154 ? -34.268 4.149 2.772 1.00 35.57 183 ARG B N 1
ATOM 3039 C CA . ARG B 1 154 ? -33.807 2.805 2.684 1.00 36.79 183 ARG B CA 1
ATOM 3040 C C . ARG B 1 154 ? -34.459 2.080 1.498 1.00 36.43 183 ARG B C 1
ATOM 3041 O O . ARG B 1 154 ? -35.438 2.519 0.988 1.00 35.57 183 ARG B O 1
ATOM 3049 N N . PRO B 1 155 ? -33.814 0.891 1.123 1.00 36.76 184 PRO B N 1
ATOM 3050 C CA . PRO B 1 155 ? -34.418 0.251 -0.054 1.00 37.19 184 PRO B CA 1
ATOM 3051 C C . PRO B 1 155 ? -35.878 -0.067 0.086 1.00 37.40 184 PRO B C 1
ATOM 3052 O O . PRO B 1 155 ? -36.532 -0.071 -0.892 1.00 37.71 184 PRO B O 1
ATOM 3056 N N . ASP B 1 156 ? -36.383 -0.287 1.280 1.00 37.34 185 ASP B N 1
ATOM 3057 C CA . ASP B 1 156 ? -37.751 -0.706 1.435 1.00 37.66 185 ASP B CA 1
ATOM 3058 C C . ASP B 1 156 ? -38.719 0.307 1.921 1.00 36.98 185 ASP B C 1
ATOM 3059 O O . ASP B 1 156 ? -39.871 0.040 1.940 1.00 37.24 185 ASP B O 1
ATOM 3064 N N . TYR B 1 157 ? -38.268 1.504 2.290 1.00 35.82 186 TYR B N 1
ATOM 3065 C CA . TYR B 1 157 ? -39.213 2.536 2.749 1.00 35.50 186 TYR B CA 1
ATOM 3066 C C . TYR B 1 157 ? -38.547 3.945 2.786 1.00 34.50 186 TYR B C 1
ATOM 3067 O O . TYR B 1 157 ? -37.337 4.042 2.753 1.00 33.82 186 TYR B O 1
ATOM 3076 N N . ILE B 1 158 ? -39.363 4.983 2.874 1.00 34.23 187 ILE B N 1
ATOM 3077 C CA . ILE B 1 158 ? -38.838 6.364 3.085 1.00 33.72 187 ILE B CA 1
ATOM 3078 C C . ILE B 1 158 ? -39.656 6.938 4.245 1.00 34.22 187 ILE B C 1
ATOM 3079 O O . ILE B 1 158 ? -40.895 6.929 4.200 1.00 35.04 187 ILE B O 1
ATOM 3084 N N . ASP B 1 159 ? -38.988 7.354 5.301 1.00 34.56 188 ASP B N 1
ATOM 3085 C CA . ASP B 1 159 ? -39.676 8.058 6.401 1.00 35.14 188 ASP B CA 1
ATOM 3086 C C . ASP B 1 159 ? -39.311 9.539 6.181 1.00 34.51 188 ASP B C 1
ATOM 3087 O O . ASP B 1 159 ? -38.154 9.865 6.035 1.00 34.37 188 ASP B O 1
ATOM 3092 N N . PHE B 1 160 ? -40.322 10.380 6.191 1.00 34.81 189 PHE B N 1
ATOM 3093 C CA . PHE B 1 160 ? -40.179 11.807 6.150 1.00 34.37 189 PHE B CA 1
ATOM 3094 C C . PHE B 1 160 ? -40.401 12.357 7.544 1.00 35.06 189 PHE B C 1
ATOM 3095 O O . PHE B 1 160 ? -41.236 11.860 8.312 1.00 35.35 189 PHE B O 1
ATOM 3103 N N . TYR B 1 161 ? -39.607 13.374 7.879 1.00 35.06 190 TYR B N 1
ATOM 3104 C CA . TYR B 1 161 ? -39.586 13.966 9.173 1.00 36.11 190 TYR B CA 1
ATOM 3105 C C . TYR B 1 161 ? -39.836 15.470 9.109 1.00 36.40 190 TYR B C 1
ATOM 3106 O O . TYR B 1 161 ? -39.389 16.200 8.103 1.00 35.30 190 TYR B O 1
ATOM 3115 N N . VAL B 1 162 ? -40.477 15.963 10.178 1.00 37.37 191 VAL B N 1
ATOM 3116 C CA . VAL B 1 162 ? -40.621 17.437 10.431 1.00 38.61 191 VAL B CA 1
ATOM 3117 C C . VAL B 1 162 ? -40.137 17.746 11.852 1.00 39.33 191 VAL B C 1
ATOM 3118 O O . VAL B 1 162 ? -40.638 17.218 12.840 1.00 40.34 191 VAL B O 1
ATOM 3122 N N . ASP B 1 163 ? -39.088 18.549 11.947 1.00 39.56 192 ASP B N 1
ATOM 3123 C CA . ASP B 1 163 ? -38.521 18.906 13.239 1.00 40.58 192 ASP B CA 1
ATOM 3124 C C . ASP B 1 163 ? -38.137 17.659 14.044 1.00 41.05 192 ASP B C 1
ATOM 3125 O O . ASP B 1 163 ? -38.396 17.551 15.244 1.00 42.59 192 ASP B O 1
ATOM 3130 N N . GLY B 1 164 ? -37.474 16.707 13.398 1.00 39.65 193 GLY B N 1
ATOM 3131 C CA . GLY B 1 164 ? -37.010 15.526 14.155 1.00 39.68 193 GLY B CA 1
ATOM 3132 C C . GLY B 1 164 ? -38.111 14.454 14.473 1.00 40.92 193 GLY B C 1
ATOM 3133 O O . GLY B 1 164 ? -37.755 13.375 15.023 1.00 39.83 193 GLY B O 1
ATOM 3134 N N . LYS B 1 165 ? -39.374 14.731 14.116 1.00 41.09 194 LYS B N 1
ATOM 3135 C CA . LYS B 1 165 ? -40.493 13.737 14.220 1.00 42.25 194 LYS B CA 1
ATOM 3136 C C . LYS B 1 165 ? -40.706 13.016 12.892 1.00 41.85 194 LYS B C 1
ATOM 3137 O O . LYS B 1 165 ? -40.844 13.668 11.853 1.00 40.08 194 LYS B O 1
ATOM 3143 N N . LYS B 1 166 ? -40.743 11.682 12.884 1.00 41.42 195 LYS B N 1
ATOM 3144 C CA . LYS B 1 166 ? -41.211 11.053 11.661 1.00 42.15 195 LYS B CA 1
ATOM 3145 C C . LYS B 1 166 ? -42.698 11.309 11.590 1.00 42.02 195 LYS B C 1
ATOM 3146 O O . LYS B 1 166 ? -43.421 11.003 12.548 1.00 42.61 195 LYS B O 1
ATOM 3152 N N . VAL B 1 167 ? -43.149 11.844 10.471 1.00 40.68 196 VAL B N 1
ATOM 3153 C CA . VAL B 1 167 ? -44.568 12.103 10.236 1.00 40.62 196 VAL B CA 1
ATOM 3154 C C . VAL B 1 167 ? -45.191 11.267 9.091 1.00 40.31 196 VAL B C 1
ATOM 3155 O O . VAL B 1 167 ? -46.402 11.214 8.986 1.00 39.85 196 VAL B O 1
ATOM 3159 N N . TYR B 1 168 ? -44.400 10.669 8.201 1.00 39.43 197 TYR B N 1
ATOM 3160 C CA . TYR B 1 168 ? -45.045 9.893 7.135 1.00 39.69 197 TYR B CA 1
ATOM 3161 C C . TYR B 1 168 ? -44.114 8.831 6.636 1.00 39.18 197 TYR B C 1
ATOM 3162 O O . TYR B 1 168 ? -42.908 9.093 6.466 1.00 39.36 197 TYR B O 1
ATOM 3171 N N . ARG B 1 169 ? -44.654 7.670 6.291 1.00 38.90 198 ARG B N 1
ATOM 3172 C CA . ARG B 1 169 ? -43.793 6.658 5.665 1.00 38.35 198 ARG B CA 1
ATOM 3173 C C . ARG B 1 169 ? -44.326 6.170 4.324 1.00 38.55 198 ARG B C 1
ATOM 3174 O O . ARG B 1 169 ? -45.507 5.927 4.211 1.00 38.74 198 ARG B O 1
ATOM 3182 N N . GLY B 1 170 ? -43.429 6.000 3.342 1.00 37.68 199 GLY B N 1
ATOM 3183 C CA . GLY B 1 170 ? -43.800 5.489 2.045 1.00 37.45 199 GLY B CA 1
ATOM 3184 C C . GLY B 1 170 ? -43.191 4.116 2.005 1.00 37.72 199 GLY B C 1
ATOM 3185 O O . GLY B 1 170 ? -42.088 3.936 2.480 1.00 36.89 199 GLY B O 1
ATOM 3186 N N . THR B 1 171 ? -43.911 3.151 1.460 1.00 38.32 200 THR B N 1
ATOM 3187 C CA . THR B 1 171 ? -43.376 1.806 1.436 1.00 39.37 200 THR B CA 1
ATOM 3188 C C . THR B 1 171 ? -43.468 1.125 0.088 1.00 40.38 200 THR B C 1
ATOM 3189 O O . THR B 1 171 ? -43.060 -0.050 -0.031 1.00 41.12 200 THR B O 1
ATOM 3193 N N . ARG B 1 172 ? -44.071 1.838 -0.880 1.00 40.79 201 ARG B N 1
ATOM 3194 C CA . ARG B 1 172 ? -44.379 1.267 -2.190 1.00 42.62 201 ARG B CA 1
ATOM 3195 C C . ARG B 1 172 ? -43.501 1.849 -3.285 1.00 41.38 201 ARG B C 1
ATOM 3196 O O . ARG B 1 172 ? -43.417 3.053 -3.390 1.00 39.58 201 ARG B O 1
ATOM 3204 N N . ASN B 1 173 ? -42.822 1.003 -4.059 1.00 41.61 202 ASN B N 1
ATOM 3205 C CA . ASN B 1 173 ? -42.118 1.438 -5.300 1.00 42.22 202 ASN B CA 1
ATOM 3206 C C . ASN B 1 173 ? -41.076 2.509 -4.966 1.00 39.24 202 ASN B C 1
ATOM 3207 O O . ASN B 1 173 ? -41.164 3.663 -5.407 1.00 38.77 202 ASN B O 1
ATOM 3212 N N . ILE B 1 174 ? -40.113 2.089 -4.128 1.00 38.18 203 ILE B N 1
ATOM 3213 C CA . ILE B 1 174 ? -39.102 2.974 -3.495 1.00 36.37 203 ILE B CA 1
ATOM 3214 C C . ILE B 1 174 ? -37.842 3.081 -4.332 1.00 35.69 203 ILE B C 1
ATOM 3215 O O . ILE B 1 174 ? -37.256 2.089 -4.768 1.00 36.14 203 ILE B O 1
ATOM 3220 N N . PRO B 1 175 ? -37.356 4.331 -4.569 1.00 34.26 204 PRO B N 1
ATOM 3221 C CA . PRO B 1 175 ? -36.215 4.354 -5.457 1.00 34.08 204 PRO B CA 1
ATOM 3222 C C . PRO B 1 175 ? -34.989 3.680 -4.866 1.00 34.15 204 PRO B C 1
ATOM 3223 O O . PRO B 1 175 ? -34.880 3.505 -3.667 1.00 34.01 204 PRO B O 1
ATOM 3227 N N . VAL B 1 176 ? -34.051 3.379 -5.720 1.00 34.60 205 VAL B N 1
ATOM 3228 C CA . VAL B 1 176 ? -32.911 2.650 -5.303 1.00 35.73 205 VAL B CA 1
ATOM 3229 C C . VAL B 1 176 ? -31.538 3.348 -5.606 1.00 35.70 205 VAL B C 1
ATOM 3230 O O . VAL B 1 176 ? -30.533 3.027 -4.958 1.00 36.41 205 VAL B O 1
ATOM 3234 N N . THR B 1 177 ? -31.489 4.334 -6.524 1.00 34.65 206 THR B N 1
ATOM 3235 C CA . THR B 1 177 ? -30.251 4.665 -7.162 1.00 34.62 206 THR B CA 1
ATOM 3236 C C . THR B 1 177 ? -29.726 5.992 -6.564 1.00 33.64 206 THR B C 1
ATOM 3237 O O . THR B 1 177 ? -30.488 6.927 -6.450 1.00 33.02 206 THR B O 1
ATOM 3241 N N . PRO B 1 178 ? -28.477 6.006 -6.067 1.00 33.67 207 PRO B N 1
ATOM 3242 C CA . PRO B 1 178 ? -27.958 7.251 -5.444 1.00 32.88 207 PRO B CA 1
ATOM 3243 C C . PRO B 1 178 ? -28.109 8.462 -6.365 1.00 31.91 207 PRO B C 1
ATOM 3244 O O . PRO B 1 178 ? -27.790 8.346 -7.576 1.00 31.93 207 PRO B O 1
ATOM 3248 N N . GLY B 1 179 ? -28.533 9.613 -5.778 1.00 31.25 208 GLY B N 1
ATOM 3249 C CA . GLY B 1 179 ? -28.865 10.790 -6.486 1.00 30.41 208 GLY B CA 1
ATOM 3250 C C . GLY B 1 179 ? -28.079 12.047 -5.956 1.00 29.63 208 GLY B C 1
ATOM 3251 O O . GLY B 1 179 ? -27.456 12.025 -4.888 1.00 29.63 208 GLY B O 1
ATOM 3252 N N . LYS B 1 180 ? -28.083 13.103 -6.711 1.00 29.04 209 LYS B N 1
ATOM 3253 C CA . LYS B 1 180 ? -27.551 14.415 -6.161 1.00 28.83 209 LYS B CA 1
ATOM 3254 C C . LYS B 1 180 ? -28.583 14.988 -5.207 1.00 28.44 209 LYS B C 1
ATOM 3255 O O . LYS B 1 180 ? -29.741 14.771 -5.424 1.00 28.30 209 LYS B O 1
ATOM 3261 N N . ILE B 1 181 ? -28.186 15.857 -4.272 1.00 28.61 210 ILE B N 1
ATOM 3262 C CA . ILE B 1 181 ? -29.108 16.629 -3.474 1.00 28.50 210 ILE B CA 1
ATOM 3263 C C . ILE B 1 181 ? -29.192 17.970 -4.155 1.00 28.76 210 ILE B C 1
ATOM 3264 O O . ILE B 1 181 ? -28.118 18.585 -4.547 1.00 28.27 210 ILE B O 1
ATOM 3269 N N . MET B 1 182 ? -30.423 18.481 -4.225 1.00 28.97 211 MET B N 1
ATOM 3270 C CA . MET B 1 182 ? -30.737 19.701 -4.979 1.00 29.14 211 MET B CA 1
ATOM 3271 C C . MET B 1 182 ? -31.850 20.442 -4.204 1.00 29.42 211 MET B C 1
ATOM 3272 O O . MET B 1 182 ? -32.620 19.806 -3.471 1.00 29.80 211 MET B O 1
ATOM 3277 N N . MET B 1 183 ? -31.887 21.771 -4.341 1.00 29.25 212 MET B N 1
ATOM 3278 C CA . MET B 1 183 ? -32.936 22.639 -3.878 1.00 29.66 212 MET B CA 1
ATOM 3279 C C . MET B 1 183 ? -33.251 23.629 -5.025 1.00 30.07 212 MET B C 1
ATOM 3280 O O . MET B 1 183 ? -32.350 24.176 -5.723 1.00 29.53 212 MET B O 1
ATOM 3285 N N . ASN B 1 184 ? -34.524 23.958 -5.194 1.00 30.23 213 ASN B N 1
ATOM 3286 C CA . ASN B 1 184 ? -34.894 24.909 -6.247 1.00 29.99 213 ASN B CA 1
ATOM 3287 C C . ASN B 1 184 ? -36.185 25.549 -5.737 1.00 30.22 213 ASN B C 1
ATOM 3288 O O . ASN B 1 184 ? -36.688 25.144 -4.665 1.00 29.31 213 ASN B O 1
ATOM 3293 N N . LEU B 1 185 ? -36.581 26.630 -6.438 1.00 31.10 214 LEU B N 1
ATOM 3294 C CA . LEU B 1 185 ? -37.737 27.475 -6.159 1.00 31.87 214 LEU B CA 1
ATOM 3295 C C . LEU B 1 185 ? -38.248 27.837 -7.533 1.00 33.09 214 LEU B C 1
ATOM 3296 O O . LEU B 1 185 ? -37.431 28.333 -8.410 1.00 33.40 214 LEU B O 1
ATOM 3301 N N . TRP B 1 186 ? -39.546 27.630 -7.772 1.00 33.87 215 TRP B N 1
ATOM 3302 C CA . TRP B 1 186 ? -40.100 27.856 -9.128 1.00 34.74 215 TRP B CA 1
ATOM 3303 C C . TRP B 1 186 ? -41.586 28.062 -9.181 1.00 35.66 215 TRP B C 1
ATOM 3304 O O . TRP B 1 186 ? -42.330 27.534 -8.322 1.00 37.04 215 TRP B O 1
ATOM 3315 N N . PRO B 1 187 ? -42.050 28.853 -10.170 1.00 36.66 216 PRO B N 1
ATOM 3316 C CA . PRO B 1 187 ? -43.473 28.977 -10.471 1.00 37.80 216 PRO B CA 1
ATOM 3317 C C . PRO B 1 187 ? -43.910 27.916 -11.471 1.00 38.44 216 PRO B C 1
ATOM 3318 O O . PRO B 1 187 ? -43.268 27.752 -12.496 1.00 39.86 216 PRO B O 1
ATOM 3322 N N . GLY B 1 188 ? -44.992 27.207 -11.236 1.00 39.55 217 GLY B N 1
ATOM 3323 C CA . GLY B 1 188 ? -45.492 26.336 -12.291 1.00 40.85 217 GLY B CA 1
ATOM 3324 C C . GLY B 1 188 ? -46.333 26.981 -13.388 1.00 42.95 217 GLY B C 1
ATOM 3325 O O . GLY B 1 188 ? -46.758 28.131 -13.262 1.00 44.14 217 GLY B O 1
ATOM 3326 N N . ILE B 1 189 ? -46.582 26.248 -14.478 1.00 43.55 218 ILE B N 1
ATOM 3327 C CA . ILE B 1 189 ? -47.557 26.685 -15.503 1.00 44.66 218 ILE B CA 1
ATOM 3328 C C . ILE B 1 189 ? -48.222 25.423 -15.965 1.00 44.20 218 ILE B C 1
ATOM 3329 O O . ILE B 1 189 ? -47.577 24.391 -16.095 1.00 43.72 218 ILE B O 1
ATOM 3334 N N . GLY B 1 190 ? -49.491 25.529 -16.294 1.00 44.70 219 GLY B N 1
ATOM 3335 C CA . GLY B 1 190 ? -50.216 24.326 -16.718 1.00 45.52 219 GLY B CA 1
ATOM 3336 C C . GLY B 1 190 ? -50.558 23.351 -15.598 1.00 45.70 219 GLY B C 1
ATOM 3337 O O . GLY B 1 190 ? -51.074 22.264 -15.871 1.00 45.46 219 GLY B O 1
ATOM 3338 N N . VAL B 1 191 ? -50.269 23.739 -14.353 1.00 45.18 220 VAL B N 1
ATOM 3339 C CA . VAL B 1 191 ? -50.588 22.939 -13.190 1.00 45.53 220 VAL B CA 1
ATOM 3340 C C . VAL B 1 191 ? -51.336 23.728 -12.121 1.00 47.00 220 VAL B C 1
ATOM 3341 O O . VAL B 1 191 ? -51.021 23.622 -10.899 1.00 47.89 220 VAL B O 1
ATOM 3345 N N . ASP B 1 192 ? -52.306 24.515 -12.561 1.00 47.52 221 ASP B N 1
ATOM 3346 C CA . ASP B 1 192 ? -53.082 25.377 -11.683 1.00 49.76 221 ASP B CA 1
ATOM 3347 C C . ASP B 1 192 ? -53.828 24.629 -10.584 1.00 52.90 221 ASP B C 1
ATOM 3348 O O . ASP B 1 192 ? -54.038 25.163 -9.466 1.00 53.21 221 ASP B O 1
ATOM 3353 N N . GLU B 1 193 ? -54.254 23.411 -10.918 1.00 53.89 222 GLU B N 1
ATOM 3354 C CA . GLU B 1 193 ? -55.009 22.642 -9.991 1.00 58.22 222 GLU B CA 1
ATOM 3355 C C . GLU B 1 193 ? -54.089 22.275 -8.814 1.00 56.41 222 GLU B C 1
ATOM 3356 O O . GLU B 1 193 ? -54.482 22.423 -7.669 1.00 56.40 222 GLU B O 1
ATOM 3362 N N . TRP B 1 194 ? -52.850 21.884 -9.110 1.00 51.91 223 TRP B N 1
ATOM 3363 C CA . TRP B 1 194 ? -51.888 21.486 -8.091 1.00 48.08 223 TRP B CA 1
ATOM 3364 C C . TRP B 1 194 ? -51.380 22.655 -7.275 1.00 46.41 223 TRP B C 1
ATOM 3365 O O . TRP B 1 194 ? -51.429 22.590 -6.048 1.00 44.75 223 TRP B O 1
ATOM 3376 N N . LEU B 1 195 ? -51.002 23.762 -7.934 1.00 44.34 224 LEU B N 1
ATOM 3377 C CA . LEU B 1 195 ? -50.216 24.824 -7.282 1.00 44.41 224 LEU B CA 1
ATOM 3378 C C . LEU B 1 195 ? -50.970 26.101 -7.039 1.00 45.13 224 LEU B C 1
ATOM 3379 O O . LEU B 1 195 ? -50.490 26.961 -6.310 1.00 44.40 224 LEU B O 1
ATOM 3384 N N . GLY B 1 196 ? -52.134 26.217 -7.684 1.00 46.17 225 GLY B N 1
ATOM 3385 C CA . GLY B 1 196 ? -52.795 27.495 -7.885 1.00 47.86 225 GLY B CA 1
ATOM 3386 C C . GLY B 1 196 ? -52.116 28.160 -9.063 1.00 48.77 225 GLY B C 1
ATOM 3387 O O . GLY B 1 196 ? -51.017 27.756 -9.451 1.00 47.30 225 GLY B O 1
ATOM 3388 N N . ARG B 1 197 ? -52.732 29.192 -9.618 1.00 50.38 226 ARG B N 1
ATOM 3389 C CA . ARG B 1 197 ? -52.079 29.862 -10.685 1.00 52.08 226 ARG B CA 1
ATOM 3390 C C . ARG B 1 197 ? -51.177 30.989 -10.202 1.00 51.54 226 ARG B C 1
ATOM 3391 O O . ARG B 1 197 ? -51.549 31.828 -9.364 1.00 51.42 226 ARG B O 1
ATOM 3399 N N . TYR B 1 198 ? -49.965 30.985 -10.728 1.00 48.66 227 TYR B N 1
ATOM 3400 C CA . TYR B 1 198 ? -49.030 31.992 -10.339 1.00 48.05 227 TYR B CA 1
ATOM 3401 C C . TYR B 1 198 ? -49.427 33.363 -10.871 1.00 49.80 227 TYR B C 1
ATOM 3402 O O . TYR B 1 198 ? -50.006 33.564 -11.940 1.00 50.43 227 TYR B O 1
ATOM 3411 N N . ASP B 1 199 ? -48.959 34.291 -10.082 1.00 51.38 228 ASP B N 1
ATOM 3412 C CA . ASP B 1 199 ? -49.504 35.548 -9.680 1.00 51.86 228 ASP B CA 1
ATOM 3413 C C . ASP B 1 199 ? -48.575 36.588 -10.297 1.00 50.17 228 ASP B C 1
ATOM 3414 O O . ASP B 1 199 ? -48.946 37.710 -10.560 1.00 49.69 228 ASP B O 1
ATOM 3419 N N . GLY B 1 200 ? -47.323 36.215 -10.501 1.00 49.06 229 GLY B N 1
ATOM 3420 C CA . GLY B 1 200 ? -46.355 37.186 -10.991 1.00 49.58 229 GLY B CA 1
ATOM 3421 C C . GLY B 1 200 ? -45.695 38.001 -9.880 1.00 51.16 229 GLY B C 1
ATOM 3422 O O . GLY B 1 200 ? -44.741 38.769 -10.157 1.00 49.33 229 GLY B O 1
ATOM 3423 N N . ARG B 1 201 ? -46.169 37.824 -8.626 1.00 51.47 230 ARG B N 1
ATOM 3424 C CA . ARG B 1 201 ? -45.643 38.590 -7.497 1.00 51.99 230 ARG B CA 1
ATOM 3425 C C . ARG B 1 201 ? -44.149 38.262 -7.326 1.00 49.43 230 ARG B C 1
ATOM 3426 O O . ARG B 1 201 ? -43.782 37.065 -7.280 1.00 46.77 230 ARG B O 1
ATOM 3434 N N . THR B 1 202 ? -43.304 39.318 -7.296 1.00 47.25 231 THR B N 1
ATOM 3435 C CA . THR B 1 202 ? -41.819 39.205 -7.215 1.00 46.52 231 THR B CA 1
ATOM 3436 C C . THR B 1 202 ? -41.203 40.355 -6.362 1.00 47.40 231 THR B C 1
ATOM 3437 O O . THR B 1 202 ? -41.861 41.380 -6.183 1.00 49.46 231 THR B O 1
ATOM 3441 N N . PRO B 1 203 ? -39.976 40.168 -5.780 1.00 45.62 232 PRO B N 1
ATOM 3442 C CA . PRO B 1 203 ? -39.188 38.905 -5.777 1.00 43.75 232 PRO B CA 1
ATOM 3443 C C . PRO B 1 203 ? -39.785 37.947 -4.718 1.00 43.56 232 PRO B C 1
ATOM 3444 O O . PRO B 1 203 ? -40.445 38.434 -3.807 1.00 44.34 232 PRO B O 1
ATOM 3448 N N . LEU B 1 204 ? -39.572 36.632 -4.825 1.00 41.48 233 LEU B N 1
ATOM 3449 C CA . LEU B 1 204 ? -39.953 35.731 -3.740 1.00 39.84 233 LEU B CA 1
ATOM 3450 C C . LEU B 1 204 ? -38.658 35.035 -3.393 1.00 38.90 233 LEU B C 1
ATOM 3451 O O . LEU B 1 204 ? -37.836 34.864 -4.307 1.00 37.88 233 LEU B O 1
ATOM 3456 N N . GLN B 1 205 ? -38.457 34.556 -2.145 1.00 38.49 234 GLN B N 1
ATOM 3457 C CA . GLN B 1 205 ? -37.252 33.766 -1.850 1.00 37.61 234 GLN B CA 1
ATOM 3458 C C . GLN B 1 205 ? -37.456 32.589 -0.882 1.00 36.80 234 GLN B C 1
ATOM 3459 O O . GLN B 1 205 ? -38.339 32.663 -0.020 1.00 37.41 234 GLN B O 1
ATOM 3465 N N . ALA B 1 206 ? -36.718 31.475 -1.083 1.00 34.98 235 ALA B N 1
ATOM 3466 C CA . ALA B 1 206 ? -36.668 30.335 -0.106 1.00 34.48 235 ALA B CA 1
ATOM 3467 C C . ALA B 1 206 ? -35.309 30.470 0.490 1.00 34.23 235 ALA B C 1
ATOM 3468 O O . ALA B 1 206 ? -34.374 30.743 -0.242 1.00 34.30 235 ALA B O 1
ATOM 3470 N N . GLU B 1 207 ? -35.161 30.261 1.785 1.00 34.86 236 GLU B N 1
ATOM 3471 C CA . GLU B 1 207 ? -33.845 30.236 2.458 1.00 34.82 236 GLU B CA 1
ATOM 3472 C C . GLU B 1 207 ? -33.460 28.890 3.097 1.00 34.10 236 GLU B C 1
ATOM 3473 O O . GLU B 1 207 ? -34.332 28.149 3.563 1.00 34.01 236 GLU B O 1
ATOM 3479 N N . TYR B 1 208 ? -32.165 28.555 3.078 1.00 33.04 237 TYR B N 1
ATOM 3480 C CA . TYR B 1 208 ? -31.676 27.250 3.543 1.00 32.74 237 TYR B CA 1
ATOM 3481 C C . TYR B 1 208 ? -30.471 27.482 4.448 1.00 32.90 237 TYR B C 1
ATOM 3482 O O . TYR B 1 208 ? -29.521 28.207 4.056 1.00 31.88 237 TYR B O 1
ATOM 3491 N N . GLU B 1 209 ? -30.508 26.900 5.649 1.00 32.92 238 GLU B N 1
ATOM 3492 C CA . GLU B 1 209 ? -29.485 27.180 6.562 1.00 34.28 238 GLU B CA 1
ATOM 3493 C C . GLU B 1 209 ? -28.421 26.114 6.415 1.00 33.58 238 GLU B C 1
ATOM 3494 O O . GLU B 1 209 ? -27.254 26.374 6.603 1.00 32.82 238 GLU B O 1
ATOM 3500 N N . TYR B 1 210 ? -28.821 24.851 6.091 1.00 32.36 239 TYR B N 1
ATOM 3501 C CA . TYR B 1 210 ? -27.819 23.782 5.944 1.00 32.19 239 TYR B CA 1
ATOM 3502 C C . TYR B 1 210 ? -28.458 22.575 5.203 1.00 31.42 239 TYR B C 1
ATOM 3503 O O . TYR B 1 210 ? -29.659 22.518 5.125 1.00 30.98 239 TYR B O 1
ATOM 3512 N N . VAL B 1 211 ? -27.615 21.686 4.694 1.00 31.04 240 VAL B N 1
ATOM 3513 C CA . VAL B 1 211 ? -28.051 20.329 4.238 1.00 31.06 240 VAL B CA 1
ATOM 3514 C C . VAL B 1 211 ? -27.078 19.394 4.912 1.00 31.77 240 VAL B C 1
ATOM 3515 O O . VAL B 1 211 ? -25.853 19.776 5.015 1.00 32.18 240 VAL B O 1
ATOM 3519 N N . LYS B 1 212 ? -27.522 18.184 5.366 1.00 31.84 241 LYS B N 1
ATOM 3520 C CA . LYS B 1 212 ? -26.596 17.195 5.920 1.00 32.68 241 LYS B CA 1
ATOM 3521 C C . LYS B 1 212 ? -27.067 15.808 5.428 1.00 32.96 241 LYS B C 1
ATOM 3522 O O . LYS B 1 212 ? -28.252 15.622 5.169 1.00 31.70 241 LYS B O 1
ATOM 3528 N N . TYR B 1 213 ? -26.143 14.874 5.215 1.00 33.55 242 TYR B N 1
ATOM 3529 C CA . TYR B 1 213 ? -26.601 13.478 4.979 1.00 33.40 242 TYR B CA 1
ATOM 3530 C C . TYR B 1 213 ? -25.825 12.609 5.924 1.00 34.94 242 TYR B C 1
ATOM 3531 O O . TYR B 1 213 ? -24.589 12.841 6.138 1.00 35.13 242 TYR B O 1
ATOM 3540 N N . TYR B 1 214 ? -26.515 11.605 6.504 1.00 35.75 243 TYR B N 1
ATOM 3541 C CA . TYR B 1 214 ? -25.938 10.713 7.499 1.00 37.83 243 TYR B CA 1
ATOM 3542 C C . TYR B 1 214 ? -26.261 9.317 6.992 1.00 38.58 243 TYR B C 1
ATOM 3543 O O . TYR B 1 214 ? -27.446 8.939 7.014 1.00 37.01 243 TYR B O 1
ATOM 3552 N N . PRO B 1 215 ? -25.231 8.601 6.499 1.00 40.45 244 PRO B N 1
ATOM 3553 C CA . PRO B 1 215 ? -25.356 7.264 5.940 1.00 43.39 244 PRO B CA 1
ATOM 3554 C C . PRO B 1 215 ? -25.971 6.333 6.982 1.00 45.48 244 PRO B C 1
ATOM 3555 O O . PRO B 1 215 ? -26.680 5.365 6.623 1.00 46.00 244 PRO B O 1
ATOM 3559 N N . ASN B 1 216 ? -25.735 6.594 8.275 1.00 47.13 245 ASN B N 1
ATOM 3560 C CA . ASN B 1 216 ? -26.283 5.623 9.280 1.00 52.59 245 ASN B CA 1
ATOM 3561 C C . ASN B 1 216 ? -27.693 5.904 9.797 1.00 51.38 245 ASN B C 1
ATOM 3562 O O . ASN B 1 216 ? -28.152 5.236 10.699 1.00 53.76 245 ASN B O 1
ATOM 3567 N N . GLY B 1 217 ? -28.369 6.908 9.249 1.00 49.58 246 GLY B N 1
ATOM 356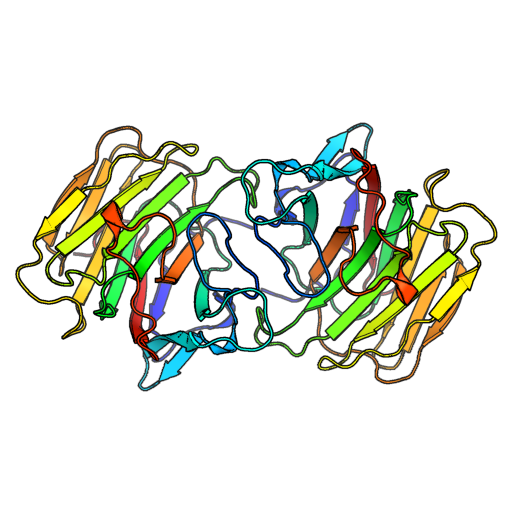8 C CA . GLY B 1 217 ? -29.766 7.182 9.661 1.00 48.52 246 GLY B CA 1
ATOM 3569 C C . GLY B 1 217 ? -29.891 8.360 10.629 1.00 48.49 246 GLY B C 1
ATOM 3570 O O . GLY B 1 217 ? -28.955 9.182 10.771 1.00 47.78 246 GLY B O 1
ATOM 3571 N N . VAL B 1 218 ? -31.045 8.479 11.290 1.00 48.40 247 VAL B N 1
ATOM 3572 C CA . VAL B 1 218 ? -31.332 9.712 12.044 1.00 53.41 247 VAL B CA 1
ATOM 3573 C C . VAL B 1 218 ? -30.336 9.832 13.223 1.00 56.24 247 VAL B C 1
ATOM 3574 O O . VAL B 1 218 ? -30.280 8.916 14.050 1.00 57.23 247 VAL B O 1
ATOM 3578 N N . PRO B 1 219 ? -29.534 10.905 13.300 1.00 56.82 248 PRO B N 1
ATOM 3579 C CA . PRO B 1 219 ? -28.559 10.790 14.431 1.00 61.32 248 PRO B CA 1
ATOM 3580 C C . PRO B 1 219 ? -29.253 10.785 15.841 1.00 65.83 248 PRO B C 1
ATOM 3581 O O . PRO B 1 219 ? -30.331 11.382 15.979 1.00 63.66 248 PRO B O 1
ATOM 3585 N N . GLN B 1 220 ? -28.705 10.098 16.855 1.00 73.44 249 GLN B N 1
ATOM 3586 C CA . GLN B 1 220 ? -29.451 10.035 18.148 1.00 82.53 249 GLN B CA 1
ATOM 3587 C C . GLN B 1 220 ? -29.126 11.226 19.022 1.00 86.74 249 GLN B C 1
ATOM 3588 O O . GLN B 1 220 ? -29.931 11.699 19.825 1.00 90.33 249 GLN B O 1
#

B-factor: mean 42.03, std 11.47, range [22.63, 116.45]

Solvent-accessible surface area: 17728 Å² total; per-residue (Å²): 118,113,56,29,102,76,89,28,83,3,52,8,72,128,49,81,50,47,54,8,11,26,0,43,10,0,57,20,95,50,33,33,1,9,1,66,8,75,14,4,66,80,52,126,29,45,0,13,0,21,0,45,90,20,177,90,43,86,31,62,28,48,0,0,7,2,19,1,79,30,36,0,10,68,0,3,0,18,0,70,0,57,4,4,119,16,61,0,0,0,0,1,0,14,4,41,0,0,55,8,31,98,39,58,95,4,23,1,4,0,17,0,7,1,96,54,4,56,58,0,4,0,5,5,46,66,91,30,88,11,58,15,97,91,90,35,95,17,79,56,33,0,16,121,84,19,32,15,2,0,0,17,5,54,80,113,46,0,4,0,17,10,62,29,156,98,56,53,112,3,93,123,63,13,1,85,23,38,2,19,0,3,0,4,0,5,0,11,87,66,22,74,146,68,0,19,167,19,80,15,136,26,90,21,81,0,33,0,41,30,0,45,3,72,28,115,23,79,104,110,122,59,32,97,78,93,25,86,2,42,8,78,124,57,79,58,48,52,13,9,26,0,42,11,3,57,8,91,47,27,26,2,19,2,73,12,76,12,4,63,79,48,136,22,46,0,14,0,26,0,46,90,26,176,89,52,100,28,64,20,51,0,0,7,3,22,0,83,30,27,0,10,66,0,3,0,23,0,65,0,55,4,5,120,19,54,0,0,0,0,2,0,16,5,42,0,0,60,9,29,78,38,52,92,5,22,1,4,0,19,0,8,1,101,48,2,53,67,0,4,0,4,6,51,66,99,29,93,21,66,25,92,81,90,27,85,16,75,61,28,1,20,135,88,34,27,21,2,0,0,20,4,54,73,99,47,0,6,0,24,10,62,50,146,89,44,54,107,2,84,170,98,11,1,74,19,35,2,19,0,4,0,5,0,5,0,7,76,77,30,70,174,79,1,18,169,18,84,7,152,26,84,20,77,0,29,0,49,29,0,44,1,50,21,149,4,57,68,240

Sequence (439 aa):
ATVVNTPFVAVFSNFDSSQWEKADWANGSVFNCVWKPSQVTFSNGKMILTLDREYGGSYPYKSGEYRTKSFFGYGYYEVRMKAAKNVGIVSSFFTYTGPSDNNPWDEIDIEFLGKDTTKVQFNWYKNGVGGNEYLHNLGFDASQDFHTYGFEWRPDYIDFYVDGKKVYRGTRNIPVTPGKIMMNLWPGIGVDEWLGRYDGRTPLQAEYEYVKYYPNGVPATVVNTPFVAVFSNFDSSQWEKADWANGSVFNCVWKPSQVTFSNGKMILTLDREYGGSYPYKSGEYRTKSFFGYGYYEVRMKAAKNVGIVSSFFTYTGPSDNNPWDEIDIEFLGKDTTKVQFNWYKNGVGGNEYLHNLGFDASQDFHTYGFEWRPDYIDFYVDGKKVYRGTRNIPVTPGKIMMNLWPGIGVDEWLGRYDGRTPLQAEYEYVKYYPNGVPQ